Protein AF-0000000073390641 (afdb_homodimer)

Organism: Paracidovorax avenae (strain ATCC 19860 / DSM 7227 / CCUG 15838 / JCM 20985 / LMG 2117 / NCPPB 1011) (NCBI:txid643561)

Structure (mmCIF, N/CA/C/O backbone):
data_AF-0000000073390641-model_v1
#
loop_
_entity.id
_entity.type
_entity.pdbx_description
1 polymer 'Putative fimbriae-assembly chaperone'
#
loop_
_atom_site.group_PDB
_atom_site.id
_atom_site.type_symbol
_atom_site.label_atom_id
_atom_site.label_alt_id
_atom_site.label_comp_id
_atom_site.label_asym_id
_atom_site.label_entity_id
_atom_site.label_seq_id
_atom_site.pdbx_PDB_ins_code
_atom_site.Cartn_x
_atom_site.Cartn_y
_atom_site.Cartn_z
_atom_site.occupancy
_atom_site.B_iso_or_equiv
_atom_site.auth_seq_id
_atom_site.auth_comp_id
_atom_site.auth_asym_id
_atom_site.auth_atom_id
_atom_site.pdbx_PDB_model_num
ATOM 1 N N . MET A 1 1 ? -3.85 -24.797 124.5 1 20.47 1 MET A N 1
ATOM 2 C CA . MET A 1 1 ? -2.93 -25.922 124.375 1 20.47 1 MET A CA 1
ATOM 3 C C . MET A 1 1 ? -2.799 -26.344 122.938 1 20.47 1 MET A C 1
ATOM 5 O O . MET A 1 1 ? -3.109 -25.578 122 1 20.47 1 MET A O 1
ATOM 9 N N . VAL A 1 2 ? -3.395 -27.547 122.75 1 19.48 2 VAL A N 1
ATOM 10 C CA . VAL A 1 2 ? -2.68 -28.625 122.062 1 19.48 2 VAL A CA 1
ATOM 11 C C . VAL A 1 2 ? -2.82 -28.453 120.562 1 19.48 2 VAL A C 1
ATOM 13 O O . VAL A 1 2 ? -1.821 -28.359 119.812 1 19.48 2 VAL A O 1
ATOM 16 N N . GLY A 1 3 ? -3.725 -29.297 119.938 1 18.52 3 GLY A N 1
ATOM 17 C CA . GLY A 1 3 ? -3.156 -30.453 119.25 1 18.52 3 GLY A CA 1
ATOM 18 C C . GLY A 1 3 ? -2.912 -30.188 117.75 1 18.52 3 GLY A C 1
ATOM 19 O O . GLY A 1 3 ? -3.299 -29.141 117.25 1 18.52 3 GLY A O 1
ATOM 20 N N . SER A 1 4 ? -3.559 -31.047 117 1 20.81 4 SER A N 1
ATOM 21 C CA . SER A 1 4 ? -3.025 -32.094 116.125 1 20.81 4 SER A CA 1
ATOM 22 C C . SER A 1 4 ? -2.945 -31.625 114.688 1 20.81 4 SER A C 1
ATOM 24 O O . SER A 1 4 ? -1.889 -31.719 114.062 1 20.81 4 SER A O 1
ATOM 26 N N . GLY A 1 5 ? -3.854 -32.156 113.75 1 22.12 5 GLY A N 1
ATOM 27 C CA . GLY A 1 5 ? -3.383 -33.188 112.875 1 22.12 5 GLY A CA 1
ATOM 28 C C . GLY A 1 5 ? -2.881 -32.656 111.562 1 22.12 5 GLY A C 1
ATOM 29 O O . GLY A 1 5 ? -3.07 -31.469 111.25 1 22.12 5 GLY A O 1
ATOM 30 N N . PRO A 1 6 ? -3.051 -33.531 110.438 1 26.39 6 PRO A N 1
ATOM 31 C CA . PRO A 1 6 ? -2.072 -34.031 109.5 1 26.39 6 PRO A CA 1
ATOM 32 C C . PRO A 1 6 ? -1.977 -33.188 108.188 1 26.39 6 PRO A C 1
ATOM 34 O O . PRO A 1 6 ? -2.82 -32.312 108 1 26.39 6 PRO A O 1
ATOM 37 N N . PRO A 1 7 ? -1.504 -33.875 107.062 1 25.03 7 PRO A N 1
ATOM 38 C CA . PRO A 1 7 ? -0.448 -33.688 106.062 1 25.03 7 PRO A CA 1
ATOM 39 C C . PRO A 1 7 ? -0.98 -33.156 104.75 1 25.03 7 PRO A C 1
ATOM 41 O O . PRO A 1 7 ? -0.328 -32.312 104.125 1 25.03 7 PRO A O 1
ATOM 44 N N . SER A 1 8 ? -2.264 -33.562 104.125 1 21.91 8 SER A N 1
ATOM 45 C CA . SER A 1 8 ? -2.086 -34.438 102.938 1 21.91 8 SER A CA 1
ATOM 46 C C . SER A 1 8 ? -1.81 -33.625 101.688 1 21.91 8 SER A C 1
ATOM 48 O O . SER A 1 8 ? -2.104 -32.406 101.625 1 21.91 8 SER A O 1
ATOM 50 N N . PRO A 1 9 ? -2.152 -34.281 100.375 1 24.3 9 PRO A N 1
ATOM 51 C CA . PRO A 1 9 ? -1.427 -34.656 99.188 1 24.3 9 PRO A CA 1
ATOM 52 C C . PRO A 1 9 ? -1.525 -33.625 98.062 1 24.3 9 PRO A C 1
ATOM 54 O O . PRO A 1 9 ? -2.354 -32.719 98.125 1 24.3 9 PRO A O 1
ATOM 57 N N . LEU A 1 10 ? -1.106 -34.094 96.812 1 26.17 10 LEU A N 1
ATOM 58 C CA . LEU A 1 10 ? -0.321 -33.938 95.625 1 26.17 10 LEU A CA 1
ATOM 59 C C . LEU A 1 10 ? -1.196 -33.438 94.5 1 26.17 10 LEU A C 1
ATOM 61 O O . LEU A 1 10 ? -2.119 -34.156 94.062 1 26.17 10 LEU A O 1
ATOM 65 N N . ARG A 1 11 ? -1.735 -32.25 94.5 1 23.33 11 ARG A N 1
ATOM 66 C CA . ARG A 1 11 ? -2.695 -31.875 93.438 1 23.33 11 ARG A CA 1
ATOM 67 C C . ARG A 1 11 ? -2.09 -32.031 92.062 1 23.33 11 ARG A C 1
ATOM 69 O O . ARG A 1 11 ? -1.114 -31.344 91.75 1 23.33 11 ARG A O 1
ATOM 76 N N . SER A 1 12 ? -2.404 -33.156 91.312 1 21.28 12 SER A N 1
ATOM 77 C CA . SER A 1 12 ? -1.821 -33.688 90.062 1 21.28 12 SER A CA 1
ATOM 78 C C . SER A 1 12 ? -2.082 -32.781 88.875 1 21.28 12 SER A C 1
ATOM 80 O O . SER A 1 12 ? -1.213 -32.594 88 1 21.28 12 SER A O 1
ATOM 82 N N . PRO A 1 13 ? -3.328 -32.156 88.5 1 24.39 13 PRO A N 1
ATOM 83 C CA . PRO A 1 13 ? -3.721 -32.656 87.125 1 24.39 13 PRO A CA 1
ATOM 84 C C . PRO A 1 13 ? -2.838 -32.094 86.062 1 24.39 13 PRO A C 1
ATOM 86 O O . PRO A 1 13 ? -2.154 -31.078 86.25 1 24.39 13 PRO A O 1
ATOM 89 N N . ASP A 1 14 ? -3.055 -32.594 84.625 1 20.98 14 ASP A N 1
ATOM 90 C CA . ASP A 1 14 ? -2.518 -33.094 83.375 1 20.98 14 ASP A CA 1
ATOM 91 C C . ASP A 1 14 ? -2.289 -31.984 82.375 1 20.98 14 ASP A C 1
ATOM 93 O O . ASP A 1 14 ? -1.184 -31.828 81.875 1 20.98 14 ASP A O 1
ATOM 97 N N . ARG A 1 15 ? -3.211 -31.859 81.25 1 19.98 15 ARG A N 1
ATOM 98 C CA . ARG A 1 15 ? -2.945 -32.25 79.875 1 19.98 15 ARG A CA 1
ATOM 99 C C . ARG A 1 15 ? -2.416 -31.078 79.062 1 19.98 15 ARG A C 1
ATOM 101 O O . ARG A 1 15 ? -1.378 -31.188 78.438 1 19.98 15 ARG A O 1
ATOM 108 N N . ARG A 1 16 ? -3.354 -30.344 78.062 1 22.86 16 ARG A N 1
ATOM 109 C CA . ARG A 1 16 ? -3.404 -30.359 76.625 1 22.86 16 ARG A CA 1
ATOM 110 C C . ARG A 1 16 ? -2.723 -29.125 76.062 1 22.86 16 ARG A C 1
ATOM 112 O O . ARG A 1 16 ? -3.264 -28.031 76.125 1 22.86 16 ARG A O 1
ATOM 119 N N . ALA A 1 17 ? -1.532 -28.875 76.25 1 25.92 17 ALA A N 1
ATOM 120 C CA . ALA A 1 17 ? -0.786 -27.781 75.625 1 25.92 17 ALA A CA 1
ATOM 121 C C . ALA A 1 17 ? -0.79 -27.906 74.062 1 25.92 17 ALA A C 1
ATOM 123 O O . ALA A 1 17 ? 0.023 -28.625 73.5 1 25.92 17 ALA A O 1
ATOM 124 N N . CYS A 1 18 ? -1.965 -28.25 73.375 1 27.42 18 CYS A N 1
ATOM 125 C CA . CYS A 1 18 ? -1.772 -28.5 72 1 27.42 18 CYS A CA 1
ATOM 126 C C . CYS A 1 18 ? -1.069 -27.312 71.312 1 27.42 18 CYS A C 1
ATOM 128 O O . CYS A 1 18 ? -1.346 -26.156 71.625 1 27.42 18 CYS A O 1
ATOM 130 N N . LEU A 1 19 ? 0.099 -27.594 70.625 1 28.77 19 LEU A N 1
ATOM 131 C CA . LEU A 1 19 ? 1.111 -27.078 69.688 1 28.77 19 LEU A CA 1
ATOM 132 C C . LEU A 1 19 ? 0.463 -26.422 68.5 1 28.77 19 LEU A C 1
ATOM 134 O O . LEU A 1 19 ? -0.103 -27.109 67.625 1 28.77 19 LEU A O 1
ATOM 138 N N . ARG A 1 20 ? -0.392 -25.406 68.625 1 29.06 20 ARG A N 1
ATOM 139 C CA . ARG A 1 20 ? -0.889 -24.75 67.438 1 29.06 20 ARG A CA 1
ATOM 140 C C . ARG A 1 20 ? 0.261 -24.328 66.5 1 29.06 20 ARG A C 1
ATOM 142 O O . ARG A 1 20 ? 1.146 -23.578 66.938 1 29.06 20 ARG A O 1
ATOM 149 N N . LEU A 1 21 ? 0.713 -25.328 65.688 1 29.94 21 LEU A N 1
ATOM 150 C CA . LEU A 1 21 ? 1.59 -25.203 64.5 1 29.94 21 LEU A CA 1
ATOM 151 C C . LEU A 1 21 ? 1.134 -24.047 63.625 1 29.94 21 LEU A C 1
ATOM 153 O O . LEU A 1 21 ? 0.025 -24.078 63.062 1 29.94 21 LEU A O 1
ATOM 157 N N . THR A 1 22 ? 1.439 -22.828 63.969 1 34.19 22 THR A N 1
ATOM 158 C CA . THR A 1 22 ? 1.283 -21.672 63.094 1 34.19 22 THR A CA 1
ATOM 159 C C . THR A 1 22 ? 1.981 -21.891 61.781 1 34.19 22 THR A C 1
ATOM 161 O O . THR A 1 22 ? 3.207 -22.016 61.719 1 34.19 22 THR A O 1
ATOM 164 N N . ALA A 1 23 ? 1.401 -22.766 60.875 1 29.78 23 ALA A N 1
ATOM 165 C CA . ALA A 1 23 ? 1.846 -22.938 59.5 1 29.78 23 ALA A CA 1
ATOM 166 C C . ALA A 1 23 ? 1.977 -21.578 58.781 1 29.78 23 ALA A C 1
ATOM 168 O O . ALA A 1 23 ? 1.006 -20.828 58.688 1 29.78 23 ALA A O 1
ATOM 169 N N . SER A 1 24 ? 3.156 -20.969 58.906 1 36.06 24 SER A N 1
ATOM 170 C CA . SER A 1 24 ? 3.643 -19.875 58.094 1 36.06 24 SER A CA 1
ATOM 171 C C . SER A 1 24 ? 3.426 -20.141 56.594 1 36.06 24 SER A C 1
ATOM 173 O O . SER A 1 24 ? 4.02 -21.078 56.031 1 36.06 24 SER A O 1
ATOM 175 N N . ALA A 1 25 ? 2.193 -20.078 56.125 1 33.09 25 ALA A N 1
ATOM 176 C CA . ALA A 1 25 ? 1.879 -20.125 54.688 1 33.09 25 ALA A CA 1
ATOM 177 C C . ALA A 1 25 ? 2.742 -19.141 53.906 1 33.09 25 ALA A C 1
ATOM 179 O O . ALA A 1 25 ? 2.627 -17.922 54.094 1 33.09 25 ALA A O 1
ATOM 180 N N . LEU A 1 26 ? 4.004 -19.516 53.656 1 36.09 26 LEU A N 1
ATOM 181 C CA . LEU A 1 26 ? 4.832 -18.875 52.625 1 36.09 26 LEU A CA 1
ATOM 182 C C . LEU A 1 26 ? 4.051 -18.688 51.344 1 36.09 26 LEU A C 1
ATOM 184 O O . LEU A 1 26 ? 3.707 -19.656 50.656 1 36.09 26 LEU A O 1
ATOM 188 N N . ALA A 1 27 ? 3.096 -17.781 51.344 1 36.28 27 ALA A N 1
ATOM 189 C CA . ALA A 1 27 ? 2.48 -17.359 50.062 1 36.28 27 ALA A CA 1
ATOM 190 C C . ALA A 1 27 ? 3.541 -17 49.031 1 36.28 27 ALA A C 1
ATOM 192 O O . ALA A 1 27 ? 4.281 -16.031 49.219 1 36.28 27 ALA A O 1
ATOM 193 N N . CYS A 1 28 ? 4.207 -18 48.406 1 36.59 28 CYS A N 1
ATOM 194 C CA . CYS A 1 28 ? 4.992 -17.812 47.188 1 36.59 28 CYS A CA 1
ATOM 195 C C . CYS A 1 28 ? 4.281 -16.875 46.219 1 36.59 28 CYS A C 1
ATOM 197 O O . CYS A 1 28 ? 3.199 -17.203 45.719 1 36.59 28 CYS A O 1
ATOM 199 N N . ALA A 1 29 ? 4.375 -15.578 46.375 1 38.66 29 ALA A N 1
ATOM 200 C CA . ALA A 1 29 ? 4.043 -14.586 45.375 1 38.66 29 ALA A CA 1
ATOM 201 C C . ALA A 1 29 ? 4.594 -14.984 44 1 38.66 29 ALA A C 1
ATOM 203 O O . ALA A 1 29 ? 5.809 -14.953 43.781 1 38.66 29 ALA A O 1
ATOM 204 N N . LEU A 1 30 ? 4.012 -16 43.375 1 42.47 30 LEU A N 1
ATOM 205 C CA . LEU A 1 30 ? 4.316 -16.219 41.969 1 42.47 30 LEU A CA 1
ATOM 206 C C . LEU A 1 30 ? 4.25 -14.922 41.188 1 42.47 30 LEU A C 1
ATOM 208 O O . LEU A 1 30 ? 3.236 -14.219 41.219 1 42.47 30 LEU A O 1
ATOM 212 N N . PRO A 1 31 ? 5.371 -14.305 40.812 1 43.84 31 PRO A N 1
ATOM 213 C CA . PRO A 1 31 ? 5.277 -13.18 39.875 1 43.84 31 PRO A CA 1
ATOM 214 C C . PRO A 1 31 ? 4.383 -13.492 38.656 1 43.84 31 PRO A C 1
ATOM 216 O O . PRO A 1 31 ? 4.461 -14.578 38.094 1 43.84 31 PRO A O 1
ATOM 219 N N . ALA A 1 32 ? 3.17 -12.969 38.594 1 41.47 32 ALA A N 1
ATOM 220 C CA . ALA A 1 32 ? 2.299 -12.891 37.438 1 41.47 32 ALA A CA 1
ATOM 221 C C . ALA A 1 32 ? 3.096 -12.539 36.188 1 41.47 32 ALA A C 1
ATOM 223 O O . ALA A 1 32 ? 3.654 -11.445 36.094 1 41.47 32 ALA A O 1
ATOM 224 N N . ALA A 1 33 ? 3.705 -13.484 35.469 1 40.34 33 ALA A N 1
ATOM 225 C CA . ALA A 1 33 ? 4.113 -13.219 34.094 1 40.34 33 ALA A CA 1
ATOM 226 C C . ALA A 1 33 ? 3.023 -12.469 33.344 1 40.34 33 ALA A C 1
ATOM 228 O O . ALA A 1 33 ? 1.933 -13 33.125 1 40.34 33 ALA A O 1
ATOM 229 N N . LEU A 1 34 ? 2.992 -11.188 33.25 1 41.56 34 LEU A N 1
ATOM 230 C CA . LEU A 1 34 ? 2.184 -10.344 32.375 1 41.56 34 LEU A CA 1
ATOM 231 C C . LEU A 1 34 ? 2.273 -10.82 30.938 1 41.56 34 LEU A C 1
ATOM 233 O O . LEU A 1 34 ? 3.371 -11.031 30.422 1 41.56 34 LEU A O 1
ATOM 237 N N . PRO A 1 35 ? 1.273 -11.445 30.406 1 41.75 35 PRO A N 1
ATOM 238 C CA . PRO A 1 35 ? 1.292 -11.664 28.953 1 41.75 35 PRO A CA 1
ATOM 239 C C . PRO A 1 35 ? 1.69 -10.414 28.172 1 41.75 35 PRO A C 1
ATOM 241 O O . PRO A 1 35 ? 1.204 -9.32 28.469 1 41.75 35 PRO A O 1
ATOM 244 N N . GLY A 1 36 ? 2.869 -10.359 27.578 1 38.34 36 GLY A N 1
ATOM 245 C CA . GLY A 1 36 ? 3.191 -9.336 26.609 1 38.34 36 GLY A CA 1
ATOM 246 C C . GLY A 1 36 ? 2.119 -9.156 25.547 1 38.34 36 GLY A C 1
ATOM 247 O O . GLY A 1 36 ? 1.67 -10.141 24.938 1 38.34 36 GLY A O 1
ATOM 248 N N . THR A 1 37 ? 1.305 -8.18 25.609 1 38.53 37 THR A N 1
ATOM 249 C CA . THR A 1 37 ? 0.379 -7.719 24.578 1 38.53 37 THR A CA 1
ATOM 250 C C . THR A 1 37 ? 1.035 -7.762 23.203 1 38.53 37 THR A C 1
ATOM 252 O O . THR A 1 37 ? 2.064 -7.117 22.969 1 38.53 37 THR A O 1
ATOM 255 N N . ALA A 1 38 ? 0.866 -8.852 22.516 1 36.84 38 ALA A N 1
ATOM 256 C CA . ALA A 1 38 ? 1.204 -8.867 21.094 1 36.84 38 ALA A CA 1
ATOM 257 C C . ALA A 1 38 ? 0.565 -7.691 20.359 1 36.84 38 ALA A C 1
ATOM 259 O O . ALA A 1 38 ? -0.647 -7.676 20.141 1 36.84 38 ALA A O 1
ATOM 260 N N . HIS A 1 39 ? 0.991 -6.488 20.594 1 39.72 39 HIS A N 1
ATOM 261 C CA . HIS A 1 39 ? 0.529 -5.359 19.781 1 39.72 39 HIS A CA 1
ATOM 262 C C . HIS A 1 39 ? 0.78 -5.602 18.297 1 39.72 39 HIS A C 1
ATOM 264 O O . HIS A 1 39 ? 1.914 -5.859 17.891 1 39.72 39 HIS A O 1
ATOM 270 N N . ALA A 1 40 ? -0.134 -6.023 17.641 1 41.81 40 ALA A N 1
ATOM 271 C CA . ALA A 1 40 ? -0.094 -6.07 16.172 1 41.81 40 ALA A CA 1
ATOM 272 C C . ALA A 1 40 ? 0.321 -4.723 15.594 1 41.81 40 ALA A C 1
ATOM 274 O O . ALA A 1 40 ? -0.529 -3.889 15.273 1 41.81 40 ALA A O 1
ATOM 275 N N . ALA A 1 41 ? 1.008 -3.812 16.297 1 45.72 41 ALA A N 1
ATOM 276 C CA . ALA A 1 41 ? 1.435 -2.516 15.789 1 45.72 41 ALA A CA 1
ATOM 277 C C . ALA A 1 41 ? 2.291 -2.678 14.531 1 45.72 41 ALA A C 1
ATOM 279 O O . ALA A 1 41 ? 2.979 -3.688 14.375 1 45.72 41 ALA A O 1
ATOM 280 N N . ALA A 1 42 ? 1.801 -1.979 13.469 1 56.06 42 ALA A N 1
ATOM 281 C CA . ALA A 1 42 ? 2.834 -1.866 12.438 1 56.06 42 ALA A CA 1
ATOM 282 C C . ALA A 1 42 ? 4.219 -1.726 13.07 1 56.06 42 ALA A C 1
ATOM 284 O O . ALA A 1 42 ? 4.418 -0.899 13.961 1 56.06 42 ALA A O 1
ATOM 285 N N . PRO A 1 43 ? 5.098 -2.646 12.664 1 65.31 43 PRO A N 1
ATOM 286 C CA . PRO A 1 43 ? 6.375 -2.775 13.375 1 65.31 43 PRO A CA 1
ATOM 287 C C . PRO A 1 43 ? 7.219 -1.503 13.305 1 65.31 43 PRO A C 1
ATOM 289 O O . PRO A 1 43 ? 8.164 -1.345 14.078 1 65.31 43 PRO A O 1
ATOM 292 N N . LEU A 1 44 ? 6.598 -0.531 12.484 1 84.06 44 LEU A N 1
ATOM 293 C CA . LEU A 1 44 ? 7.484 0.623 12.375 1 84.06 44 LEU A CA 1
ATOM 294 C C . LEU A 1 44 ? 6.895 1.831 13.094 1 84.06 44 LEU A C 1
ATOM 296 O O . LEU A 1 44 ? 5.691 2.084 13.016 1 84.06 44 LEU A O 1
ATOM 300 N N . MET A 1 45 ? 7.707 2.561 13.891 1 87.31 45 MET A N 1
ATOM 301 C CA . MET A 1 45 ? 7.375 3.842 14.508 1 87.31 45 MET A CA 1
ATOM 302 C C . MET A 1 45 ? 8.109 4.988 13.812 1 87.31 45 MET A C 1
ATOM 304 O O . MET A 1 45 ? 9.312 4.902 13.578 1 87.31 45 MET A O 1
ATOM 308 N N . ILE A 1 46 ? 7.363 5.984 13.461 1 91.12 46 ILE A N 1
ATOM 309 C CA . ILE A 1 46 ? 7.918 7.102 12.703 1 91.12 46 ILE A CA 1
ATOM 310 C C . ILE A 1 46 ? 7.734 8.398 13.492 1 91.12 46 ILE A C 1
ATOM 312 O O . ILE A 1 46 ? 6.668 8.641 14.062 1 91.12 46 ILE A O 1
ATOM 316 N N . TRP A 1 47 ? 8.797 9.25 13.539 1 88.5 47 TRP A N 1
ATOM 317 C CA . TRP A 1 47 ? 8.711 10.578 14.148 1 88.5 47 TRP A CA 1
ATOM 318 C C . TRP A 1 47 ? 9.727 11.531 13.523 1 88.5 47 TRP A C 1
ATOM 320 O O . TRP A 1 47 ? 10.812 11.109 13.109 1 88.5 47 TRP A O 1
ATOM 330 N N . PRO A 1 48 ? 9.414 12.781 13.523 1 88.44 48 PRO A N 1
ATOM 331 C CA . PRO A 1 48 ? 8.094 13.344 13.812 1 88.44 48 PRO A CA 1
ATOM 332 C C . PRO A 1 48 ? 7.066 13.016 12.734 1 88.44 48 PRO A C 1
ATOM 334 O O . PRO A 1 48 ? 7.43 12.656 11.617 1 88.44 48 PRO A O 1
ATOM 337 N N . VAL A 1 49 ? 5.809 13.125 12.984 1 83.81 49 VAL A N 1
ATOM 338 C CA . VAL A 1 49 ? 4.746 12.758 12.055 1 83.81 49 VAL A CA 1
ATOM 339 C C . VAL A 1 49 ? 4.316 13.977 11.25 1 83.81 49 VAL A C 1
ATOM 341 O O . VAL A 1 49 ? 3.523 13.867 10.312 1 83.81 49 VAL A O 1
ATOM 344 N N . ASP A 1 50 ? 4.828 15.148 11.562 1 84.62 50 ASP A N 1
ATOM 345 C CA . ASP A 1 50 ? 4.523 16.375 10.836 1 84.62 50 ASP A CA 1
ATOM 346 C C . ASP A 1 50 ? 5.785 17.203 10.602 1 84.62 50 ASP A C 1
ATOM 348 O O . ASP A 1 50 ? 5.836 18.391 10.945 1 84.62 50 ASP A O 1
ATOM 352 N N . PRO A 1 51 ? 6.688 16.625 9.93 1 89.31 51 PRO A N 1
ATOM 353 C CA . PRO A 1 51 ? 7.949 17.344 9.719 1 89.31 51 PRO A CA 1
ATOM 354 C C . PRO A 1 51 ? 7.785 18.594 8.859 1 89.31 51 PRO A C 1
ATOM 356 O O . PRO A 1 51 ? 6.914 18.641 7.988 1 89.31 51 PRO A O 1
ATOM 359 N N . VAL A 1 52 ? 8.641 19.562 9.148 1 90.31 52 VAL A N 1
ATOM 360 C CA . VAL A 1 52 ? 8.727 20.797 8.359 1 90.31 52 VAL A CA 1
ATOM 361 C C . VAL A 1 52 ? 10.188 21.156 8.117 1 90.31 52 VAL A C 1
ATOM 363 O O . VAL A 1 52 ? 11.055 20.844 8.93 1 90.31 52 VAL A O 1
ATOM 366 N N . ILE A 1 53 ? 10.375 21.75 7.023 1 90 53 ILE A N 1
ATOM 367 C CA . ILE A 1 53 ? 11.656 22.375 6.742 1 90 53 ILE A CA 1
ATOM 368 C C . ILE A 1 53 ? 11.484 23.906 6.707 1 90 53 ILE A C 1
ATOM 370 O O . ILE A 1 53 ? 10.797 24.438 5.84 1 90 53 ILE A O 1
ATOM 374 N N . ALA A 1 54 ? 12.016 24.703 7.531 1 82.38 54 ALA A N 1
ATOM 375 C CA . ALA A 1 54 ? 11.82 26.156 7.602 1 82.38 54 ALA A CA 1
ATOM 376 C C . ALA A 1 54 ? 13.133 26.859 7.906 1 82.38 54 ALA A C 1
ATOM 378 O O . ALA A 1 54 ? 13.227 28.094 7.785 1 82.38 54 ALA A O 1
ATOM 379 N N . GLY A 1 55 ? 14.219 26.266 8.156 1 72 55 GLY A N 1
ATOM 380 C CA . GLY A 1 55 ? 15.43 26.938 8.625 1 72 55 GLY A CA 1
ATOM 381 C C . GLY A 1 55 ? 16.547 26.938 7.602 1 72 55 GLY A C 1
ATOM 382 O O . GLY A 1 55 ? 16.328 26.594 6.438 1 72 55 GLY A O 1
ATOM 383 N N . GLU A 1 56 ? 17.5 27.578 8.07 1 73.94 56 GLU A N 1
ATOM 384 C CA . GLU A 1 56 ? 18.703 27.719 7.254 1 73.94 56 GLU A CA 1
ATOM 385 C C . GLU A 1 56 ? 19.297 26.359 6.898 1 73.94 56 GLU A C 1
ATOM 387 O O . GLU A 1 56 ? 19.938 26.203 5.855 1 73.94 56 GLU A O 1
ATOM 392 N N . GLN A 1 57 ? 19.047 25.391 7.691 1 76.5 57 GLN A N 1
ATOM 393 C CA . GLN A 1 57 ? 19.641 24.078 7.461 1 76.5 57 GLN A CA 1
ATOM 394 C C . GLN A 1 57 ? 18.953 23.359 6.305 1 76.5 57 GLN A C 1
ATOM 396 O O . GLN A 1 57 ? 19.531 22.484 5.68 1 76.5 57 GLN A O 1
ATOM 401 N N . ARG A 1 58 ? 17.844 23.766 5.922 1 88.5 58 ARG A N 1
ATOM 402 C CA . ARG A 1 58 ? 17.031 23.25 4.816 1 88.5 58 ARG A CA 1
ATOM 403 C C . ARG A 1 58 ? 16.922 21.734 4.871 1 88.5 58 ARG A C 1
ATOM 405 O O . ARG A 1 58 ? 17.078 21.062 3.852 1 88.5 58 ARG A O 1
ATOM 412 N N . ALA A 1 59 ? 16.859 21.156 6.047 1 91.5 59 ALA A N 1
ATOM 413 C CA . ALA A 1 59 ? 16.703 19.719 6.219 1 91.5 59 ALA A CA 1
ATOM 414 C C . ALA A 1 59 ? 15.992 19.391 7.531 1 91.5 59 ALA A C 1
ATOM 416 O O . ALA A 1 59 ? 15.961 20.219 8.445 1 91.5 59 ALA A O 1
ATOM 417 N N . VAL A 1 60 ? 15.375 18.281 7.598 1 91.94 60 VAL A N 1
ATOM 418 C CA . VAL A 1 60 ? 14.773 17.766 8.82 1 91.94 60 VAL A CA 1
ATOM 419 C C . VAL A 1 60 ? 14.984 16.25 8.906 1 91.94 60 VAL A C 1
ATOM 421 O O . VAL A 1 60 ? 15.086 15.578 7.887 1 91.94 60 VAL A O 1
ATOM 424 N N . ALA A 1 61 ? 15.102 15.82 10.125 1 93.81 61 ALA A N 1
ATOM 425 C CA . ALA A 1 61 ? 15.312 14.391 10.344 1 93.81 61 ALA A CA 1
ATOM 426 C C . ALA A 1 61 ? 13.992 13.672 10.609 1 93.81 61 ALA A C 1
ATOM 428 O O . ALA A 1 61 ? 13.164 14.148 11.383 1 93.81 61 ALA A O 1
ATOM 429 N N . LEU A 1 62 ? 13.797 12.555 9.922 1 93.88 62 LEU A N 1
ATOM 430 C CA . LEU A 1 62 ? 12.734 11.586 10.188 1 93.88 62 LEU A CA 1
ATOM 431 C C . LEU A 1 62 ? 13.312 10.297 10.758 1 93.88 62 LEU A C 1
ATOM 433 O O . LEU A 1 62 ? 14.219 9.703 10.18 1 93.88 62 LEU A O 1
ATOM 437 N N . TRP A 1 63 ? 12.766 9.953 11.844 1 93.56 63 TRP A N 1
ATOM 438 C CA . TRP A 1 63 ? 13.227 8.734 12.492 1 93.56 63 TRP A CA 1
ATOM 439 C C . TRP A 1 63 ? 12.242 7.59 12.273 1 93.56 63 TRP A C 1
ATOM 441 O O . TRP A 1 63 ? 11.031 7.773 12.398 1 93.56 63 TRP A O 1
ATOM 451 N N . VAL A 1 64 ? 12.781 6.445 11.961 1 94.19 64 VAL A N 1
ATOM 452 C CA . VAL A 1 64 ? 12 5.223 11.789 1 94.19 64 VAL A CA 1
ATOM 453 C C . VAL A 1 64 ? 12.547 4.129 12.703 1 94.19 64 VAL A C 1
ATOM 455 O O . VAL A 1 64 ? 13.719 3.752 12.602 1 94.19 64 VAL A O 1
ATOM 458 N N . GLU A 1 65 ? 11.672 3.662 13.555 1 93.12 65 GLU A N 1
ATOM 459 C CA . GLU A 1 65 ? 12.07 2.594 14.469 1 93.12 65 GLU A CA 1
ATOM 460 C C . GLU A 1 65 ? 11.359 1.287 14.125 1 93.12 65 GLU A C 1
ATOM 462 O O . GLU A 1 65 ? 10.141 1.267 13.938 1 93.12 65 GLU A O 1
ATOM 467 N N . ASN A 1 66 ? 12.18 0.14 14.039 1 89.69 66 ASN A N 1
ATOM 468 C CA . ASN A 1 66 ? 11.617 -1.193 13.852 1 89.69 66 ASN A CA 1
ATOM 469 C C . ASN A 1 66 ? 11.336 -1.869 15.195 1 89.69 66 ASN A C 1
ATOM 471 O O . ASN A 1 66 ? 12.25 -2.389 15.836 1 89.69 66 ASN A O 1
ATOM 475 N N . ARG A 1 67 ? 10.125 -1.909 15.516 1 85.25 67 ARG A N 1
ATOM 476 C CA . ARG A 1 67 ? 9.75 -2.502 16.797 1 85.25 67 ARG A CA 1
ATOM 477 C C . ARG A 1 67 ? 9.336 -3.959 16.625 1 85.25 67 ARG A C 1
ATOM 479 O O . ARG A 1 67 ? 8.812 -4.578 17.547 1 85.25 67 ARG A O 1
ATOM 486 N N . GLY A 1 68 ? 9.531 -4.383 15.422 1 81.44 68 GLY A N 1
ATOM 487 C CA . GLY A 1 68 ? 9.234 -5.777 15.141 1 81.44 68 GLY A CA 1
ATOM 488 C C . GLY A 1 68 ? 10.383 -6.711 15.469 1 81.44 68 GLY A C 1
ATOM 489 O O . GLY A 1 68 ? 11.383 -6.293 16.062 1 81.44 68 GLY A O 1
ATOM 490 N N . THR A 1 69 ? 10.211 -8.023 15.055 1 78.12 69 THR A N 1
ATOM 491 C CA . THR A 1 69 ? 11.188 -9.055 15.375 1 78.12 69 THR A CA 1
ATOM 492 C C . THR A 1 69 ? 12.016 -9.422 14.141 1 78.12 69 THR A C 1
ATOM 494 O O . THR A 1 69 ? 12.961 -10.203 14.234 1 78.12 69 THR A O 1
ATOM 497 N N . GLU A 1 70 ? 11.664 -8.875 13 1 78.5 70 GLU A N 1
ATOM 498 C CA . GLU A 1 70 ? 12.383 -9.141 11.758 1 78.5 70 GLU A CA 1
ATOM 499 C C . GLU A 1 70 ? 12.93 -7.855 11.148 1 78.5 70 GLU A C 1
ATOM 501 O O . GLU A 1 70 ? 12.367 -6.777 11.352 1 78.5 70 GLU A O 1
ATOM 506 N N . PRO A 1 71 ? 14.008 -8.055 10.414 1 86.19 71 PRO A N 1
ATOM 507 C CA . PRO A 1 71 ? 14.508 -6.863 9.719 1 86.19 71 PRO A CA 1
ATOM 508 C C . PRO A 1 71 ? 13.523 -6.34 8.672 1 86.19 71 PRO A C 1
ATOM 510 O O . PRO A 1 71 ? 12.766 -7.117 8.086 1 86.19 71 PRO A O 1
ATOM 513 N N . VAL A 1 72 ? 13.547 -5.027 8.484 1 86.88 72 VAL A N 1
ATOM 514 C CA . VAL A 1 72 ? 12.664 -4.391 7.512 1 86.88 72 VAL A CA 1
ATOM 515 C C . VAL A 1 72 ? 13.484 -3.566 6.523 1 86.88 72 VAL A C 1
ATOM 517 O O . VAL A 1 72 ? 14.336 -2.771 6.926 1 86.88 72 VAL A O 1
ATOM 520 N N . ALA A 1 73 ? 13.289 -3.889 5.227 1 89.25 73 ALA A N 1
ATOM 521 C CA . ALA A 1 73 ? 13.82 -3.008 4.188 1 89.25 73 ALA A CA 1
ATOM 522 C C . ALA A 1 73 ? 12.836 -1.887 3.865 1 89.25 73 ALA A C 1
ATOM 524 O O . ALA A 1 73 ? 11.672 -2.145 3.543 1 89.25 73 ALA A O 1
ATOM 525 N N . MET A 1 74 ? 13.359 -0.646 3.973 1 93.38 74 MET A N 1
ATOM 526 C CA . MET A 1 74 ? 12.492 0.51 3.771 1 93.38 74 MET A CA 1
ATOM 527 C C . MET A 1 74 ? 13.016 1.392 2.641 1 93.38 74 MET A C 1
ATOM 529 O O . MET A 1 74 ? 14.219 1.618 2.529 1 93.38 74 MET A O 1
ATOM 533 N N . GLN A 1 75 ? 12.102 1.822 1.825 1 95.44 75 GLN A N 1
ATOM 534 C CA . GLN A 1 75 ? 12.414 2.793 0.781 1 95.44 75 GLN A CA 1
ATOM 535 C C . GLN A 1 75 ? 11.727 4.129 1.045 1 95.44 75 GLN A C 1
ATOM 537 O O . GLN A 1 75 ? 10.531 4.164 1.341 1 95.44 75 GLN A O 1
ATOM 542 N N . ALA A 1 76 ? 12.484 5.184 0.916 1 97.56 76 ALA A N 1
ATOM 543 C CA . ALA A 1 76 ? 11.953 6.535 1.077 1 97.56 76 ALA A CA 1
ATOM 544 C C . ALA A 1 76 ? 11.93 7.277 -0.257 1 97.56 76 ALA A C 1
ATOM 546 O O . ALA A 1 76 ? 12.93 7.32 -0.973 1 97.56 76 ALA A O 1
ATOM 547 N N . ARG A 1 77 ? 10.742 7.797 -0.554 1 97.81 77 ARG A N 1
ATOM 548 C CA . ARG A 1 77 ? 10.555 8.641 -1.732 1 97.81 77 ARG A CA 1
ATOM 549 C C . ARG A 1 77 ? 9.781 9.906 -1.387 1 97.81 77 ARG A C 1
ATOM 551 O O . ARG A 1 77 ? 8.961 9.906 -0.462 1 97.81 77 ARG A O 1
ATOM 558 N N . VAL A 1 78 ? 10.086 10.922 -2.133 1 98.19 78 VAL A N 1
ATOM 559 C CA . VAL A 1 78 ? 9.391 12.188 -1.898 1 98.19 78 VAL A CA 1
ATOM 560 C C . VAL A 1 78 ? 8.711 12.648 -3.184 1 98.19 78 VAL A C 1
ATOM 562 O O . VAL A 1 78 ? 9.32 12.648 -4.254 1 98.19 78 VAL A O 1
ATOM 565 N N . PHE A 1 79 ? 7.402 13.062 -3.035 1 98.19 79 PHE A N 1
ATOM 566 C CA . PHE A 1 79 ? 6.625 13.547 -4.168 1 98.19 79 PHE A CA 1
ATOM 567 C C . PHE A 1 79 ? 6.125 14.969 -3.912 1 98.19 79 PHE A C 1
ATOM 569 O O . PHE A 1 79 ? 5.844 15.336 -2.77 1 98.19 79 PHE A O 1
ATOM 576 N N . ALA A 1 80 ? 6.043 15.695 -5.027 1 98 80 ALA A N 1
ATOM 577 C CA . ALA A 1 80 ? 5.328 16.969 -4.926 1 98 80 ALA A CA 1
ATOM 578 C C . ALA A 1 80 ? 3.832 16.734 -4.738 1 98 80 ALA A C 1
ATOM 580 O O . ALA A 1 80 ? 3.242 15.867 -5.379 1 98 80 ALA A O 1
ATOM 581 N N . TRP A 1 81 ? 3.279 17.5 -3.877 1 97.75 81 TRP A N 1
ATOM 582 C CA . TRP A 1 81 ? 1.873 17.375 -3.506 1 97.75 81 TRP A CA 1
ATOM 583 C C . TRP A 1 81 ? 1.075 18.594 -3.955 1 97.75 81 TRP A C 1
ATOM 585 O O . TRP A 1 81 ? 1.357 19.719 -3.531 1 97.75 81 TRP A O 1
ATOM 595 N N . HIS A 1 82 ? 0.092 18.359 -4.809 1 97.19 82 HIS A N 1
ATOM 596 C CA . HIS A 1 82 ? -0.826 19.406 -5.242 1 97.19 82 HIS A CA 1
ATOM 597 C C . HIS A 1 82 ? -2.273 18.938 -5.191 1 97.19 82 HIS A C 1
ATOM 599 O O . HIS A 1 82 ? -2.529 17.734 -5.047 1 97.19 82 HIS A O 1
ATOM 605 N N . GLN A 1 83 ? -3.133 19.891 -5.113 1 97.44 83 GLN A N 1
ATOM 606 C CA . GLN A 1 83 ? -4.559 19.578 -5.094 1 97.44 83 GLN A CA 1
ATOM 607 C C . GLN A 1 83 ? -5.289 20.281 -6.23 1 97.44 83 GLN A C 1
ATOM 609 O O . GLN A 1 83 ? -5.184 21.5 -6.383 1 97.44 83 GLN A O 1
ATOM 614 N N . GLU A 1 84 ? -5.965 19.438 -7.043 1 94.62 84 GLU A N 1
ATOM 615 C CA . GLU A 1 84 ? -6.742 19.922 -8.18 1 94.62 84 GLU A CA 1
ATOM 616 C C . GLU A 1 84 ? -8.109 19.25 -8.242 1 94.62 84 GLU A C 1
ATOM 618 O O . GLU A 1 84 ? -8.227 18.031 -8.07 1 94.62 84 GLU A O 1
ATOM 623 N N . GLU A 1 85 ? -9.141 20.078 -8.422 1 91.81 85 GLU A N 1
ATOM 624 C CA . GLU A 1 85 ? -10.516 19.594 -8.555 1 91.81 85 GLU A CA 1
ATOM 625 C C . GLU A 1 85 ? -10.914 18.75 -7.352 1 91.81 85 GLU A C 1
ATOM 627 O O . GLU A 1 85 ? -11.594 17.719 -7.508 1 91.81 85 GLU A O 1
ATOM 632 N N . GLY A 1 86 ? -10.352 19.094 -6.281 1 93.06 86 GLY A N 1
ATOM 633 C CA . GLY A 1 86 ? -10.758 18.453 -5.039 1 93.06 86 GLY A CA 1
ATOM 634 C C . GLY A 1 86 ? -10 17.172 -4.742 1 93.06 86 GLY A C 1
ATOM 635 O O . GLY A 1 86 ? -10.297 16.484 -3.764 1 93.06 86 GLY A O 1
ATOM 636 N N . ASP A 1 87 ? -9.023 16.922 -5.574 1 94 87 ASP A N 1
ATOM 637 C CA . ASP A 1 87 ? -8.289 15.664 -5.398 1 94 87 ASP A CA 1
ATOM 638 C C . ASP A 1 87 ? -6.801 15.93 -5.18 1 94 87 ASP A C 1
ATOM 640 O O . ASP A 1 87 ? -6.258 16.906 -5.695 1 94 87 ASP A O 1
ATOM 644 N N . ASP A 1 88 ? -6.164 14.961 -4.402 1 95.88 88 ASP A N 1
ATOM 645 C CA . ASP A 1 88 ? -4.715 15.008 -4.227 1 95.88 88 ASP A CA 1
ATOM 646 C C . ASP A 1 88 ? -3.992 14.461 -5.457 1 95.88 88 ASP A C 1
ATOM 648 O O . ASP A 1 88 ? -4.422 13.461 -6.043 1 95.88 88 ASP A O 1
ATOM 652 N N . HIS A 1 89 ? -2.963 15.148 -5.863 1 96.19 89 HIS A N 1
ATOM 653 C CA . HIS A 1 89 ? -2.062 14.695 -6.918 1 96.19 89 HIS A CA 1
ATOM 654 C C . HIS A 1 89 ? -0.613 14.703 -6.441 1 96.19 89 HIS A C 1
ATOM 656 O O . HIS A 1 89 ? -0.185 15.625 -5.742 1 96.19 89 HIS A O 1
ATOM 662 N N . PHE A 1 90 ? 0.084 13.617 -6.797 1 97 90 PHE A N 1
ATOM 663 C CA . PHE A 1 90 ? 1.484 13.469 -6.422 1 97 90 PHE A CA 1
ATOM 664 C C . PHE A 1 90 ? 2.357 13.281 -7.656 1 97 90 PHE A C 1
ATOM 666 O O . PHE A 1 90 ? 2.121 12.367 -8.461 1 97 90 PHE A O 1
ATOM 673 N N . THR A 1 91 ? 3.4 14.148 -7.746 1 97.38 91 THR A N 1
ATOM 674 C CA . THR A 1 91 ? 4.254 14.102 -8.93 1 97.38 91 THR A CA 1
ATOM 675 C C . THR A 1 91 ? 5.723 13.984 -8.531 1 97.38 91 THR A C 1
ATOM 677 O O . THR A 1 91 ? 6.156 14.594 -7.551 1 97.38 91 THR A O 1
ATOM 680 N N . PRO A 1 92 ? 6.488 13.227 -9.391 1 96.25 92 PRO A N 1
ATOM 681 C CA . PRO A 1 92 ? 7.926 13.172 -9.109 1 96.25 92 PRO A CA 1
ATOM 682 C C . PRO A 1 92 ? 8.586 14.547 -9.141 1 96.25 92 PRO A C 1
ATOM 684 O O . PRO A 1 92 ? 8.188 15.406 -9.922 1 96.25 92 PRO A O 1
ATOM 687 N N . GLN A 1 93 ? 9.625 14.727 -8.266 1 97 93 GLN A N 1
ATOM 688 C CA . GLN A 1 93 ? 10.336 15.992 -8.148 1 97 93 GLN A CA 1
ATOM 689 C C . GLN A 1 93 ? 11.727 15.797 -7.562 1 97 93 GLN A C 1
ATOM 691 O O . GLN A 1 93 ? 12.078 14.695 -7.145 1 97 93 GLN A O 1
ATOM 696 N N . GLN A 1 94 ? 12.531 16.906 -7.625 1 95.31 94 GLN A N 1
ATOM 697 C CA . GLN A 1 94 ? 13.898 16.812 -7.105 1 95.31 94 GLN A CA 1
ATOM 698 C C . GLN A 1 94 ? 14.18 17.938 -6.105 1 95.31 94 GLN A C 1
ATOM 700 O O . GLN A 1 94 ? 15.297 18.031 -5.586 1 95.31 94 GLN A O 1
ATOM 705 N N . ALA A 1 95 ? 13.211 18.734 -5.789 1 95.75 95 ALA A N 1
ATOM 706 C CA . ALA A 1 95 ? 13.398 19.891 -4.906 1 95.75 95 ALA A CA 1
ATOM 707 C C . ALA A 1 95 ? 13.633 19.438 -3.467 1 95.75 95 ALA A C 1
ATOM 709 O O . ALA A 1 95 ? 14.227 20.172 -2.672 1 95.75 95 ALA A O 1
ATOM 710 N N . VAL A 1 96 ? 13.07 18.281 -3.105 1 97.06 96 VAL A N 1
ATOM 711 C CA . VAL A 1 96 ? 13.305 17.656 -1.804 1 97.06 96 VAL A CA 1
ATOM 712 C C . VAL A 1 96 ? 13.711 16.203 -1.989 1 97.06 96 VAL A C 1
ATOM 714 O O . VAL A 1 96 ? 13.062 15.461 -2.732 1 97.06 96 VAL A O 1
ATOM 717 N N . VAL A 1 97 ? 14.766 15.859 -1.285 1 97.5 97 VAL A N 1
ATOM 718 C CA . VAL A 1 97 ? 15.25 14.484 -1.431 1 97.5 97 VAL A CA 1
ATOM 719 C C . VAL A 1 97 ? 15.344 13.82 -0.059 1 97.5 97 VAL A C 1
ATOM 721 O O . VAL A 1 97 ? 15.484 14.5 0.958 1 97.5 97 VAL A O 1
ATOM 724 N N . ALA A 1 98 ? 15.156 12.531 -0.047 1 97.94 98 ALA A N 1
ATOM 725 C CA . ALA A 1 98 ? 15.328 11.727 1.161 1 97.94 98 ALA A CA 1
ATOM 726 C C . ALA A 1 98 ? 16.656 10.961 1.124 1 97.94 98 ALA A C 1
ATOM 728 O O . ALA A 1 98 ? 17 10.375 0.098 1 97.94 98 ALA A O 1
ATOM 729 N N . SER A 1 99 ? 17.344 11 2.26 1 96.19 99 SER A N 1
ATOM 730 C CA . SER A 1 99 ? 18.609 10.281 2.371 1 96.19 99 SER A CA 1
ATOM 731 C C . SER A 1 99 ? 18.688 9.523 3.691 1 96.19 99 SER A C 1
ATOM 733 O O . SER A 1 99 ? 18.547 10.109 4.762 1 96.19 99 SER A O 1
ATOM 735 N N . PRO A 1 100 ? 19.062 8.234 3.607 1 96.94 100 PRO A N 1
ATOM 736 C CA . PRO A 1 100 ? 19.234 7.391 2.422 1 96.94 100 PRO A CA 1
ATOM 737 C C . PRO A 1 100 ? 17.906 6.961 1.799 1 96.94 100 PRO A C 1
ATOM 739 O O . PRO A 1 100 ? 16.891 6.891 2.494 1 96.94 100 PRO A O 1
ATOM 742 N N . PRO A 1 101 ? 17.922 6.66 0.513 1 95.94 101 PRO A N 1
ATOM 743 C CA . PRO A 1 101 ? 16.688 6.238 -0.155 1 95.94 101 PRO A CA 1
ATOM 744 C C . PRO A 1 101 ? 16.25 4.836 0.252 1 95.94 101 PRO A C 1
ATOM 746 O O . PRO A 1 101 ? 15.047 4.566 0.348 1 95.94 101 PRO A O 1
ATOM 749 N N . ILE A 1 102 ? 17.172 3.928 0.432 1 92.69 102 ILE A N 1
ATOM 750 C CA . ILE A 1 102 ? 16.875 2.57 0.882 1 92.69 102 ILE A CA 1
ATOM 751 C C . ILE A 1 102 ? 17.688 2.26 2.141 1 92.69 102 ILE A C 1
ATOM 753 O O . ILE A 1 102 ? 18.859 2.598 2.227 1 92.69 102 ILE A O 1
ATOM 757 N N . SER A 1 103 ? 17.016 1.694 3.133 1 94.5 103 SER A N 1
ATOM 758 C CA . SER A 1 103 ? 17.672 1.329 4.383 1 94.5 103 SER A CA 1
ATOM 759 C C . SER A 1 103 ? 17.203 -0.036 4.875 1 94.5 103 SER A C 1
ATOM 761 O O . SER A 1 103 ? 16.047 -0.41 4.676 1 94.5 103 SER A O 1
ATOM 763 N N . GLN A 1 104 ? 18.125 -0.716 5.449 1 91.88 104 GLN A N 1
ATOM 764 C CA . GLN A 1 104 ? 17.797 -1.919 6.207 1 91.88 104 GLN A CA 1
ATOM 765 C C . GLN A 1 104 ? 17.781 -1.636 7.707 1 91.88 104 GLN A C 1
ATOM 767 O O . GLN A 1 104 ? 18.766 -1.161 8.266 1 91.88 104 GLN A O 1
ATOM 772 N N . ILE A 1 105 ? 16.625 -1.932 8.273 1 94.12 105 ILE A N 1
ATOM 773 C CA . ILE A 1 105 ? 16.453 -1.593 9.68 1 94.12 105 ILE A CA 1
ATOM 774 C C . ILE A 1 105 ? 16.328 -2.869 10.508 1 94.12 105 ILE A C 1
ATOM 776 O O . ILE A 1 105 ? 15.273 -3.504 10.523 1 94.12 105 ILE A O 1
ATOM 780 N N . PRO A 1 106 ? 17.375 -3.24 11.305 1 92.62 106 PRO A N 1
ATOM 781 C CA . PRO A 1 106 ? 17.281 -4.422 12.164 1 92.62 106 PRO A CA 1
ATOM 782 C C . PRO A 1 106 ? 16.203 -4.281 13.242 1 92.62 106 PRO A C 1
ATOM 784 O O . PRO A 1 106 ? 15.758 -3.172 13.539 1 92.62 106 PRO A O 1
ATOM 787 N N . PRO A 1 107 ? 15.812 -5.441 13.797 1 87.94 107 PRO A N 1
ATOM 788 C CA . PRO A 1 107 ? 14.867 -5.398 14.906 1 87.94 107 PRO A CA 1
ATOM 789 C C . PRO A 1 107 ? 15.344 -4.527 16.062 1 87.94 107 PRO A C 1
ATOM 791 O O . PRO A 1 107 ? 16.516 -4.617 16.469 1 87.94 107 PRO A O 1
ATOM 794 N N . GLY A 1 108 ? 14.492 -3.6 16.469 1 91.5 108 GLY A N 1
ATOM 795 C CA . GLY A 1 108 ? 14.789 -2.77 17.625 1 91.5 108 GLY A CA 1
ATOM 796 C C . GLY A 1 108 ? 15.633 -1.553 17.281 1 91.5 108 GLY A C 1
ATOM 797 O O . GLY A 1 108 ? 15.828 -0.673 18.125 1 91.5 108 GLY A O 1
ATOM 798 N N . ALA A 1 109 ? 16.031 -1.481 16.094 1 96.19 109 ALA A N 1
ATOM 799 C CA . ALA A 1 109 ? 16.938 -0.398 15.703 1 96.19 109 ALA A CA 1
ATOM 800 C C . ALA A 1 109 ? 16.156 0.793 15.148 1 96.19 109 ALA A C 1
ATOM 802 O O . ALA A 1 109 ? 14.969 0.674 14.836 1 96.19 109 ALA A O 1
ATOM 803 N N . ARG A 1 110 ? 16.891 1.87 15.109 1 96.19 110 ARG A N 1
ATOM 804 C CA . ARG A 1 110 ? 16.359 3.104 14.555 1 96.19 110 ARG A CA 1
ATOM 805 C C . ARG A 1 110 ? 17.156 3.551 13.336 1 96.19 110 ARG A C 1
ATOM 807 O O . ARG A 1 110 ? 18.375 3.395 13.289 1 96.19 110 ARG A O 1
ATOM 814 N N . GLN A 1 111 ? 16.438 4.035 12.414 1 96.5 111 GLN A N 1
ATOM 815 C CA . GLN A 1 111 ? 17.016 4.578 11.188 1 96.5 111 GLN A CA 1
ATOM 816 C C . GLN A 1 111 ? 16.625 6.039 11 1 96.5 111 GLN A C 1
ATOM 818 O O . GLN A 1 111 ? 15.445 6.387 11.031 1 96.5 111 GLN A O 1
ATOM 823 N N . MET A 1 112 ? 17.609 6.836 10.867 1 97.25 112 MET A N 1
ATOM 824 C CA . MET A 1 112 ? 17.359 8.234 10.523 1 97.25 112 MET A CA 1
ATOM 825 C C . MET A 1 112 ? 17.281 8.422 9.016 1 97.25 112 MET A C 1
ATOM 827 O O . MET A 1 112 ? 18.141 7.953 8.281 1 97.25 112 MET A O 1
ATOM 831 N N . VAL A 1 113 ? 16.234 9.07 8.586 1 97.19 113 VAL A N 1
ATOM 832 C CA . VAL A 1 113 ? 16.094 9.5 7.199 1 97.19 113 VAL A CA 1
ATOM 833 C C . VAL A 1 113 ? 16.094 11.031 7.129 1 97.19 113 VAL A C 1
ATOM 835 O O . VAL A 1 113 ? 15.227 11.695 7.688 1 97.19 113 VAL A O 1
ATOM 838 N N . ARG A 1 114 ? 17.047 11.531 6.477 1 96.69 114 ARG A N 1
ATOM 839 C CA . ARG A 1 114 ? 17.125 12.984 6.348 1 96.69 114 ARG A CA 1
ATOM 840 C C . ARG A 1 114 ? 16.344 13.469 5.129 1 96.69 114 ARG A C 1
ATOM 842 O O . ARG A 1 114 ? 16.5 12.93 4.027 1 96.69 114 ARG A O 1
ATOM 849 N N . LEU A 1 115 ? 15.508 14.43 5.324 1 96.5 115 LEU A N 1
ATOM 850 C CA . LEU A 1 115 ? 14.828 15.133 4.238 1 96.5 115 LEU A CA 1
ATOM 851 C C . LEU A 1 115 ? 15.5 16.469 3.953 1 96.5 115 LEU A C 1
ATOM 853 O O . LEU A 1 115 ? 15.562 17.344 4.828 1 96.5 115 LEU A O 1
ATOM 857 N N . ILE A 1 116 ? 15.938 16.594 2.74 1 95.5 116 ILE A N 1
ATOM 858 C CA . ILE A 1 116 ? 16.766 17.734 2.406 1 95.5 116 ILE A CA 1
ATOM 859 C C . ILE A 1 116 ? 16.109 18.531 1.281 1 95.5 116 ILE A C 1
ATOM 861 O O . ILE A 1 116 ? 15.812 17.984 0.216 1 95.5 116 ILE A O 1
ATOM 865 N N . ALA A 1 117 ? 15.875 19.797 1.557 1 94.81 117 ALA A N 1
ATOM 866 C CA . ALA A 1 117 ? 15.445 20.703 0.494 1 94.81 117 ALA A CA 1
ATOM 867 C C . ALA A 1 117 ? 16.625 21.172 -0.342 1 94.81 117 ALA A C 1
ATOM 869 O O . ALA A 1 117 ? 17.469 21.938 0.141 1 94.81 117 ALA A O 1
ATOM 870 N N . THR A 1 118 ? 16.625 20.781 -1.603 1 93.62 118 THR A N 1
ATOM 871 C CA . THR A 1 118 ? 17.75 21.109 -2.467 1 93.62 118 THR A CA 1
ATOM 872 C C . THR A 1 118 ? 17.531 22.438 -3.174 1 93.62 118 THR A C 1
ATOM 874 O O . THR A 1 118 ? 18.484 23.016 -3.73 1 93.62 118 THR A O 1
ATOM 877 N N . GLN A 1 119 ? 16.328 22.891 -3.189 1 89.25 119 GLN A N 1
ATOM 878 C CA . GLN A 1 119 ? 15.984 24.172 -3.781 1 89.25 119 GLN A CA 1
ATOM 879 C C . GLN A 1 119 ? 15.258 25.062 -2.775 1 89.25 119 GLN A C 1
ATOM 881 O O . GLN A 1 119 ? 14.453 24.578 -1.981 1 89.25 119 GLN A O 1
ATOM 886 N N . PRO A 1 120 ? 15.609 26.312 -2.9 1 83.75 120 PRO A N 1
ATOM 887 C CA . PRO A 1 120 ? 14.938 27.219 -1.969 1 83.75 120 PRO A CA 1
ATOM 888 C C . PRO A 1 120 ? 13.461 27.422 -2.312 1 83.75 120 PRO A C 1
ATOM 890 O O . PRO A 1 120 ? 13.07 27.312 -3.479 1 83.75 120 PRO A O 1
ATOM 893 N N . VAL A 1 121 ? 12.727 27.656 -1.264 1 86.31 121 VAL A N 1
ATOM 894 C CA . VAL A 1 121 ? 11.336 28.062 -1.42 1 86.31 121 VAL A CA 1
ATOM 895 C C . VAL A 1 121 ? 11.227 29.594 -1.393 1 86.31 121 VAL A C 1
ATOM 897 O O . VAL A 1 121 ? 11.867 30.25 -0.569 1 86.31 121 VAL A O 1
ATOM 900 N N . PRO A 1 122 ? 10.461 30.094 -2.42 1 84.69 122 PRO A N 1
ATOM 901 C CA . PRO A 1 122 ? 10.289 31.562 -2.391 1 84.69 122 PRO A CA 1
ATOM 902 C C . PRO A 1 122 ? 9.695 32.062 -1.073 1 84.69 122 PRO A C 1
ATOM 904 O O . PRO A 1 122 ? 8.914 31.344 -0.438 1 84.69 122 PRO A O 1
ATOM 907 N N . PRO A 1 123 ? 10.07 33.312 -0.726 1 81.75 123 PRO A N 1
ATOM 908 C CA . PRO A 1 123 ? 9.547 33.875 0.522 1 81.75 123 PRO A CA 1
ATOM 909 C C . PRO A 1 123 ? 8.023 33.938 0.55 1 81.75 123 PRO A C 1
ATOM 911 O O . PRO A 1 123 ? 7.395 34.219 -0.473 1 81.75 123 PRO A O 1
ATOM 914 N N . GLY A 1 124 ? 7.48 33.625 1.684 1 79.44 124 GLY A N 1
ATOM 915 C CA . GLY A 1 124 ? 6.043 33.75 1.887 1 79.44 124 GLY A CA 1
ATOM 916 C C . GLY A 1 124 ? 5.262 32.562 1.315 1 79.44 124 GLY A C 1
ATOM 917 O O . GLY A 1 124 ? 4.035 32.625 1.221 1 79.44 124 GLY A O 1
ATOM 918 N N . GLN A 1 125 ? 5.988 31.609 0.893 1 85.94 125 GLN A N 1
ATOM 919 C CA . GLN A 1 125 ? 5.301 30.469 0.285 1 85.94 125 GLN A CA 1
ATOM 920 C C . GLN A 1 125 ? 5.578 29.188 1.057 1 85.94 125 GLN A C 1
ATOM 922 O O . GLN A 1 125 ? 6.605 29.062 1.732 1 85.94 125 GLN A O 1
ATOM 927 N N . GLU A 1 126 ? 4.59 28.391 1.023 1 91.06 126 GLU A N 1
ATOM 928 C CA . GLU A 1 126 ? 4.691 27.031 1.529 1 91.06 126 GLU A CA 1
ATOM 929 C C . GLU A 1 126 ? 4.605 26.016 0.394 1 91.06 126 GLU A C 1
ATOM 931 O O . GLU A 1 126 ? 3.729 26.109 -0.468 1 91.06 126 GLU A O 1
ATOM 936 N N . GLN A 1 127 ? 5.566 25.141 0.38 1 93.62 127 GLN A N 1
ATOM 937 C CA . GLN A 1 127 ? 5.508 24.047 -0.579 1 93.62 127 GLN A CA 1
ATOM 938 C C . GLN A 1 127 ? 5.207 22.719 0.12 1 93.62 127 GLN A C 1
ATOM 940 O O . GLN A 1 127 ? 5.75 22.453 1.191 1 93.62 127 GLN A O 1
ATOM 945 N N . ALA A 1 128 ? 4.297 22.016 -0.526 1 96.31 128 ALA A N 1
ATOM 946 C CA . ALA A 1 128 ? 3.826 20.781 0.087 1 96.31 128 ALA A CA 1
ATOM 947 C C . ALA A 1 128 ? 4.391 19.562 -0.638 1 96.31 128 ALA A C 1
ATOM 949 O O . ALA A 1 128 ? 4.43 19.531 -1.87 1 96.31 128 ALA A O 1
ATOM 950 N N . PHE A 1 129 ? 4.812 18.578 0.156 1 97 129 PHE A N 1
ATOM 951 C CA . PHE A 1 129 ? 5.316 17.297 -0.342 1 97 129 PHE A CA 1
ATOM 952 C C . PHE A 1 129 ? 4.711 16.141 0.433 1 97 129 PHE A C 1
ATOM 954 O O . PHE A 1 129 ? 4.152 16.328 1.516 1 97 129 PHE A O 1
ATOM 961 N N . ARG A 1 130 ? 4.727 15.016 -0.214 1 97 130 ARG A N 1
ATOM 962 C CA . ARG A 1 130 ? 4.398 13.766 0.466 1 97 130 ARG A CA 1
ATOM 963 C C . ARG A 1 130 ? 5.594 12.812 0.476 1 97 130 ARG A C 1
ATOM 965 O O . ARG A 1 130 ? 6.184 12.547 -0.571 1 97 130 ARG A O 1
ATOM 972 N N . VAL A 1 131 ? 5.973 12.445 1.699 1 97.38 131 VAL A N 1
ATOM 973 C CA . VAL A 1 131 ? 7.023 11.445 1.863 1 97.38 131 VAL A CA 1
ATOM 974 C C . VAL A 1 131 ? 6.402 10.055 1.954 1 97.38 131 VAL A C 1
ATOM 976 O O . VAL A 1 131 ? 5.559 9.797 2.816 1 97.38 131 VAL A O 1
ATOM 979 N N . LEU A 1 132 ? 6.809 9.242 1.075 1 96.62 132 LEU A N 1
ATOM 980 C CA . LEU A 1 132 ? 6.352 7.855 1.102 1 96.62 132 LEU A CA 1
ATOM 981 C C . LEU A 1 132 ? 7.445 6.938 1.638 1 96.62 132 LEU A C 1
ATOM 983 O O . LEU A 1 132 ? 8.562 6.93 1.121 1 96.62 132 LEU A O 1
ATOM 987 N N . LEU A 1 133 ? 7.133 6.246 2.715 1 95.75 133 LEU A N 1
ATOM 988 C CA . LEU A 1 133 ? 7.969 5.172 3.234 1 95.75 133 LEU A CA 1
ATOM 989 C C . LEU A 1 133 ? 7.352 3.809 2.943 1 95.75 133 LEU A C 1
ATOM 991 O O . LEU A 1 133 ? 6.336 3.445 3.539 1 95.75 133 LEU A O 1
ATOM 995 N N . ASP A 1 134 ? 8.008 3.098 2.08 1 93.94 134 ASP A N 1
ATOM 996 C CA . ASP A 1 134 ? 7.516 1.781 1.688 1 93.94 134 ASP A CA 1
ATOM 997 C C . ASP A 1 134 ? 8.359 0.67 2.311 1 93.94 134 ASP A C 1
ATOM 999 O O . ASP A 1 134 ? 9.586 0.694 2.229 1 93.94 134 ASP A O 1
ATOM 1003 N N . GLU A 1 135 ? 7.645 -0.255 2.885 1 89.25 135 GLU A N 1
ATOM 1004 C CA . GLU A 1 135 ? 8.344 -1.476 3.277 1 89.25 135 GLU A CA 1
ATOM 1005 C C . GLU A 1 135 ? 8.531 -2.41 2.086 1 89.25 135 GLU A C 1
ATOM 1007 O O . GLU A 1 135 ? 7.559 -2.811 1.443 1 89.25 135 GLU A O 1
ATOM 1012 N N . LEU A 1 136 ? 9.812 -2.695 1.848 1 83.06 136 LEU A N 1
ATOM 1013 C CA . LEU A 1 136 ? 10.117 -3.568 0.721 1 83.06 136 LEU A CA 1
ATOM 1014 C C . LEU A 1 136 ? 10.039 -5.035 1.133 1 83.06 136 LEU A C 1
ATOM 1016 O O . LEU A 1 136 ? 10.328 -5.379 2.281 1 83.06 136 LEU A O 1
ATOM 1020 N N . PRO A 1 137 ? 9.539 -5.812 0.271 1 68.31 137 PRO A N 1
ATOM 1021 C CA . PRO A 1 137 ? 9.508 -7.238 0.599 1 68.31 137 PRO A CA 1
ATOM 1022 C C . PRO A 1 137 ? 10.891 -7.789 0.96 1 68.31 137 PRO A C 1
ATOM 1024 O O . PRO A 1 137 ? 11.906 -7.305 0.45 1 68.31 137 PRO A O 1
ATOM 1027 N N . ALA A 1 138 ? 11.031 -8.453 2.205 1 57.19 138 ALA A N 1
ATOM 1028 C CA . ALA A 1 138 ? 12.289 -9.008 2.693 1 57.19 138 ALA A CA 1
ATOM 1029 C C . ALA A 1 138 ? 12.969 -9.859 1.625 1 57.19 138 ALA A C 1
ATOM 1031 O O . ALA A 1 138 ? 12.312 -10.656 0.95 1 57.19 138 ALA A O 1
ATOM 1032 N N . PRO A 1 139 ? 14.242 -9.312 1.313 1 47.03 139 PRO A N 1
ATOM 1033 C CA . PRO A 1 139 ? 14.969 -10.312 0.528 1 47.03 139 PRO A CA 1
ATOM 1034 C C . PRO A 1 139 ? 15.094 -11.656 1.249 1 47.03 139 PRO A C 1
ATOM 1036 O O . PRO A 1 139 ? 15.039 -11.703 2.48 1 47.03 139 PRO A O 1
ATOM 1039 N N . PRO A 1 140 ? 14.773 -12.742 0.631 1 39.97 140 PRO A N 1
ATOM 1040 C CA . PRO A 1 140 ? 15 -14.016 1.316 1 39.97 140 PRO A CA 1
ATOM 1041 C C . PRO A 1 140 ? 16.281 -14.016 2.143 1 39.97 140 PRO A C 1
ATOM 1043 O O . PRO A 1 140 ? 17.281 -13.391 1.752 1 39.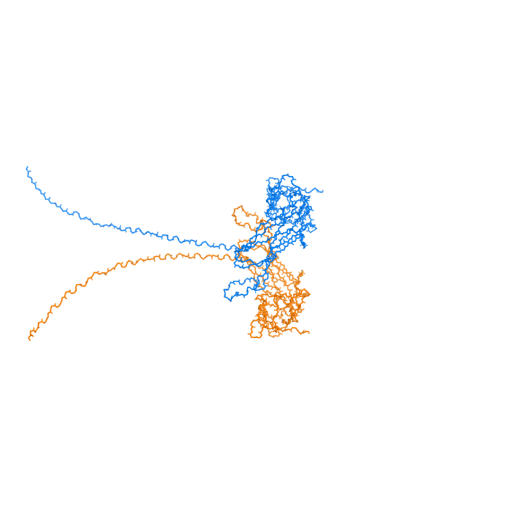97 140 PRO A O 1
ATOM 1046 N N . ALA A 1 141 ? 16.109 -13.727 3.461 1 40.06 141 ALA A N 1
ATOM 1047 C CA . ALA A 1 141 ? 17.344 -13.805 4.234 1 40.06 141 ALA A CA 1
ATOM 1048 C C . ALA A 1 141 ? 18.219 -14.969 3.752 1 40.06 141 ALA A C 1
ATOM 1050 O O . ALA A 1 141 ? 17.719 -16.062 3.521 1 40.06 141 ALA A O 1
ATOM 1051 N N . PRO A 1 142 ? 19.406 -14.633 3.182 1 36.09 142 PRO A N 1
ATOM 1052 C CA . PRO A 1 142 ? 20.266 -15.758 2.816 1 36.09 142 PRO A CA 1
ATOM 1053 C C . PRO A 1 142 ? 20.125 -16.953 3.752 1 36.09 142 PRO A C 1
ATOM 1055 O O . PRO A 1 142 ? 20.031 -18.094 3.291 1 36.09 142 PRO A O 1
ATOM 1058 N N . GLY A 1 143 ? 20.719 -16.891 4.969 1 33.69 143 GLY A N 1
ATOM 1059 C CA . GLY A 1 143 ? 21.078 -17.922 5.918 1 33.69 143 GLY A CA 1
ATOM 1060 C C . GLY A 1 143 ? 19.891 -18.469 6.691 1 33.69 143 GLY A C 1
ATOM 1061 O O . GLY A 1 143 ? 20.062 -19.109 7.734 1 33.69 143 GLY A O 1
ATOM 1062 N N . ALA A 1 144 ? 18.812 -17.844 6.703 1 33.69 144 ALA A N 1
ATOM 1063 C CA . ALA A 1 144 ? 17.922 -18.469 7.676 1 33.69 144 ALA A CA 1
ATOM 1064 C C . ALA A 1 144 ? 17.719 -19.953 7.352 1 33.69 144 ALA A C 1
ATOM 1066 O O . ALA A 1 144 ? 17.297 -20.297 6.25 1 33.69 144 ALA A O 1
ATOM 1067 N N . MET A 1 145 ? 18.531 -20.891 7.938 1 29.55 145 MET A N 1
ATOM 1068 C CA . MET A 1 145 ? 18.328 -22.312 8.148 1 29.55 145 MET A CA 1
ATOM 1069 C C . MET A 1 145 ? 16.844 -22.641 8.312 1 29.55 145 MET A C 1
ATOM 1071 O O . MET A 1 145 ? 16.062 -21.781 8.719 1 29.55 145 MET A O 1
ATOM 1075 N N . GLN A 1 146 ? 16.375 -24.031 7.891 1 30.52 146 GLN A N 1
ATOM 1076 C CA . GLN A 1 146 ? 15.219 -24.922 7.887 1 30.52 146 GLN A CA 1
ATOM 1077 C C . GLN A 1 146 ? 14.391 -24.75 9.156 1 30.52 146 GLN A C 1
ATOM 1079 O O . GLN A 1 146 ? 13.383 -25.438 9.344 1 30.52 146 GLN A O 1
ATOM 1084 N N . GLY A 1 147 ? 14.969 -24.422 10.32 1 27.06 147 GLY A N 1
ATOM 1085 C CA . GLY A 1 147 ? 14.281 -24.891 11.516 1 27.06 147 GLY A CA 1
ATOM 1086 C C . GLY A 1 147 ? 12.898 -24.281 11.672 1 27.06 147 GLY A C 1
ATOM 1087 O O . GLY A 1 147 ? 11.93 -25 11.953 1 27.06 147 GLY A O 1
ATOM 1088 N N . ALA A 1 148 ? 12.883 -23.188 12.578 1 30.16 148 ALA A N 1
ATOM 1089 C CA . ALA A 1 148 ? 11.648 -22.969 13.328 1 30.16 148 ALA A CA 1
ATOM 1090 C C . ALA A 1 148 ? 10.477 -22.688 12.391 1 30.16 148 ALA A C 1
ATOM 1092 O O . ALA A 1 148 ? 10.625 -21.969 11.398 1 30.16 148 ALA A O 1
ATOM 1093 N N . SER A 1 149 ? 9.32 -23.453 12.25 1 27.78 149 SER A N 1
ATOM 1094 C CA . SER A 1 149 ? 7.926 -23.516 11.812 1 27.78 149 SER A CA 1
ATOM 1095 C C . SER A 1 149 ? 7.273 -22.141 11.859 1 27.78 149 SER A C 1
ATOM 1097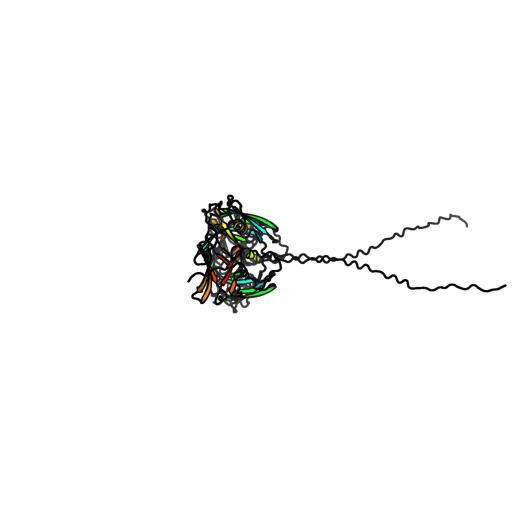 O O . SER A 1 149 ? 6.238 -21.953 12.508 1 27.78 149 SER A O 1
ATOM 1099 N N . ARG A 1 150 ? 7.895 -21.141 12.266 1 32.91 150 ARG A N 1
ATOM 1100 C CA . ARG A 1 150 ? 7 -20 12.43 1 32.91 150 ARG A CA 1
ATOM 1101 C C . ARG A 1 150 ? 6.164 -19.766 11.172 1 32.91 150 ARG A C 1
ATOM 1103 O O . ARG A 1 150 ? 6.645 -19.969 10.055 1 32.91 150 ARG A O 1
ATOM 1110 N N . ALA A 1 151 ? 4.836 -19.594 11.422 1 33.38 151 ALA A N 1
ATOM 1111 C CA . ALA A 1 151 ? 3.826 -19.297 10.406 1 33.38 151 ALA A CA 1
ATOM 1112 C C . ALA A 1 151 ? 4.418 -18.5 9.25 1 33.38 151 ALA A C 1
ATOM 1114 O O . ALA A 1 151 ? 5.008 -17.438 9.469 1 33.38 151 ALA A O 1
ATOM 1115 N N . ALA A 1 152 ? 4.949 -19.141 8.336 1 36.66 152 ALA A N 1
ATOM 1116 C CA . ALA A 1 152 ? 5.57 -18.562 7.152 1 36.66 152 ALA A CA 1
ATOM 1117 C C . ALA A 1 152 ? 4.906 -17.234 6.773 1 36.66 152 ALA A C 1
ATOM 1119 O O . ALA A 1 152 ? 3.678 -17.156 6.699 1 36.66 152 ALA A O 1
ATOM 1120 N N . PRO A 1 153 ? 5.551 -16.094 7.043 1 41.75 153 PRO A N 1
ATOM 1121 C CA . PRO A 1 153 ? 4.902 -14.867 6.586 1 41.75 153 PRO A CA 1
ATOM 1122 C C . PRO A 1 153 ? 4.164 -15.047 5.258 1 41.75 153 PRO A C 1
ATOM 1124 O O . PRO A 1 153 ? 4.496 -15.945 4.48 1 41.75 153 PRO A O 1
ATOM 1127 N N . PRO A 1 154 ? 2.889 -14.461 5.125 1 41.75 154 PRO A N 1
ATOM 1128 C CA . PRO A 1 154 ? 2.127 -14.578 3.879 1 41.75 154 PRO A CA 1
ATOM 1129 C C . PRO A 1 154 ? 3.02 -14.562 2.639 1 41.75 154 PRO A C 1
ATOM 1131 O O . PRO A 1 154 ? 2.66 -15.141 1.61 1 41.75 154 PRO A O 1
ATOM 1134 N N . ALA A 1 155 ? 4.277 -14.008 2.752 1 46.28 155 ALA A N 1
ATOM 1135 C CA . ALA A 1 155 ? 5.09 -13.875 1.547 1 46.28 155 ALA A CA 1
ATOM 1136 C C . ALA A 1 155 ? 5.516 -15.242 1.02 1 46.28 155 ALA A C 1
ATOM 1138 O O . ALA A 1 155 ? 5.707 -15.414 -0.187 1 46.28 155 ALA A O 1
ATOM 1139 N N . GLN A 1 156 ? 5.613 -16.172 1.97 1 48.59 156 GLN A N 1
ATOM 1140 C CA . GLN A 1 156 ? 6.105 -17.469 1.486 1 48.59 156 GLN A CA 1
ATOM 1141 C C . GLN A 1 156 ? 5.102 -18.125 0.545 1 48.59 156 GLN A C 1
ATOM 1143 O O . GLN A 1 156 ? 5.477 -18.906 -0.323 1 48.59 156 GLN A O 1
ATOM 1148 N N . PHE A 1 157 ? 3.812 -17.75 0.78 1 52.22 157 PHE A N 1
ATOM 1149 C CA . PHE A 1 157 ? 2.873 -18.578 0.035 1 52.22 157 PHE A CA 1
ATOM 1150 C C . PHE A 1 157 ? 2.242 -17.797 -1.106 1 52.22 157 PHE A C 1
ATOM 1152 O O . PHE A 1 157 ? 1.111 -18.078 -1.509 1 52.22 157 PHE A O 1
ATOM 1159 N N . GLY A 1 158 ? 2.969 -16.781 -1.59 1 63.5 158 GLY A N 1
ATOM 1160 C CA . GLY A 1 158 ? 2.516 -16.156 -2.826 1 63.5 158 GLY A CA 1
ATOM 1161 C C . GLY A 1 158 ? 1.744 -14.875 -2.602 1 63.5 158 GLY A C 1
ATOM 1162 O O . GLY A 1 158 ? 1.407 -14.172 -3.559 1 63.5 158 GLY A O 1
ATOM 1163 N N . VAL A 1 159 ? 1.46 -14.609 -1.326 1 77.88 159 VAL A N 1
ATOM 1164 C CA . VAL A 1 159 ? 0.776 -13.352 -1.056 1 77.88 159 VAL A CA 1
ATOM 1165 C C . VAL A 1 159 ? 1.799 -12.227 -0.938 1 77.88 159 VAL A C 1
ATOM 1167 O O . VAL A 1 159 ? 2.76 -12.328 -0.172 1 77.88 159 VAL A O 1
ATOM 1170 N N . ARG A 1 160 ? 1.624 -11.273 -1.763 1 84 160 ARG A N 1
ATOM 1171 C CA . ARG A 1 160 ? 2.486 -10.102 -1.665 1 84 160 ARG A CA 1
ATOM 1172 C C . ARG A 1 160 ? 1.88 -9.055 -0.74 1 84 160 ARG A C 1
ATOM 1174 O O . ARG A 1 160 ? 0.748 -8.609 -0.951 1 84 160 ARG A O 1
ATOM 1181 N N . LEU A 1 161 ? 2.67 -8.703 0.309 1 85.69 161 LEU A N 1
ATOM 1182 C CA . LEU A 1 161 ? 2.254 -7.676 1.256 1 85.69 161 LEU A CA 1
ATOM 1183 C C . LEU A 1 161 ? 2.943 -6.348 0.953 1 85.69 161 LEU A C 1
ATOM 1185 O O . LEU A 1 161 ? 4.145 -6.316 0.681 1 85.69 161 LEU A O 1
ATOM 1189 N N . GLN A 1 162 ? 2.15 -5.355 0.946 1 88.06 162 GLN A N 1
ATOM 1190 C CA . GLN A 1 162 ? 2.688 -4.008 0.768 1 88.06 162 GLN A CA 1
ATOM 1191 C C . GLN A 1 162 ? 2.262 -3.092 1.91 1 88.06 162 GLN A C 1
ATOM 1193 O O . GLN A 1 162 ? 1.072 -2.99 2.221 1 88.06 162 GLN A O 1
ATOM 1198 N N . ILE A 1 163 ? 3.275 -2.48 2.537 1 88.31 163 ILE A N 1
ATOM 1199 C CA . ILE A 1 163 ? 3.033 -1.509 3.598 1 88.31 163 ILE A CA 1
ATOM 1200 C C . ILE A 1 163 ? 3.621 -0.156 3.203 1 88.31 163 ILE A C 1
ATOM 1202 O O . ILE A 1 163 ? 4.773 -0.075 2.773 1 88.31 163 ILE A O 1
ATOM 1206 N N . ARG A 1 164 ? 2.801 0.827 3.324 1 91.44 164 ARG A N 1
ATOM 1207 C CA . ARG A 1 164 ? 3.24 2.176 2.98 1 91.44 164 ARG A CA 1
ATOM 1208 C C . ARG A 1 164 ? 2.82 3.178 4.055 1 91.44 164 ARG A C 1
ATOM 1210 O O . ARG A 1 164 ? 1.681 3.154 4.52 1 91.44 164 ARG A O 1
ATOM 1217 N N . TYR A 1 165 ? 3.814 4.012 4.438 1 91.62 165 TYR A N 1
ATOM 1218 C CA . TYR A 1 165 ? 3.553 5.164 5.293 1 91.62 165 TYR A CA 1
ATOM 1219 C C . TYR A 1 165 ? 3.652 6.465 4.504 1 91.62 165 TYR A C 1
ATOM 1221 O O . TYR A 1 165 ? 4.668 6.727 3.857 1 91.62 165 TYR A O 1
ATOM 1229 N N . ALA A 1 166 ? 2.602 7.234 4.543 1 93.25 166 ALA A N 1
ATOM 1230 C CA . ALA A 1 166 ? 2.59 8.523 3.857 1 93.25 166 ALA A CA 1
ATOM 1231 C C . ALA A 1 166 ? 2.621 9.672 4.859 1 93.25 166 ALA A C 1
ATOM 1233 O O . ALA A 1 166 ? 1.737 9.789 5.711 1 93.25 166 ALA A O 1
ATOM 1234 N N . ILE A 1 167 ? 3.617 10.492 4.73 1 94 167 ILE A N 1
ATOM 1235 C CA . ILE A 1 167 ? 3.867 11.555 5.695 1 94 167 ILE A CA 1
ATOM 1236 C C . ILE A 1 167 ? 3.863 12.906 4.984 1 94 167 ILE A C 1
ATOM 1238 O O . ILE A 1 167 ? 4.551 13.094 3.977 1 94 167 ILE A O 1
ATOM 1242 N N . PRO A 1 168 ? 3.104 13.875 5.484 1 94.69 168 PRO A N 1
ATOM 1243 C CA . PRO A 1 168 ? 3.199 15.211 4.898 1 94.69 168 PRO A CA 1
ATOM 1244 C C . PRO A 1 168 ? 4.523 15.906 5.215 1 94.69 168 PRO A C 1
ATOM 1246 O O . PRO A 1 168 ? 5.109 15.664 6.277 1 94.69 168 PRO A O 1
ATOM 1249 N N . LEU A 1 169 ? 4.969 16.672 4.309 1 94.94 169 LEU A N 1
ATOM 1250 C CA . LEU A 1 169 ? 6.133 17.531 4.488 1 94.94 169 LEU A CA 1
ATOM 1251 C C . LEU A 1 169 ? 5.879 18.922 3.91 1 94.94 169 LEU A C 1
ATOM 1253 O O . LEU A 1 169 ? 5.508 19.047 2.74 1 94.94 169 LEU A O 1
ATOM 1257 N N . PHE A 1 170 ? 6.062 19.891 4.777 1 93.06 170 PHE A N 1
ATOM 1258 C CA . PHE A 1 170 ? 5.918 21.266 4.332 1 93.06 170 PHE A CA 1
ATOM 1259 C C . PHE A 1 170 ? 7.246 22.016 4.434 1 93.06 170 PHE A C 1
ATOM 1261 O O . PHE A 1 170 ? 7.941 21.922 5.449 1 93.06 170 PHE A O 1
ATOM 1268 N N . VAL A 1 171 ? 7.547 22.703 3.377 1 92.62 171 VAL A N 1
ATOM 1269 C CA . VAL A 1 171 ? 8.812 23.422 3.281 1 92.62 171 VAL A CA 1
ATOM 1270 C C . VAL A 1 171 ? 8.547 24.922 3.17 1 92.62 171 VAL A C 1
ATOM 1272 O O . VAL A 1 171 ? 7.676 25.359 2.408 1 92.62 171 VAL A O 1
ATOM 1275 N N . TYR A 1 172 ? 9.367 25.656 3.9 1 88.69 172 TYR A N 1
ATOM 1276 C CA . TYR A 1 172 ? 9.242 27.109 3.951 1 88.69 172 TYR A CA 1
ATOM 1277 C C . TYR A 1 172 ? 10.562 27.781 3.602 1 88.69 172 TYR A C 1
ATOM 1279 O O . TYR A 1 172 ? 11.625 27.156 3.68 1 88.69 172 TYR A O 1
ATOM 1287 N N . ALA A 1 173 ? 10.414 29.047 3.131 1 83.25 173 ALA A N 1
ATOM 1288 C CA . ALA A 1 173 ? 11.633 29.828 2.932 1 83.25 173 ALA A CA 1
ATOM 1289 C C . ALA A 1 173 ? 12.352 30.062 4.254 1 83.25 173 ALA A C 1
ATOM 1291 O O . ALA A 1 173 ? 11.719 30.172 5.305 1 83.25 173 ALA A O 1
ATOM 1292 N N . PRO A 1 174 ? 13.711 30.141 4.027 1 72.88 174 PRO A N 1
ATOM 1293 C CA . PRO A 1 174 ? 14.43 30.484 5.254 1 72.88 174 PRO A CA 1
ATOM 1294 C C . PRO A 1 174 ? 13.938 31.797 5.875 1 72.88 174 PRO A C 1
ATOM 1296 O O . PRO A 1 174 ? 13.609 32.75 5.156 1 72.88 174 PRO A O 1
ATOM 1299 N N . GLY A 1 175 ? 13.805 31.859 7.141 1 67.75 175 GLY A N 1
ATOM 1300 C CA . GLY A 1 175 ? 13.43 33.094 7.828 1 67.75 175 GLY A CA 1
ATOM 1301 C C . GLY A 1 175 ? 11.922 33.25 7.953 1 67.75 175 GLY A C 1
ATOM 1302 O O . GLY A 1 175 ? 11.461 34.188 8.602 1 67.75 175 GLY A O 1
ATOM 1303 N N . THR A 1 176 ? 11.203 32.438 7.152 1 63.88 176 THR A N 1
ATOM 1304 C CA . THR A 1 176 ? 9.75 32.594 7.184 1 63.88 176 THR A CA 1
ATOM 1305 C C . THR A 1 176 ? 9.219 32.406 8.602 1 63.88 176 THR A C 1
ATOM 1307 O O . THR A 1 176 ? 8.305 33.125 9.023 1 63.88 176 THR A O 1
ATOM 1310 N N . LEU A 1 177 ? 9.875 31.422 9.273 1 60.5 177 LEU A N 1
ATOM 1311 C CA . LEU A 1 177 ? 9.258 31.078 10.555 1 60.5 177 LEU A CA 1
ATOM 1312 C C . LEU A 1 177 ? 10.133 31.531 11.719 1 60.5 177 LEU A C 1
ATOM 1314 O O . LEU A 1 177 ? 9.953 31.062 12.844 1 60.5 177 LEU A O 1
ATOM 1318 N N . GLY A 1 178 ? 10.734 32.562 11.602 1 57.59 178 GLY A N 1
ATOM 1319 C CA . GLY A 1 178 ? 11.57 33.094 12.664 1 57.59 178 GLY A CA 1
ATOM 1320 C C . GLY A 1 178 ? 12.828 32.281 12.898 1 57.59 178 GLY A C 1
ATOM 1321 O O . GLY A 1 178 ? 13.141 31.375 12.133 1 57.59 178 GLY A O 1
ATOM 1322 N N . PRO A 1 179 ? 13.594 32.719 13.969 1 54.81 179 PRO A N 1
ATOM 1323 C CA . PRO A 1 179 ? 14.93 32.156 14.211 1 54.81 179 PRO A CA 1
ATOM 1324 C C . PRO A 1 179 ? 14.891 30.703 14.672 1 54.81 179 PRO A C 1
ATOM 1326 O O . PRO A 1 179 ? 15.906 30 14.609 1 54.81 179 PRO A O 1
ATOM 1329 N N . ARG A 1 180 ? 13.727 30.281 15.258 1 55.56 180 ARG A N 1
ATOM 1330 C CA . ARG A 1 180 ? 13.703 28.922 15.773 1 55.56 180 ARG A CA 1
ATOM 1331 C C . ARG A 1 180 ? 13.43 27.906 14.664 1 55.56 180 ARG A C 1
ATOM 1333 O O . ARG A 1 180 ? 12.672 28.203 13.734 1 55.56 180 ARG A O 1
ATOM 1340 N N . MET A 1 181 ? 14.258 26.844 14.625 1 61.84 181 MET A N 1
ATOM 1341 C CA . MET A 1 181 ? 14.18 25.781 13.633 1 61.84 181 MET A CA 1
ATOM 1342 C C . MET A 1 181 ? 13.148 24.734 14.047 1 61.84 181 MET A C 1
ATOM 1344 O O . MET A 1 181 ? 13.5 23.719 14.664 1 61.84 181 MET A O 1
ATOM 1348 N N . PRO A 1 182 ? 11.883 24.984 13.742 1 66.06 182 PRO A N 1
ATOM 1349 C CA . PRO A 1 182 ? 10.93 23.969 14.156 1 66.06 182 PRO A CA 1
ATOM 1350 C C . PRO A 1 182 ? 11.055 22.672 13.352 1 66.06 182 PRO A C 1
ATOM 1352 O O . PRO A 1 182 ? 11.352 22.719 12.156 1 66.06 182 PRO 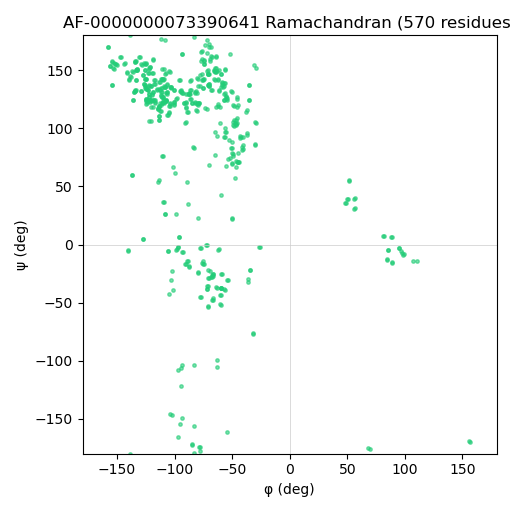A O 1
ATOM 1355 N N . ALA A 1 183 ? 10.992 21.5 14.102 1 67.38 183 ALA A N 1
ATOM 1356 C CA . ALA A 1 183 ? 11.023 20.203 13.422 1 67.38 183 ALA A CA 1
ATOM 1357 C C . ALA A 1 183 ? 9.625 19.766 13.031 1 67.38 183 ALA A C 1
ATOM 1359 O O . ALA A 1 183 ? 9.461 18.906 12.156 1 67.38 183 ALA A O 1
ATOM 1360 N N . THR A 1 184 ? 8.617 20.375 13.68 1 74.81 184 THR A N 1
ATOM 1361 C CA . THR A 1 184 ? 7.227 19.984 13.445 1 74.81 184 THR A CA 1
ATOM 1362 C C . THR A 1 184 ? 6.371 21.203 13.133 1 74.81 184 THR A C 1
ATOM 1364 O O . THR A 1 184 ? 6.754 22.344 13.461 1 74.81 184 THR A O 1
ATOM 1367 N N . HIS A 1 185 ? 5.332 20.922 12.445 1 74.12 185 HIS A N 1
ATOM 1368 C CA . HIS A 1 185 ? 4.395 22 12.164 1 74.12 185 HIS A CA 1
ATOM 1369 C C . HIS A 1 185 ? 3.846 22.609 13.453 1 74.12 185 HIS A C 1
ATOM 1371 O O . HIS A 1 185 ? 3.691 23.828 13.562 1 74.12 185 HIS A O 1
ATOM 1377 N N . ALA A 1 186 ? 3.641 21.781 14.383 1 70.25 186 ALA A N 1
ATOM 1378 C CA . ALA A 1 186 ? 3.15 22.266 15.672 1 70.25 186 ALA A CA 1
ATOM 1379 C C . ALA A 1 186 ? 4.129 23.25 16.297 1 70.25 186 ALA A C 1
ATOM 1381 O O . ALA A 1 186 ? 3.719 24.297 16.812 1 70.25 186 ALA A O 1
ATOM 1382 N N . ASP A 1 187 ? 5.367 22.906 16.219 1 70.81 187 ASP A N 1
ATOM 1383 C CA . ASP A 1 187 ? 6.398 23.797 16.734 1 70.81 187 ASP A CA 1
ATOM 1384 C C . ASP A 1 187 ? 6.43 25.109 15.961 1 70.81 187 ASP A C 1
ATOM 1386 O O . ASP A 1 187 ? 6.617 26.172 16.531 1 70.81 187 ASP A O 1
ATOM 1390 N N . LEU A 1 188 ? 6.195 24.938 14.742 1 68.44 188 LEU A N 1
ATOM 1391 C CA . LEU A 1 188 ? 6.215 26.094 13.859 1 68.44 188 LEU A CA 1
ATOM 1392 C C . LEU A 1 188 ? 5.055 27.031 14.18 1 68.44 188 LEU A C 1
ATOM 1394 O O . LEU A 1 188 ? 5.258 28.234 14.344 1 68.44 188 LEU A O 1
ATOM 1398 N N . LEU A 1 189 ? 3.898 26.516 14.305 1 69.38 189 LEU A N 1
ATOM 1399 C CA . LEU A 1 189 ? 2.717 27.328 14.57 1 69.38 189 LEU A CA 1
ATOM 1400 C C . LEU A 1 189 ? 2.863 28.094 15.883 1 69.38 189 LEU A C 1
ATOM 1402 O O . LEU A 1 189 ? 2.443 29.25 15.984 1 69.38 189 LEU A O 1
ATOM 1406 N N . SER A 1 190 ? 3.467 27.438 16.859 1 67.62 190 SER A N 1
ATOM 1407 C CA . SER A 1 190 ? 3.66 28.078 18.156 1 67.62 190 SER A CA 1
ATOM 1408 C C . SER A 1 190 ? 4.629 29.25 18.078 1 67.62 190 SER A C 1
ATOM 1410 O O . SER A 1 190 ? 4.609 30.141 18.906 1 67.62 190 SER A O 1
ATOM 1412 N N . SER A 1 191 ? 5.461 29.156 17.109 1 66 191 SER A N 1
ATOM 1413 C CA . SER A 1 191 ? 6.48 30.188 16.953 1 66 191 SER A CA 1
ATOM 1414 C C . SER A 1 191 ? 5.977 31.344 16.094 1 66 191 SER A C 1
ATOM 1416 O O . SER A 1 191 ? 6.59 32.406 16.062 1 66 191 SER A O 1
ATOM 1418 N N . LEU A 1 192 ? 4.891 31.031 15.461 1 62.56 192 LEU A N 1
ATOM 1419 C CA . LEU A 1 192 ? 4.371 32.062 14.562 1 62.56 192 LEU A CA 1
ATOM 1420 C C . LEU A 1 192 ? 3.564 33.094 15.32 1 62.56 192 LEU A C 1
ATOM 1422 O O . LEU A 1 192 ? 2.857 32.75 16.281 1 62.56 192 LEU A O 1
ATOM 1426 N N . ALA A 1 193 ? 4.047 34.469 15.18 1 56.16 193 ALA A N 1
ATOM 1427 C CA . ALA A 1 193 ? 3.295 35.562 15.75 1 56.16 193 ALA A CA 1
ATOM 1428 C C . ALA A 1 193 ? 1.91 35.688 15.117 1 56.16 193 ALA A C 1
ATOM 1430 O O . ALA A 1 193 ? 1.705 35.25 13.977 1 56.16 193 ALA A O 1
ATOM 1431 N N . PRO A 1 194 ? 0.933 36.031 16.016 1 52.03 194 PRO A N 1
ATOM 1432 C CA . PRO A 1 194 ? -0.339 36.375 15.383 1 52.03 194 PRO A CA 1
ATOM 1433 C C . PRO A 1 194 ? -0.161 37.312 14.188 1 52.03 194 PRO A C 1
ATOM 1435 O O . PRO A 1 194 ? 0.653 38.25 14.242 1 52.03 194 PRO A O 1
ATOM 1438 N N . GLY A 1 195 ? -0.689 37 13.016 1 52.81 195 GLY A N 1
ATOM 1439 C CA . GLY A 1 195 ? -0.545 37.781 11.812 1 52.81 195 GLY A CA 1
ATOM 1440 C C . GLY A 1 195 ? 0.377 37.156 10.781 1 52.81 195 GLY A C 1
ATOM 1441 O O . GLY A 1 195 ? 0.575 37.719 9.695 1 52.81 195 GLY A O 1
ATOM 1442 N N . ASP A 1 196 ? 1.046 36.219 11.305 1 58.62 196 ASP A N 1
ATOM 1443 C CA . ASP A 1 196 ? 1.965 35.625 10.344 1 58.62 196 ASP A CA 1
ATOM 1444 C C . ASP A 1 196 ? 1.21 35.062 9.141 1 58.62 196 ASP A C 1
ATOM 1446 O O . ASP A 1 196 ? 0.066 34.625 9.273 1 58.62 196 ASP A O 1
ATOM 1450 N N . THR A 1 197 ? 1.763 35.344 7.938 1 62.47 197 THR A N 1
ATOM 1451 C CA . THR A 1 197 ? 1.154 35.344 6.613 1 62.47 197 THR A CA 1
ATOM 1452 C C . THR A 1 197 ? 0.896 33.938 6.137 1 62.47 197 THR A C 1
ATOM 1454 O O . THR A 1 197 ? 0.242 33.719 5.113 1 62.47 197 THR A O 1
ATOM 1457 N N . LEU A 1 198 ? 1.217 32.875 6.875 1 80.19 198 LEU A N 1
ATOM 1458 C CA . LEU A 1 198 ? 0.993 31.562 6.27 1 80.19 198 LEU A CA 1
ATOM 1459 C C . LEU A 1 198 ? -0.096 30.797 7.016 1 80.19 198 LEU A C 1
ATOM 1461 O O . LEU A 1 198 ? 0.151 29.703 7.535 1 80.19 198 LEU A O 1
ATOM 1465 N N . GLU A 1 199 ? -1.234 31.484 7.086 1 84.62 199 GLU A N 1
ATOM 1466 C CA . GLU A 1 199 ? -2.4 30.891 7.723 1 84.62 199 GLU A CA 1
ATOM 1467 C C . GLU A 1 199 ? -3.424 30.438 6.688 1 84.62 199 GLU A C 1
ATOM 1469 O O . GLU A 1 199 ? -3.557 31.047 5.625 1 84.62 199 GLU A O 1
ATOM 1474 N N . PRO A 1 200 ? -4.145 29.375 7.055 1 92.44 200 PRO A N 1
ATOM 1475 C CA . PRO A 1 200 ? -5.246 29 6.168 1 92.44 200 PRO A CA 1
ATOM 1476 C C . PRO A 1 200 ? -6.469 29.891 6.328 1 92.44 200 PRO A C 1
ATOM 1478 O O . PRO A 1 200 ? -6.664 30.5 7.395 1 92.44 200 PRO A O 1
ATOM 1481 N N . GLU A 1 201 ? -7.164 30.125 5.27 1 93.88 201 GLU A N 1
ATOM 1482 C CA . GLU A 1 201 ? -8.484 30.75 5.227 1 93.88 201 GLU A CA 1
ATOM 1483 C C . GLU A 1 201 ? -9.508 29.812 4.578 1 93.88 201 GLU A C 1
ATOM 1485 O O . GLU A 1 201 ? -9.531 29.672 3.354 1 93.88 201 GLU A O 1
ATOM 1490 N N . LEU A 1 202 ? -10.391 29.25 5.465 1 97.12 202 LEU A N 1
ATOM 1491 C CA . LEU A 1 202 ? -11.203 28.125 4.996 1 97.12 202 LEU A CA 1
ATOM 1492 C C . LEU A 1 202 ? -12.672 28.531 4.898 1 97.12 202 LEU A C 1
ATOM 1494 O O . LEU A 1 202 ? -13.172 29.281 5.742 1 97.12 202 LEU A O 1
ATOM 1498 N N . ARG A 1 203 ? -13.289 28.031 3.889 1 97.56 203 ARG A N 1
ATOM 1499 C CA . ARG A 1 203 ? -14.742 28.031 3.738 1 97.56 203 ARG A CA 1
ATOM 1500 C C . ARG A 1 203 ? -15.25 26.656 3.297 1 97.56 203 ARG A C 1
ATOM 1502 O O . ARG A 1 203 ? -14.547 25.922 2.6 1 97.56 203 ARG A O 1
ATOM 1509 N N . TRP A 1 204 ? -16.453 26.328 3.684 1 97.12 204 TRP A N 1
ATOM 1510 C CA . TRP A 1 204 ? -16.969 25.016 3.318 1 97.12 204 TRP A CA 1
ATOM 1511 C C . TRP A 1 204 ? -18.297 25.125 2.586 1 97.12 204 TRP A C 1
ATOM 1513 O O . TRP A 1 204 ? -18.984 26.156 2.684 1 97.12 204 TRP A O 1
ATOM 1523 N N . SER A 1 205 ? -18.609 24.172 1.813 1 95.44 205 SER A N 1
ATOM 1524 C CA . SER A 1 205 ? -19.906 23.984 1.171 1 95.44 205 SER A CA 1
ATOM 1525 C C . SER A 1 205 ? -20.234 22.5 1.023 1 95.44 205 SER A C 1
ATOM 1527 O O . SER A 1 205 ? -19.391 21.641 1.269 1 95.44 205 SER A O 1
ATOM 1529 N N . VAL A 1 206 ? -21.453 22.203 0.828 1 93.56 206 VAL A N 1
ATOM 1530 C CA . VAL A 1 206 ? -21.891 20.859 0.504 1 93.56 206 VAL A CA 1
ATOM 1531 C C . VAL A 1 206 ? -22.406 20.812 -0.928 1 93.56 206 VAL A C 1
ATOM 1533 O O . VAL A 1 206 ? -23.297 21.594 -1.3 1 93.56 206 VAL A O 1
ATOM 1536 N N . ASP A 1 207 ? -21.719 19.953 -1.674 1 91.12 207 ASP A N 1
ATOM 1537 C CA . ASP A 1 207 ? -22.125 19.781 -3.066 1 91.12 207 ASP A CA 1
ATOM 1538 C C . ASP A 1 207 ? -22.766 18.406 -3.291 1 91.12 207 ASP A C 1
ATOM 1540 O O . ASP A 1 207 ? -22.484 17.469 -2.549 1 91.12 207 ASP A O 1
ATOM 1544 N N . ARG A 1 208 ? -23.656 18.359 -4.246 1 89.81 208 ARG A N 1
ATOM 1545 C CA . ARG A 1 208 ? -24.297 17.094 -4.625 1 89.81 208 ARG A CA 1
ATOM 1546 C C . ARG A 1 208 ? -23.844 16.656 -6.012 1 89.81 208 ARG A C 1
ATOM 1548 O O . ARG A 1 208 ? -23.906 17.422 -6.969 1 89.81 208 ARG A O 1
ATOM 1555 N N . SER A 1 209 ? -23.281 15.477 -6.055 1 87.88 209 SER A N 1
ATOM 1556 C CA . SER A 1 209 ? -22.906 14.906 -7.344 1 87.88 209 SER A CA 1
ATOM 1557 C C . SER A 1 209 ? -24.125 14.414 -8.109 1 87.88 209 SER A C 1
ATOM 1559 O O . SER A 1 209 ? -25.203 14.266 -7.535 1 87.88 209 SER A O 1
ATOM 1561 N N . PRO A 1 210 ? -23.969 14.273 -9.477 1 86.62 210 PRO A N 1
ATOM 1562 C CA . PRO A 1 210 ? -25.094 13.789 -10.281 1 86.62 210 PRO A CA 1
ATOM 1563 C C . PRO A 1 210 ? -25.641 12.461 -9.781 1 86.62 210 PRO A C 1
ATOM 1565 O O . PRO A 1 210 ? -26.844 12.188 -9.93 1 86.62 210 PRO A O 1
ATOM 1568 N N . ASP A 1 211 ? -24.844 11.695 -9.234 1 85.25 211 ASP A N 1
ATOM 1569 C CA . ASP A 1 211 ? -25.266 10.391 -8.734 1 85.25 211 ASP A CA 1
ATOM 1570 C C . ASP A 1 211 ? -26.016 10.531 -7.41 1 85.25 211 ASP A C 1
ATOM 1572 O O . ASP A 1 211 ? -26.438 9.531 -6.828 1 85.25 211 ASP A O 1
ATOM 1576 N N . GLY A 1 212 ? -26.125 11.688 -6.887 1 85.38 212 GLY A N 1
ATOM 1577 C CA . GLY A 1 212 ? -26.906 11.945 -5.684 1 85.38 212 GLY A CA 1
ATOM 1578 C C . GLY A 1 212 ? -26.062 11.977 -4.426 1 85.38 212 GLY A C 1
ATOM 1579 O O . GLY A 1 212 ? -26.547 12.336 -3.354 1 85.38 212 GLY A O 1
ATOM 1580 N N . ARG A 1 213 ? -24.828 11.656 -4.473 1 88.38 213 ARG A N 1
ATOM 1581 C CA . ARG A 1 213 ? -23.969 11.664 -3.293 1 88.38 213 ARG A CA 1
ATOM 1582 C C . ARG A 1 213 ? -23.594 13.086 -2.895 1 88.38 213 ARG A C 1
ATOM 1584 O O . ARG A 1 213 ? -23.375 13.938 -3.758 1 88.38 213 ARG A O 1
ATOM 1591 N N . GLN A 1 214 ? -23.562 13.258 -1.551 1 93.19 214 GLN A N 1
ATOM 1592 C CA . GLN A 1 214 ? -23.172 14.57 -1.032 1 93.19 214 GLN A CA 1
ATOM 1593 C C . GLN A 1 214 ? -21.688 14.594 -0.669 1 93.19 214 GLN A C 1
ATOM 1595 O O . GLN A 1 214 ? -21.156 13.609 -0.155 1 93.19 214 GLN A O 1
ATOM 1600 N N . HIS A 1 215 ? -21.172 15.781 -0.999 1 94.62 215 HIS A N 1
ATOM 1601 C CA . HIS A 1 215 ? -19.75 15.977 -0.709 1 94.62 215 HIS A CA 1
ATOM 1602 C C . HIS A 1 215 ? -19.531 17.219 0.14 1 94.62 215 HIS A C 1
ATOM 1604 O O . HIS A 1 215 ? -20.156 18.266 -0.094 1 94.62 215 HIS A O 1
ATOM 1610 N N . LEU A 1 216 ? -18.719 17.078 1.129 1 95.44 216 LEU A N 1
ATOM 1611 C CA . LEU A 1 216 ? -18.172 18.25 1.816 1 95.44 216 LEU A CA 1
ATOM 1612 C C . LEU A 1 216 ? -17.016 18.844 1.037 1 95.44 216 LEU A C 1
ATOM 1614 O O . LEU A 1 216 ? -16.047 18.141 0.711 1 95.44 216 LEU A O 1
ATOM 1618 N N . VAL A 1 217 ? -17.172 20.062 0.668 1 96.62 217 VAL A N 1
ATOM 1619 C CA . VAL A 1 217 ? -16.109 20.766 -0.032 1 96.62 217 VAL A CA 1
ATOM 1620 C C . VAL A 1 217 ? -15.516 21.828 0.882 1 96.62 217 VAL A C 1
ATOM 1622 O O . VAL A 1 217 ? -16.25 22.641 1.462 1 96.62 217 VAL A O 1
ATOM 1625 N N . VAL A 1 218 ? -14.234 21.781 1.083 1 97.56 218 VAL A N 1
ATOM 1626 C CA . VAL A 1 218 ? -13.531 22.797 1.847 1 97.56 218 VAL A CA 1
ATOM 1627 C C . VAL A 1 218 ? -12.516 23.5 0.952 1 97.56 218 VAL A C 1
ATOM 1629 O O . VAL A 1 218 ? -11.664 22.859 0.335 1 97.56 218 VAL A O 1
ATOM 1632 N N . ARG A 1 219 ? -12.648 24.797 0.905 1 97.62 219 ARG A N 1
ATOM 1633 C CA . ARG A 1 219 ? -11.742 25.625 0.12 1 97.62 219 ARG A CA 1
ATOM 1634 C C . ARG A 1 219 ? -10.82 26.438 1.024 1 97.62 219 ARG A C 1
ATOM 1636 O O . ARG A 1 219 ? -11.258 26.984 2.037 1 97.62 219 ARG A O 1
ATOM 1643 N N . ASN A 1 220 ? -9.555 26.484 0.676 1 97.25 220 ASN A N 1
ATOM 1644 C CA . ASN A 1 220 ? -8.539 27.281 1.367 1 97.25 220 ASN A CA 1
ATOM 1645 C C . ASN A 1 220 ? -8.016 28.406 0.488 1 97.25 220 ASN A C 1
ATOM 1647 O O . ASN A 1 220 ? -7.301 28.172 -0.485 1 97.25 220 ASN A O 1
ATOM 1651 N N . THR A 1 221 ? -8.336 29.641 0.824 1 95.62 221 THR A N 1
ATOM 1652 C CA . THR A 1 221 ? -7.848 30.781 0.072 1 95.62 221 THR A CA 1
ATOM 1653 C C . THR A 1 221 ? -6.609 31.375 0.738 1 95.62 221 THR A C 1
ATOM 1655 O O . THR A 1 221 ? -6.043 32.344 0.246 1 95.62 221 THR A O 1
ATOM 1658 N N . GLY A 1 222 ? -6.211 30.812 1.879 1 92.94 222 GLY A N 1
ATOM 1659 C CA . GLY A 1 222 ? -5.07 31.312 2.623 1 92.94 222 GLY A CA 1
ATOM 1660 C C . GLY A 1 222 ? -3.742 30.797 2.102 1 92.94 222 GLY A C 1
ATOM 1661 O O . GLY A 1 222 ? -3.705 30.016 1.152 1 92.94 222 GLY A O 1
ATOM 1662 N N . ALA A 1 223 ? -2.66 31.219 2.75 1 90 223 ALA A N 1
ATOM 1663 C CA . ALA A 1 223 ? -1.305 30.969 2.271 1 90 223 ALA A CA 1
ATOM 1664 C C . ALA A 1 223 ? -0.688 29.766 2.994 1 90 223 ALA A C 1
ATOM 1666 O O . ALA A 1 223 ? 0.394 29.297 2.627 1 90 223 ALA A O 1
ATOM 1667 N N . GLY A 1 224 ? -1.374 29.219 3.943 1 90 224 GLY A N 1
ATOM 1668 C CA . GLY A 1 224 ? -0.921 28.047 4.668 1 90 224 GLY A CA 1
ATOM 1669 C C . GLY A 1 224 ? -1.854 26.859 4.516 1 90 224 GLY A C 1
ATOM 1670 O O . GLY A 1 224 ? -3.033 27.031 4.195 1 90 224 GLY A O 1
ATOM 1671 N N . HIS A 1 225 ? -1.328 25.672 4.773 1 93.5 225 HIS A N 1
ATOM 1672 C CA . HIS A 1 225 ? -2.168 24.484 4.691 1 93.5 225 HIS A CA 1
ATOM 1673 C C . HIS A 1 225 ? -3.068 24.359 5.914 1 93.5 225 HIS A C 1
ATOM 1675 O O . HIS A 1 225 ? -2.801 24.969 6.953 1 93.5 225 HIS A O 1
ATOM 1681 N N . ALA A 1 226 ? -4.105 23.625 5.715 1 93.06 226 ALA A N 1
ATOM 1682 C CA . ALA A 1 226 ? -5 23.266 6.812 1 93.06 226 ALA A CA 1
ATOM 1683 C C . ALA A 1 226 ? -5.047 21.75 7.02 1 93.06 226 ALA A C 1
ATOM 1685 O O . ALA A 1 226 ? -5.352 21 6.09 1 93.06 226 ALA A O 1
ATOM 1686 N N . ARG A 1 227 ? -4.648 21.406 8.156 1 91.75 227 ARG A N 1
ATOM 1687 C CA . ARG A 1 227 ? -4.895 20.047 8.609 1 91.75 227 ARG A CA 1
ATOM 1688 C C . ARG A 1 227 ? -6.227 19.938 9.352 1 91.75 227 ARG A C 1
ATOM 1690 O O . ARG A 1 227 ? -6.402 20.562 10.406 1 91.75 227 ARG A O 1
ATOM 1697 N N . LEU A 1 228 ? -7.129 19.156 8.805 1 92.25 228 LEU A N 1
ATOM 1698 C CA . LEU A 1 228 ? -8.469 19.062 9.383 1 92.25 228 LEU A CA 1
ATOM 1699 C C . LEU A 1 228 ? -8.641 17.766 10.156 1 92.25 228 LEU A C 1
ATOM 1701 O O . LEU A 1 228 ? -8.531 16.672 9.586 1 92.25 228 LEU A O 1
ATOM 1705 N N . THR A 1 229 ? -8.906 17.922 11.414 1 89 229 THR A N 1
ATOM 1706 C CA . THR A 1 229 ? -9.211 16.766 12.25 1 89 229 THR A CA 1
ATOM 1707 C C . THR A 1 229 ? -10.484 17 13.055 1 89 229 THR A C 1
ATOM 1709 O O . THR A 1 229 ? -10.945 18.125 13.18 1 89 229 THR A O 1
ATOM 1712 N N . ALA A 1 230 ? -11.102 15.93 13.562 1 87.94 230 ALA A N 1
ATOM 1713 C CA . ALA A 1 230 ? -12.258 15.984 14.461 1 87.94 230 ALA A CA 1
ATOM 1714 C C . ALA A 1 230 ? -13.352 16.875 13.883 1 87.94 230 ALA A C 1
ATOM 1716 O O . ALA A 1 230 ? -13.836 17.781 14.562 1 87.94 230 ALA A O 1
ATOM 1717 N N . VAL A 1 231 ? -13.758 16.578 12.703 1 91.88 231 VAL A N 1
ATOM 1718 C CA . VAL A 1 231 ? -14.734 17.406 11.984 1 91.88 231 VAL A CA 1
ATOM 1719 C C . VAL A 1 231 ? -16.141 16.953 12.359 1 91.88 231 VAL A C 1
ATOM 1721 O O . VAL A 1 231 ? -16.453 15.766 12.336 1 91.88 231 VAL A O 1
ATOM 1724 N N . ARG A 1 232 ? -16.938 17.922 12.719 1 92.44 232 ARG A N 1
ATOM 1725 C CA . ARG A 1 232 ? -18.312 17.594 13.094 1 92.44 232 ARG A CA 1
ATOM 1726 C C . ARG A 1 232 ? -19.25 18.75 12.773 1 92.44 232 ARG A C 1
ATOM 1728 O O . ARG A 1 232 ? -18.828 19.906 12.719 1 92.44 232 ARG A O 1
ATOM 1735 N N . TRP A 1 233 ? -20.469 18.328 12.586 1 92.69 233 TRP A N 1
ATOM 1736 C CA . TRP A 1 233 ? -21.531 19.328 12.445 1 92.69 233 TRP A CA 1
ATOM 1737 C C . TRP A 1 233 ? -21.969 19.859 13.805 1 92.69 233 TRP A C 1
ATOM 1739 O O . TRP A 1 233 ? -21.891 19.141 14.812 1 92.69 233 TRP A O 1
ATOM 1749 N N . GLN A 1 234 ? -22.219 21.031 13.766 1 86.38 234 GLN A N 1
ATOM 1750 C CA . GLN A 1 234 ? -22.797 21.625 14.984 1 86.38 234 GLN A CA 1
ATOM 1751 C C . GLN A 1 234 ? -24.172 22.203 14.719 1 86.38 234 GLN A C 1
ATOM 1753 O O . GLN A 1 234 ? -24.422 22.797 13.672 1 86.38 234 GLN A O 1
ATOM 1758 N N . ALA A 1 235 ? -25.109 21.719 15.516 1 74.25 235 ALA A N 1
ATOM 1759 C CA . ALA A 1 235 ? -26.422 22.328 15.531 1 74.25 235 ALA A CA 1
ATOM 1760 C C . ALA A 1 235 ? -26.656 23.125 16.812 1 74.25 235 ALA A C 1
ATOM 1762 O O . ALA A 1 235 ? -25.984 22.906 17.812 1 74.25 235 ALA A O 1
ATOM 1763 N N . PRO A 1 236 ? -27.469 24.25 16.672 1 68.94 236 PRO A N 1
ATOM 1764 C CA . PRO A 1 236 ? -27.766 25 17.891 1 68.94 236 PRO A CA 1
ATOM 1765 C C . PRO A 1 236 ? -28.156 24.094 19.062 1 68.94 236 PRO A C 1
ATOM 1767 O O . PRO A 1 236 ? -29.141 23.344 18.969 1 68.94 236 PRO A O 1
ATOM 1770 N N . GLY A 1 237 ? -27.344 24.141 20.156 1 63.47 237 GLY A N 1
ATOM 1771 C CA . GLY A 1 237 ? -27.641 23.5 21.422 1 63.47 237 GLY A CA 1
ATOM 1772 C C . GLY A 1 237 ? -27.234 22.047 21.453 1 63.47 237 GLY A C 1
ATOM 1773 O O . GLY A 1 237 ? -27.438 21.359 22.453 1 63.47 237 GLY A O 1
ATOM 1774 N N . ARG A 1 238 ? -26.891 21.422 20.234 1 67.44 238 ARG A N 1
ATOM 1775 C CA . ARG A 1 238 ? -26.547 20 20.312 1 67.44 238 ARG A CA 1
ATOM 1776 C C . ARG A 1 238 ? -25.359 19.672 19.406 1 67.44 238 ARG A C 1
ATOM 1778 O O . ARG A 1 238 ? -25.141 20.344 18.391 1 67.44 238 ARG A O 1
ATOM 1785 N N . ASP A 1 239 ? -24.578 18.812 19.953 1 73.38 239 ASP A N 1
ATOM 1786 C CA . ASP A 1 239 ? -23.531 18.25 19.109 1 73.38 239 ASP A CA 1
ATOM 1787 C C . ASP A 1 239 ? -24.141 17.469 17.938 1 73.38 239 ASP A C 1
ATOM 1789 O O . ASP A 1 239 ? -25.094 16.703 18.109 1 73.38 239 ASP A O 1
ATOM 1793 N N . GLY A 1 240 ? -23.812 17.953 16.75 1 74.81 240 GLY A N 1
ATOM 1794 C CA . GLY A 1 240 ? -24.297 17.25 15.57 1 74.81 240 GLY A CA 1
ATOM 1795 C C . GLY A 1 240 ? -23.484 16.016 15.25 1 74.81 240 GLY A C 1
ATOM 1796 O O . GLY A 1 240 ? -22.656 15.578 16.047 1 74.81 240 GLY A O 1
ATOM 1797 N N . PRO A 1 241 ? -23.875 15.469 14.102 1 83.31 241 PRO A N 1
ATOM 1798 C CA . PRO A 1 241 ? -23.188 14.242 13.672 1 83.31 241 PRO A CA 1
ATOM 1799 C C . PRO A 1 241 ? -21.703 14.461 13.367 1 83.31 241 PRO A C 1
ATOM 1801 O O . PRO A 1 241 ? -21.328 15.531 12.867 1 83.31 241 PRO A O 1
ATOM 1804 N N . VAL A 1 242 ? -20.953 13.5 13.734 1 85.06 242 VAL A N 1
ATOM 1805 C CA . VAL A 1 242 ? -19.516 13.531 13.492 1 85.06 242 VAL A CA 1
ATOM 1806 C C . VAL A 1 242 ? -19.219 13.156 12.039 1 85.06 242 VAL A C 1
ATOM 1808 O O . VAL A 1 242 ? -19.766 12.172 11.531 1 85.06 242 VAL A O 1
ATOM 1811 N N . VAL A 1 243 ? -18.578 14.039 11.359 1 87.12 243 VAL A N 1
ATOM 1812 C CA . VAL A 1 243 ? -18.094 13.703 10.023 1 87.12 243 VAL A CA 1
ATOM 1813 C C . VAL A 1 243 ? -16.938 12.711 10.133 1 87.12 243 VAL A C 1
ATOM 1815 O O . VAL A 1 243 ? -16.953 11.656 9.484 1 87.12 243 VAL A O 1
ATOM 1818 N N . THR A 1 244 ? -15.898 13.031 10.922 1 84.94 244 THR A N 1
ATOM 1819 C CA . THR A 1 244 ? -14.812 12.117 11.266 1 84.94 244 THR A CA 1
ATOM 1820 C C . THR A 1 244 ? -14.18 12.508 12.594 1 84.94 244 THR A C 1
ATOM 1822 O O . THR A 1 244 ? -13.906 13.68 12.844 1 84.94 244 THR A O 1
ATOM 1825 N N . PRO A 1 245 ? -13.891 11.547 13.438 1 79.94 245 PRO A N 1
ATOM 1826 C CA . PRO A 1 245 ? -13.211 11.844 14.695 1 79.94 245 PRO A CA 1
ATOM 1827 C C . PRO A 1 245 ? -11.703 12.039 14.523 1 79.94 245 PRO A C 1
ATOM 1829 O O . PRO A 1 245 ? -11.055 12.648 15.375 1 79.94 245 PRO A O 1
ATOM 1832 N N . GLY A 1 246 ? -11.172 11.477 13.469 1 82.56 246 GLY A N 1
ATOM 1833 C CA . GLY A 1 246 ? -9.742 11.555 13.203 1 82.56 246 GLY A CA 1
ATOM 1834 C C . GLY A 1 246 ? -9.398 12.547 12.109 1 82.56 246 GLY A C 1
ATOM 1835 O O . GLY A 1 246 ? -9.969 13.641 12.047 1 82.56 246 GLY A O 1
ATOM 1836 N N . LEU A 1 247 ? -8.391 12.227 11.367 1 85.56 247 LEU A N 1
ATOM 1837 C CA . LEU A 1 247 ? -7.926 13.062 10.266 1 85.56 247 LEU A CA 1
ATOM 1838 C C . LEU A 1 247 ? -8.883 12.992 9.078 1 85.56 247 LEU A C 1
ATOM 1840 O O . LEU A 1 247 ? -9.148 11.906 8.555 1 85.56 247 LEU A O 1
ATOM 1844 N N . LEU A 1 248 ? -9.484 14.156 8.742 1 89.25 248 LEU A N 1
ATOM 1845 C CA . LEU A 1 248 ? -10.227 14.227 7.488 1 89.25 248 LEU A CA 1
ATOM 1846 C C . LEU A 1 248 ? -9.281 14.352 6.301 1 89.25 248 LEU A C 1
ATOM 1848 O O . LEU A 1 248 ? -9.461 13.68 5.285 1 89.25 248 LEU A O 1
ATOM 1852 N N . GLY A 1 249 ? -8.32 15.227 6.484 1 92 249 GLY A N 1
ATOM 1853 C CA . GLY A 1 249 ? -7.34 15.469 5.438 1 92 249 GLY A CA 1
ATOM 1854 C C . GLY A 1 249 ? -6.691 16.828 5.535 1 92 249 GLY A C 1
ATOM 1855 O O . GLY A 1 249 ? -6.758 17.484 6.578 1 92 249 GLY A O 1
ATOM 1856 N N . TYR A 1 250 ? -5.953 17.156 4.449 1 94.69 250 TYR A N 1
ATOM 1857 C CA . TYR A 1 250 ? -5.281 18.438 4.316 1 94.69 250 TYR A CA 1
ATOM 1858 C C . TYR A 1 250 ? -5.887 19.25 3.18 1 94.69 250 TYR A C 1
ATOM 1860 O O . TYR A 1 250 ? -6.254 18.703 2.139 1 94.69 250 TYR A O 1
ATOM 1868 N N . VAL A 1 251 ? -6.016 20.5 3.436 1 97.38 251 VAL A N 1
ATOM 1869 C CA . VAL A 1 251 ? -6.312 21.422 2.344 1 97.38 251 VAL A CA 1
ATOM 1870 C C . VAL A 1 251 ? -5.137 22.375 2.137 1 97.38 251 VAL A C 1
ATOM 1872 O O . VAL A 1 251 ? -4.828 23.188 3.014 1 97.38 251 VAL A O 1
ATOM 1875 N N . LEU A 1 252 ? -4.562 22.266 0.978 1 97.38 252 LEU A N 1
ATOM 1876 C CA . LEU A 1 252 ? -3.363 23.047 0.687 1 97.38 252 LEU A CA 1
ATOM 1877 C C . LEU A 1 252 ? -3.719 24.5 0.379 1 97.38 252 LEU A C 1
ATOM 1879 O O . LEU A 1 252 ? -4.891 24.828 0.195 1 97.38 252 LEU A O 1
ATOM 1883 N N . PRO A 1 253 ? -2.654 25.375 0.407 1 95.44 253 PRO A N 1
ATOM 1884 C CA . PRO A 1 253 ? -2.908 26.781 0.078 1 95.44 253 PRO A CA 1
ATOM 1885 C C . PRO A 1 253 ? -3.525 26.953 -1.308 1 95.44 253 PRO A C 1
ATOM 1887 O O . PRO A 1 253 ? -3.125 26.281 -2.258 1 95.44 253 PRO A O 1
ATOM 1890 N N . HIS A 1 254 ? -4.527 27.812 -1.36 1 95.94 254 HIS A N 1
ATOM 1891 C CA . HIS A 1 254 ? -5.172 28.188 -2.615 1 95.94 254 HIS A CA 1
ATOM 1892 C C . HIS A 1 254 ? -5.691 26.969 -3.355 1 95.94 254 HIS A C 1
ATOM 1894 O O . HIS A 1 254 ? -5.555 26.875 -4.578 1 95.94 254 HIS A O 1
ATOM 1900 N N . SER A 1 255 ? -6.227 26.047 -2.58 1 97.69 255 SER A N 1
ATOM 1901 C CA . SER A 1 255 ? -6.742 24.797 -3.135 1 97.69 255 SER A CA 1
ATOM 1902 C C . SER A 1 255 ? -8.055 24.406 -2.475 1 97.69 255 SER A C 1
ATOM 1904 O O . SER A 1 255 ? -8.625 25.172 -1.7 1 97.69 255 SER A O 1
ATOM 1906 N N . GLN A 1 256 ? -8.594 23.266 -2.934 1 97.38 256 GLN A N 1
ATOM 1907 C CA . GLN A 1 256 ? -9.812 22.719 -2.342 1 97.38 256 GLN A CA 1
ATOM 1908 C C . GLN A 1 256 ? -9.766 21.203 -2.303 1 97.38 256 GLN A C 1
ATOM 1910 O O . GLN A 1 256 ? -9.039 20.578 -3.074 1 97.38 256 GLN A O 1
ATOM 1915 N N . ARG A 1 257 ? -10.531 20.688 -1.385 1 96.94 257 ARG A N 1
ATOM 1916 C CA . ARG A 1 257 ? -10.695 19.234 -1.272 1 96.94 257 ARG A CA 1
ATOM 1917 C C . ARG A 1 257 ? -12.172 18.859 -1.133 1 96.94 257 ARG A C 1
ATOM 1919 O O . ARG A 1 257 ? -12.977 19.672 -0.667 1 96.94 257 ARG A O 1
ATOM 1926 N N . ARG A 1 258 ? -12.43 17.688 -1.618 1 95.44 258 ARG A N 1
ATOM 1927 C CA . ARG A 1 258 ? -13.781 17.156 -1.55 1 95.44 258 ARG A CA 1
ATOM 1928 C C . ARG A 1 258 ? -13.797 15.781 -0.901 1 95.44 258 ARG A C 1
ATOM 1930 O O . ARG A 1 258 ? -12.922 14.961 -1.16 1 95.44 258 ARG A O 1
ATOM 1937 N N . TRP A 1 259 ? -14.82 15.555 -0.019 1 92.88 259 TRP A N 1
ATOM 1938 C CA . TRP A 1 259 ? -15 14.266 0.634 1 92.88 259 TRP A CA 1
ATOM 1939 C C . TRP A 1 259 ? -16.453 13.82 0.576 1 92.88 259 TRP A C 1
ATOM 1941 O O . TRP A 1 259 ? -17.375 14.641 0.724 1 92.88 259 TRP A O 1
ATOM 1951 N N . VAL A 1 260 ? -16.641 12.625 0.382 1 89.62 260 VAL A N 1
ATOM 1952 C CA . VAL A 1 260 ? -18 12.094 0.38 1 89.62 260 VAL A CA 1
ATOM 1953 C C . VAL A 1 260 ? -18.562 12.102 1.799 1 89.62 260 VAL A C 1
ATOM 1955 O O . VAL A 1 260 ? -17.875 11.758 2.754 1 89.62 260 VAL A O 1
ATOM 1958 N N . LEU A 1 261 ? -19.812 12.508 1.884 1 90.56 261 LEU A N 1
ATOM 1959 C CA . LEU A 1 261 ? -20.5 12.492 3.17 1 90.56 261 LEU A CA 1
ATOM 1960 C C . LEU A 1 261 ? -21.375 11.25 3.303 1 90.56 261 LEU A C 1
ATOM 1962 O O . LEU A 1 261 ? -22.234 10.992 2.455 1 90.56 261 LEU A O 1
ATOM 1966 N N . ASP A 1 262 ? -21.109 10.555 4.371 1 81.62 262 ASP A N 1
ATOM 1967 C CA . ASP A 1 262 ? -21.922 9.367 4.613 1 81.62 262 ASP A CA 1
ATOM 1968 C C . ASP A 1 262 ? -23.344 9.742 5.027 1 81.62 262 ASP A C 1
ATOM 1970 O O . ASP A 1 262 ? -24.297 9.023 4.73 1 81.62 262 ASP A O 1
ATOM 1974 N N . GLU A 1 263 ? -23.453 10.805 5.758 1 83.44 263 GLU A N 1
ATOM 1975 C CA . GLU A 1 263 ? -24.75 11.328 6.207 1 83.44 263 GLU A CA 1
ATOM 1976 C C . GLU A 1 263 ? -24.922 12.789 5.816 1 83.44 263 GLU A C 1
ATOM 1978 O O . GLU A 1 263 ? -23.953 13.57 5.875 1 83.44 263 GLU A O 1
ATOM 1983 N N . PRO A 1 264 ? -26.156 13.031 5.469 1 85.19 264 PRO A N 1
ATOM 1984 C CA . PRO A 1 264 ? -26.406 14.43 5.125 1 85.19 264 PRO A CA 1
ATOM 1985 C C . PRO A 1 264 ? -26.219 15.375 6.312 1 85.19 264 PRO A C 1
ATOM 1987 O O . PRO A 1 264 ? -26.438 14.977 7.461 1 85.19 264 PRO A O 1
ATOM 1990 N N . PRO A 1 265 ? -25.859 16.578 5.934 1 87.81 265 PRO A N 1
ATOM 1991 C CA . PRO A 1 265 ? -25.75 17.562 7.004 1 87.81 265 PRO A CA 1
ATOM 1992 C C . PRO A 1 265 ? -27.094 17.938 7.605 1 87.81 265 PRO A C 1
ATOM 1994 O O . PRO A 1 265 ? -28.141 17.75 6.973 1 87.81 265 PRO A O 1
ATOM 1997 N N . PRO A 1 266 ? -27 18.469 8.812 1 86 266 PRO A N 1
ATOM 1998 C CA . PRO A 1 266 ? -28.234 18.953 9.406 1 86 266 PRO A CA 1
ATOM 1999 C C . PRO A 1 266 ? -28.766 20.203 8.711 1 86 266 PRO A C 1
ATOM 2001 O O . PRO A 1 266 ? -28.109 20.75 7.828 1 86 266 PRO A O 1
ATOM 2004 N N . ALA A 1 267 ? -29.984 20.641 9.023 1 80.69 267 ALA A N 1
ATOM 2005 C CA . ALA A 1 267 ? -30.688 21.734 8.352 1 80.69 267 ALA A CA 1
ATOM 2006 C C . ALA A 1 267 ? -29.906 23.031 8.445 1 80.69 267 ALA A C 1
ATOM 2008 O O . ALA A 1 267 ? -29.781 23.766 7.461 1 80.69 267 ALA A O 1
ATOM 2009 N N . LYS A 1 268 ? -29.484 23.484 9.594 1 81.69 268 LYS A N 1
ATOM 2010 C CA . LYS A 1 268 ? -28.656 24.672 9.781 1 81.69 268 LYS A CA 1
ATOM 2011 C C . LYS A 1 268 ? -27.25 24.281 10.227 1 81.69 268 LYS A C 1
ATOM 2013 O O . LYS A 1 268 ? -26.844 24.562 11.359 1 81.69 268 LYS A O 1
ATOM 2018 N N . PRO A 1 269 ? -26.578 23.812 9.156 1 84.44 269 PRO A N 1
ATOM 2019 C CA . PRO A 1 269 ? -25.312 23.188 9.562 1 84.44 269 PRO A CA 1
ATOM 2020 C C . PRO A 1 269 ? -24.203 24.203 9.805 1 84.44 269 PRO A C 1
ATOM 2022 O O . PRO A 1 269 ? -24.062 25.156 9.047 1 84.44 269 PRO A O 1
ATOM 2025 N N . GLU A 1 270 ? -23.594 24.062 10.891 1 90.62 270 GLU A N 1
ATOM 2026 C CA . GLU A 1 270 ? -22.281 24.641 11.148 1 90.62 270 GLU A CA 1
ATOM 2027 C C . GLU A 1 270 ? -21.203 23.578 11.227 1 90.62 270 GLU A C 1
ATOM 2029 O O . GLU A 1 270 ? -21.453 22.453 11.688 1 90.62 270 GLU A O 1
ATOM 2034 N N . LEU A 1 271 ? -20.125 23.984 10.688 1 94.19 271 LEU A N 1
ATOM 2035 C CA . LEU A 1 271 ? -19.047 23 10.656 1 94.19 271 LEU A CA 1
ATOM 2036 C C . LEU A 1 271 ? -17.953 23.359 11.656 1 94.19 271 LEU A C 1
ATOM 2038 O O . LEU A 1 271 ? -17.422 24.484 11.633 1 94.19 271 LEU A O 1
ATOM 2042 N N . LEU A 1 272 ? -17.641 22.484 12.539 1 94.06 272 LEU A N 1
ATOM 2043 C CA . LEU A 1 272 ? -16.547 22.609 13.484 1 94.06 272 LEU A CA 1
ATOM 2044 C C . LEU A 1 272 ? -15.422 21.641 13.156 1 94.06 272 LEU A C 1
ATOM 2046 O O . LEU A 1 272 ? -15.688 20.5 12.734 1 94.06 272 LEU A O 1
ATOM 2050 N N . ALA A 1 273 ? -14.234 22.109 13.344 1 94.19 273 ALA A N 1
ATOM 2051 C CA . ALA A 1 273 ? -13.062 21.266 13.117 1 94.19 273 ALA A CA 1
ATOM 2052 C C . ALA A 1 273 ? -11.875 21.734 13.953 1 94.19 273 ALA A C 1
ATOM 2054 O O . ALA A 1 273 ? -11.875 22.844 14.469 1 94.19 273 ALA A O 1
ATOM 2055 N N . THR A 1 274 ? -10.938 20.828 14.203 1 89.69 274 THR A N 1
ATOM 2056 C CA . THR A 1 274 ? -9.617 21.234 14.672 1 89.69 274 THR A CA 1
ATOM 2057 C C . THR A 1 274 ? -8.688 21.5 13.492 1 89.69 274 THR A C 1
ATOM 2059 O O . THR A 1 274 ? -8.398 20.594 12.703 1 89.69 274 THR A O 1
ATOM 2062 N N . ILE A 1 275 ? -8.312 22.766 13.367 1 90.94 275 ILE A N 1
ATOM 2063 C CA . ILE A 1 275 ? -7.473 23.203 12.258 1 90.94 275 ILE A CA 1
ATOM 2064 C C . ILE A 1 275 ? -6.047 23.438 12.758 1 90.94 275 ILE A C 1
ATOM 2066 O O . ILE A 1 275 ? -5.797 24.359 13.531 1 90.94 275 ILE A O 1
ATOM 2070 N N . ASN A 1 276 ? -5.16 22.609 12.266 1 86.44 276 ASN A N 1
ATOM 2071 C CA . ASN A 1 276 ? -3.771 22.719 12.688 1 86.44 276 ASN A CA 1
ATOM 2072 C C . ASN A 1 276 ? -3.654 22.781 14.211 1 86.44 276 ASN A C 1
ATOM 2074 O O . ASN A 1 276 ? -2.932 23.609 14.75 1 86.44 276 ASN A O 1
ATOM 2078 N N . GLY A 1 277 ? -4.461 22 14.883 1 81.31 277 GLY A N 1
ATOM 2079 C CA . GLY A 1 277 ? -4.355 21.844 16.328 1 81.31 277 GLY A CA 1
ATOM 2080 C C . GLY A 1 277 ? -5.277 22.766 17.094 1 81.31 277 GLY A C 1
ATOM 2081 O O . GLY A 1 277 ? -5.387 22.672 18.312 1 81.31 277 GLY A O 1
ATOM 2082 N N . ARG A 1 278 ? -5.988 23.609 16.391 1 84.5 278 ARG A N 1
ATOM 2083 C CA . ARG A 1 278 ? -6.891 24.562 17.031 1 84.5 278 ARG A CA 1
ATOM 2084 C C . ARG A 1 278 ? -8.336 24.328 16.594 1 84.5 278 ARG A C 1
ATOM 2086 O O . ARG A 1 278 ? -8.625 24.312 15.398 1 84.5 278 ARG A O 1
ATOM 2093 N N . GLU A 1 279 ? -9.188 24.266 17.531 1 88.81 279 GLU A N 1
ATOM 2094 C CA . GLU A 1 279 ? -10.602 24.094 17.203 1 88.81 279 GLU A CA 1
ATOM 2095 C C . GLU A 1 279 ? -11.195 25.406 16.672 1 88.81 279 GLU A C 1
ATOM 2097 O O . GLU A 1 279 ? -10.906 26.484 17.188 1 88.81 279 GLU A O 1
ATOM 2102 N N . ALA A 1 280 ? -11.906 25.297 15.648 1 90.44 280 ALA A N 1
ATOM 2103 C CA . ALA A 1 280 ? -12.531 26.484 15.07 1 90.44 280 ALA A CA 1
ATOM 2104 C C . ALA A 1 280 ? -13.766 26.109 14.25 1 90.44 280 ALA A C 1
ATOM 2106 O O . ALA A 1 280 ? -13.875 24.984 13.766 1 90.44 280 ALA A O 1
ATOM 2107 N N . SER A 1 281 ? -14.633 27.031 14.172 1 92.31 281 SER A N 1
ATOM 2108 C CA . SER A 1 281 ? -15.758 26.906 13.25 1 92.31 281 SER A CA 1
ATOM 2109 C C . SER A 1 281 ? -15.383 27.406 11.859 1 92.31 281 SER A C 1
ATOM 2111 O O . SER A 1 281 ? -14.711 28.438 11.719 1 92.31 281 SER A O 1
ATOM 2113 N N . LEU A 1 282 ? -15.734 26.625 10.945 1 94.69 282 LEU A N 1
ATOM 2114 C CA . LEU A 1 282 ? -15.469 27.031 9.57 1 94.69 282 LEU A CA 1
ATOM 2115 C C . LEU A 1 282 ? -16.672 27.75 8.969 1 94.69 282 LEU A C 1
ATOM 2117 O O . LEU A 1 282 ? -17.797 27.25 9.047 1 94.69 282 LEU A O 1
ATOM 2121 N N . PRO A 1 283 ? -16.422 28.922 8.367 1 95 283 PRO A N 1
ATOM 2122 C CA . PRO A 1 283 ? -17.531 29.641 7.727 1 95 283 PRO A CA 1
ATOM 2123 C C . PRO A 1 283 ? -18.016 28.938 6.453 1 95 283 PRO A C 1
ATOM 2125 O O . PRO A 1 283 ? -17.234 28.312 5.746 1 95 283 PRO A O 1
ATOM 2128 N N . ARG A 1 284 ? -19.25 29.031 6.188 1 93.62 284 ARG A N 1
ATOM 2129 C CA . ARG A 1 284 ? -19.828 28.484 4.961 1 93.62 284 ARG A CA 1
ATOM 2130 C C . ARG A 1 284 ? -19.484 29.359 3.762 1 93.62 284 ARG A C 1
ATOM 2132 O O . ARG A 1 284 ? -19.422 30.594 3.877 1 93.62 284 ARG A O 1
ATOM 2139 N N . ALA A 1 285 ? -19.234 28.703 2.65 1 91.94 285 ALA A N 1
ATOM 2140 C CA . ALA A 1 285 ? -18.969 29.453 1.426 1 91.94 285 ALA A CA 1
ATOM 2141 C C . ALA A 1 285 ? -20.219 30.188 0.943 1 91.94 285 ALA A C 1
ATOM 2143 O O . ALA A 1 285 ? -21.328 29.688 1.082 1 91.94 285 ALA A O 1
ATOM 2144 N N . GLU A 1 286 ? -20.062 31.438 0.613 1 80.06 286 GLU A N 1
ATOM 2145 C CA . GLU A 1 286 ? -21.188 32.219 0.068 1 80.06 286 GLU A CA 1
ATOM 2146 C C . GLU A 1 286 ? -21.672 31.609 -1.241 1 80.06 286 GLU A C 1
ATOM 2148 O O . GLU A 1 286 ? -20.891 31.078 -2.027 1 80.06 286 GLU A O 1
ATOM 2153 N N . PRO A 1 287 ? -23.031 31.438 -1.368 1 67.31 287 PRO A N 1
ATOM 2154 C CA . PRO A 1 287 ? -23.578 30.922 -2.621 1 67.31 287 PRO A CA 1
ATOM 2155 C C . PRO A 1 287 ? -23.047 31.656 -3.85 1 67.31 287 PRO A C 1
ATOM 2157 O O . PRO A 1 287 ? -22.688 32.844 -3.76 1 67.31 287 PRO A O 1
ATOM 2160 N N . MET B 1 1 ? 45.25 -79.188 78.875 1 22.17 1 MET B N 1
ATOM 2161 C CA . MET B 1 1 ? 45.156 -78.25 80.062 1 22.17 1 MET B CA 1
ATOM 2162 C C . MET B 1 1 ? 45.031 -76.812 79.625 1 22.17 1 MET B C 1
ATOM 2164 O O . MET B 1 1 ? 45.094 -76.562 78.375 1 22.17 1 MET B O 1
ATOM 2168 N N . VAL B 1 2 ? 46 -75.938 79.812 1 22.08 2 VAL B N 1
ATOM 2169 C CA . VAL B 1 2 ? 45.906 -74.688 80.5 1 22.08 2 VAL B CA 1
ATOM 2170 C C . VAL B 1 2 ? 45.844 -73.5 79.5 1 22.08 2 VAL B C 1
ATOM 2172 O O . VAL B 1 2 ? 45.312 -72.438 79.875 1 22.08 2 VAL B O 1
ATOM 2175 N N . GLY B 1 3 ? 46.469 -73.562 78.25 1 23.45 3 GLY B N 1
ATOM 2176 C CA . GLY B 1 3 ? 47.188 -72.312 78.25 1 23.45 3 GLY B CA 1
ATOM 2177 C C . GLY B 1 3 ? 46.281 -71.062 78.125 1 23.45 3 GLY B C 1
ATOM 2178 O O . GLY B 1 3 ? 45.094 -71.188 77.812 1 23.45 3 GLY B O 1
ATOM 2179 N N . SER B 1 4 ? 46.719 -69.812 78.25 1 24.55 4 SER B N 1
ATOM 2180 C CA . SER B 1 4 ? 46.625 -68.5 78.875 1 24.55 4 SER B CA 1
ATOM 2181 C C . SER B 1 4 ? 45.938 -67.5 77.938 1 24.55 4 SER B C 1
ATOM 2183 O O . SER B 1 4 ? 45.469 -66.438 78.375 1 24.55 4 SER B O 1
ATOM 2185 N N . GLY B 1 5 ? 45.844 -67.562 76.625 1 29.91 5 GLY B N 1
ATOM 2186 C CA . GLY B 1 5 ? 46.281 -66.25 76.188 1 29.91 5 GLY B CA 1
ATOM 2187 C C . GLY B 1 5 ? 45.25 -65.188 76.5 1 29.91 5 GLY B C 1
ATOM 2188 O O . GLY B 1 5 ? 44.062 -65.438 76.688 1 29.91 5 GLY B O 1
ATOM 2189 N N . PRO B 1 6 ? 45.656 -63.844 76.438 1 33 6 PRO B N 1
ATOM 2190 C CA . PRO B 1 6 ? 45.25 -62.625 77.188 1 33 6 PRO B CA 1
ATOM 2191 C C . PRO B 1 6 ? 43.906 -62.062 76.688 1 33 6 PRO B C 1
ATOM 2193 O O . PRO B 1 6 ? 43.438 -62.438 75.625 1 33 6 PRO B O 1
ATOM 2196 N N . PRO B 1 7 ? 43.406 -60.906 77.25 1 31.8 7 PRO B N 1
ATOM 2197 C CA . PRO B 1 7 ? 42.156 -60.25 77.688 1 31.8 7 PRO B CA 1
ATOM 2198 C C . PRO B 1 7 ? 41.656 -59.281 76.625 1 31.8 7 PRO B C 1
ATOM 2200 O O . PRO B 1 7 ? 40.594 -58.656 76.812 1 31.8 7 PRO B O 1
ATOM 2203 N N . SER B 1 8 ? 41.906 -59.344 75.25 1 27.58 8 SER B N 1
ATOM 2204 C CA . SER B 1 8 ? 42.062 -58.031 74.625 1 27.58 8 SER B CA 1
ATOM 2205 C C . SER B 1 8 ? 40.812 -57.188 74.75 1 27.58 8 SER B C 1
ATOM 2207 O O . SER B 1 8 ? 39.719 -57.719 74.812 1 27.58 8 SER B O 1
ATOM 2209 N N . PRO B 1 9 ? 40.969 -55.812 74.812 1 28.34 9 PRO B N 1
ATOM 2210 C CA . PRO B 1 9 ? 40.281 -54.656 75.375 1 28.34 9 PRO B CA 1
ATOM 2211 C C . PRO B 1 9 ? 39 -54.281 74.625 1 28.34 9 PRO B C 1
ATOM 2213 O O . PRO B 1 9 ? 38.781 -54.75 73.5 1 28.34 9 PRO B O 1
ATOM 2216 N N . LEU B 1 10 ? 38.219 -53.375 75.125 1 28.36 10 LEU B N 1
ATOM 2217 C CA . LEU B 1 10 ? 36.906 -52.781 75.375 1 28.36 10 LEU B CA 1
ATOM 2218 C C . LEU B 1 10 ? 36.531 -51.812 74.25 1 28.36 10 LEU B C 1
ATOM 2220 O O . LEU B 1 10 ? 37.125 -50.719 74.125 1 28.36 10 LEU B O 1
ATOM 2224 N N . ARG B 1 11 ? 36.531 -52.156 72.875 1 24.97 11 ARG B N 1
ATOM 2225 C CA . ARG B 1 11 ? 36.531 -51.094 71.875 1 24.97 11 ARG B CA 1
ATOM 2226 C C . ARG B 1 11 ? 35.219 -50.281 71.938 1 24.97 11 ARG B C 1
ATOM 2228 O O . ARG B 1 11 ? 34.156 -50.844 71.75 1 24.97 11 ARG B O 1
ATOM 2235 N N . SER B 1 12 ? 35.094 -49.094 72.625 1 26.59 12 SER B N 1
ATOM 2236 C CA . SER B 1 12 ? 33.969 -48.219 72.938 1 26.59 12 SER B CA 1
ATOM 2237 C C . SER B 1 12 ? 33.438 -47.5 71.688 1 26.59 12 SER B C 1
ATOM 2239 O O . SER B 1 12 ? 34.156 -46.719 71.062 1 26.59 12 SER B O 1
ATOM 2241 N N . PRO B 1 13 ? 32.781 -48.094 70.625 1 28.97 13 PRO B N 1
ATOM 2242 C CA . PRO B 1 13 ? 32.531 -47.344 69.438 1 28.97 13 PRO B CA 1
ATOM 2243 C C . PRO B 1 13 ? 31.656 -46.094 69.625 1 28.97 13 PRO B C 1
ATOM 2245 O O . PRO B 1 13 ? 30.625 -46.188 70.312 1 28.97 13 PRO B O 1
ATOM 2248 N N . ASP B 1 14 ? 32.219 -44.844 69.625 1 23.67 14 ASP B N 1
ATOM 2249 C CA . ASP B 1 14 ? 31.734 -43.5 69.875 1 23.67 14 ASP B CA 1
ATOM 2250 C C . ASP B 1 14 ? 30.531 -43.156 69 1 23.67 14 ASP B C 1
ATOM 2252 O O . ASP B 1 14 ? 30.234 -43.875 68.062 1 23.67 14 ASP B O 1
ATOM 2256 N N . ARG B 1 15 ? 30.188 -41.781 68.812 1 22.12 15 ARG B N 1
ATOM 2257 C CA . ARG B 1 15 ? 29.219 -40.688 69 1 22.12 15 ARG B CA 1
ATOM 2258 C C . ARG B 1 15 ? 28.5 -40.344 67.75 1 22.12 15 ARG B C 1
ATOM 2260 O O . ARG B 1 15 ? 27.344 -39.906 67.75 1 22.12 15 ARG B O 1
ATOM 2267 N N . ARG B 1 16 ? 29.078 -40.219 66.438 1 24.17 16 ARG B N 1
ATOM 2268 C CA . ARG B 1 16 ? 28.859 -38.969 65.75 1 24.17 16 ARG B CA 1
ATOM 2269 C C . ARG B 1 16 ? 27.562 -39 64.938 1 24.17 16 ARG B C 1
ATOM 2271 O O . ARG B 1 16 ? 27.547 -39.469 63.781 1 24.17 16 ARG B O 1
ATOM 2278 N N . ALA B 1 17 ? 26.484 -39.594 65.25 1 27.58 17 ALA B N 1
ATOM 2279 C CA . ALA B 1 17 ? 25.391 -39.656 64.25 1 27.58 17 ALA B CA 1
ATOM 2280 C C . ALA B 1 17 ? 24.859 -38.25 63.969 1 27.58 17 ALA B C 1
ATOM 2282 O O . ALA B 1 17 ? 24.25 -37.625 64.875 1 27.58 17 ALA B O 1
ATOM 2283 N N . CYS B 1 18 ? 25.594 -37.406 63.156 1 27.72 18 CYS B N 1
ATOM 2284 C CA . CYS B 1 18 ? 25.25 -36.031 62.781 1 27.72 18 CYS B CA 1
ATOM 2285 C C . CYS B 1 18 ? 23.844 -35.969 62.219 1 27.72 18 CYS B C 1
ATOM 2287 O O . CYS B 1 18 ? 23.297 -36.969 61.75 1 27.72 18 CYS B O 1
ATOM 2289 N N . LEU B 1 19 ? 23.172 -34.625 62.125 1 28.47 19 LEU B N 1
ATOM 2290 C CA . LEU B 1 19 ? 22.078 -33.656 62.031 1 28.47 19 LEU B CA 1
ATOM 2291 C C . LEU B 1 19 ? 21.578 -33.562 60.594 1 28.47 19 LEU B C 1
ATOM 2293 O O . LEU B 1 19 ? 20.859 -32.625 60.25 1 28.47 19 LEU B O 1
ATOM 2297 N N . ARG B 1 20 ? 21.734 -34.531 59.688 1 29.09 20 ARG B N 1
ATOM 2298 C CA . ARG B 1 20 ? 21.453 -33.969 58.375 1 29.09 20 ARG B CA 1
ATOM 2299 C C . ARG B 1 20 ? 20 -33.5 58.281 1 29.09 20 ARG B C 1
ATOM 2301 O O . ARG B 1 20 ? 19.078 -34.312 58.5 1 29.09 20 ARG B O 1
ATOM 2308 N N . LEU B 1 21 ? 19.766 -32.156 58.594 1 30.52 21 LEU B N 1
ATOM 2309 C CA . LEU B 1 21 ? 18.609 -31.281 58.375 1 30.52 21 LEU B CA 1
ATOM 2310 C C . LEU B 1 21 ? 18.141 -31.344 56.938 1 30.52 21 LEU B C 1
ATOM 2312 O O . LEU B 1 21 ? 18.891 -30.984 56 1 30.52 21 LEU B O 1
ATOM 2316 N N . THR B 1 22 ? 17.406 -32.375 56.562 1 35.06 22 THR B N 1
ATOM 2317 C CA . THR B 1 22 ? 16.734 -32.5 55.25 1 35.06 22 THR B CA 1
ATOM 2318 C C . THR B 1 22 ? 15.828 -31.297 55 1 35.06 22 THR B C 1
ATOM 2320 O O . THR B 1 22 ? 14.812 -31.141 55.688 1 35.06 22 THR B O 1
ATOM 2323 N N . ALA B 1 23 ? 16.391 -30.062 54.812 1 30.47 23 ALA B N 1
ATOM 2324 C CA . ALA B 1 23 ? 15.625 -28.891 54.375 1 30.47 23 ALA B CA 1
ATOM 2325 C C . ALA B 1 23 ? 14.82 -29.188 53.094 1 30.47 23 ALA B C 1
ATOM 2327 O O . ALA B 1 23 ? 15.383 -29.594 52.094 1 30.47 23 ALA B O 1
ATOM 2328 N N . SER B 1 24 ? 13.586 -29.656 53.312 1 37.19 24 SER B N 1
ATOM 2329 C CA . SER B 1 24 ? 12.523 -29.734 52.312 1 37.19 24 SER B CA 1
ATOM 2330 C C . SER B 1 24 ? 12.406 -28.438 51.531 1 37.19 24 SER B C 1
ATOM 2332 O O . SER B 1 24 ? 11.992 -27.406 52.062 1 37.19 24 SER B O 1
ATOM 2334 N N . ALA B 1 25 ? 13.383 -28.047 50.719 1 33.22 25 ALA B N 1
ATOM 2335 C CA . ALA B 1 25 ? 13.273 -26.922 49.781 1 33.22 25 ALA B CA 1
ATOM 2336 C C . ALA B 1 25 ? 12.008 -27.031 48.938 1 33.22 25 ALA B C 1
ATOM 2338 O O . ALA B 1 25 ? 11.859 -27.969 48.156 1 33.22 25 ALA B O 1
ATOM 2339 N N . LEU B 1 26 ? 10.859 -26.562 49.5 1 37.12 26 LEU B N 1
ATOM 2340 C CA . LEU B 1 26 ? 9.648 -26.234 48.75 1 37.12 26 LEU B CA 1
ATOM 2341 C C . LEU B 1 26 ? 9.977 -25.438 47.5 1 37.12 26 LEU B C 1
ATOM 2343 O O . LEU B 1 26 ? 10.414 -24.281 47.594 1 37.12 26 LEU B O 1
ATOM 2347 N N . ALA B 1 27 ? 10.586 -26.047 46.5 1 35.81 27 ALA B N 1
ATOM 2348 C CA . ALA B 1 27 ? 10.734 -25.422 45.188 1 35.81 27 ALA B CA 1
ATOM 2349 C C . ALA B 1 27 ? 9.391 -24.922 44.656 1 35.81 27 ALA B C 1
ATOM 2351 O O . ALA B 1 27 ? 8.492 -25.719 44.375 1 35.81 27 ALA B O 1
ATOM 2352 N N . CYS B 1 28 ? 8.852 -23.766 45.219 1 37.09 28 CYS B N 1
ATOM 2353 C CA . CYS B 1 28 ? 7.785 -23 44.594 1 37.09 28 CYS B CA 1
ATOM 2354 C C . CYS B 1 28 ? 8.016 -22.891 43.094 1 37.09 28 CYS B C 1
ATOM 2356 O O . CYS B 1 28 ? 8.977 -22.25 42.656 1 37.09 28 CYS B O 1
ATOM 2358 N N . ALA B 1 29 ? 7.668 -23.891 42.312 1 38.28 29 ALA B N 1
ATOM 2359 C CA . ALA B 1 29 ? 7.539 -23.797 40.844 1 38.28 29 ALA B CA 1
ATOM 2360 C C . ALA B 1 29 ? 6.777 -22.547 40.438 1 38.28 29 ALA B C 1
ATOM 2362 O O . ALA B 1 29 ? 5.566 -22.438 40.656 1 38.28 29 ALA B O 1
ATOM 2363 N N . LEU B 1 30 ? 7.371 -21.375 40.594 1 42.12 30 LEU B N 1
ATOM 2364 C CA . LEU B 1 30 ? 6.809 -20.203 39.938 1 42.12 30 LEU B CA 1
ATOM 2365 C C . LEU B 1 30 ? 6.453 -20.5 38.5 1 42.12 30 LEU B C 1
ATOM 2367 O O . LEU B 1 30 ? 7.297 -20.969 37.719 1 42.12 30 LEU B O 1
ATOM 2371 N N . PRO B 1 31 ? 5.168 -20.672 38.125 1 43.91 31 PRO B N 1
ATOM 2372 C CA . PRO B 1 31 ? 4.844 -20.734 36.719 1 43.91 31 PRO B CA 1
ATOM 2373 C C . PRO B 1 31 ? 5.5 -19.625 35.906 1 43.91 31 PRO B C 1
ATOM 2375 O O . PRO B 1 31 ? 5.465 -18.453 36.312 1 43.91 31 PRO B O 1
ATOM 2378 N N . ALA B 1 32 ? 6.57 -19.875 35.156 1 40.94 32 ALA B N 1
ATOM 2379 C CA . ALA B 1 32 ? 7.145 -19.047 34.125 1 40.94 32 ALA B CA 1
ATOM 2380 C C . ALA B 1 32 ? 6.055 -18.406 33.25 1 40.94 32 ALA B C 1
ATOM 2382 O O . ALA B 1 32 ? 5.324 -19.109 32.562 1 40.94 32 ALA B O 1
ATOM 2383 N N . ALA B 1 33 ? 5.445 -17.266 33.625 1 40.44 33 ALA B N 1
ATOM 2384 C CA . ALA B 1 33 ? 4.727 -16.469 32.656 1 40.44 33 ALA B CA 1
ATOM 2385 C C . ALA B 1 33 ? 5.512 -16.375 31.344 1 40.44 33 ALA B C 1
ATOM 2387 O O . ALA B 1 33 ? 6.605 -15.805 31.297 1 40.44 33 ALA B O 1
ATOM 2388 N N . LEU B 1 34 ? 5.32 -17.219 30.375 1 41.94 34 LEU B N 1
ATOM 2389 C CA . LEU B 1 34 ? 5.816 -17.109 29 1 41.94 34 LEU B CA 1
ATOM 2390 C C . LEU B 1 34 ? 5.523 -15.734 28.422 1 41.94 34 LEU B C 1
ATOM 2392 O O . LEU B 1 34 ? 4.395 -15.242 28.5 1 41.94 34 LEU B O 1
ATOM 2396 N N . PRO B 1 35 ? 6.473 -14.883 28.25 1 41.75 35 PRO B N 1
ATOM 2397 C CA . PRO B 1 35 ? 6.223 -13.672 27.469 1 41.75 35 PRO B CA 1
ATOM 2398 C C . PRO B 1 35 ? 5.488 -13.961 26.156 1 41.75 35 PRO B C 1
ATOM 2400 O O . PRO B 1 35 ? 5.855 -14.891 25.422 1 41.75 35 PRO B O 1
ATOM 2403 N N . GLY B 1 36 ? 4.203 -13.617 26.047 1 38.41 36 GLY B N 1
ATOM 2404 C CA . GLY B 1 36 ? 3.561 -13.602 24.734 1 38.41 36 GLY B CA 1
ATOM 2405 C C . GLY B 1 36 ? 4.359 -12.852 23.688 1 38.41 36 GLY B C 1
ATOM 2406 O O . GLY B 1 36 ? 4.773 -11.711 23.906 1 38.41 36 GLY B O 1
ATOM 2407 N N . THR B 1 37 ? 5.043 -13.5 22.812 1 38.88 37 THR B N 1
ATOM 2408 C CA . THR B 1 37 ? 5.688 -12.984 21.625 1 38.88 37 THR B CA 1
ATOM 2409 C C . THR B 1 37 ? 4.773 -11.992 20.891 1 38.88 37 THR B C 1
ATOM 2411 O O . THR B 1 37 ? 3.664 -12.352 20.5 1 38.88 37 THR B O 1
ATOM 2414 N N . ALA B 1 38 ? 4.906 -10.75 21.219 1 36.84 38 ALA B N 1
ATOM 2415 C CA . ALA B 1 38 ? 4.297 -9.719 20.391 1 36.84 38 ALA B CA 1
ATOM 2416 C C . ALA B 1 38 ? 4.66 -9.922 18.922 1 36.84 38 ALA B C 1
ATOM 2418 O O . ALA B 1 38 ? 5.793 -9.656 18.516 1 36.84 38 ALA B O 1
ATOM 2419 N N . HIS B 1 39 ? 4.176 -10.914 18.266 1 39.84 39 HIS B N 1
ATOM 2420 C CA . HIS B 1 39 ? 4.359 -11.055 16.828 1 39.84 39 HIS B CA 1
ATOM 2421 C C . HIS B 1 39 ? 3.836 -9.828 16.078 1 39.84 39 HIS B C 1
ATOM 2423 O O . HIS B 1 39 ? 2.674 -9.445 16.25 1 39.84 39 HIS B O 1
ATOM 2429 N N . ALA B 1 40 ? 4.617 -8.984 15.766 1 41.53 40 ALA B N 1
ATOM 2430 C CA . ALA B 1 40 ? 4.289 -7.887 14.859 1 41.53 40 ALA B CA 1
ATOM 2431 C C . ALA B 1 40 ? 3.637 -8.406 13.586 1 41.53 40 ALA B C 1
ATOM 2433 O O . ALA B 1 40 ? 4.32 -8.664 12.594 1 41.53 40 ALA B O 1
ATOM 2434 N N . ALA B 1 41 ? 3.018 -9.594 13.539 1 45.81 41 ALA B N 1
ATOM 2435 C CA . ALA B 1 41 ? 2.371 -10.133 12.344 1 45.81 41 ALA B CA 1
ATOM 2436 C C . ALA B 1 41 ? 1.299 -9.18 11.82 1 45.81 41 ALA B C 1
ATOM 2438 O O . ALA B 1 41 ? 0.696 -8.43 12.594 1 45.81 41 ALA B O 1
ATOM 2439 N N . ALA B 1 42 ? 1.489 -8.828 10.508 1 56.25 42 ALA B N 1
ATOM 2440 C CA . ALA B 1 42 ? 0.264 -8.25 9.961 1 56.25 42 ALA B CA 1
ATOM 2441 C C . ALA B 1 42 ? -0.971 -8.93 10.547 1 56.25 42 ALA B C 1
ATOM 2443 O O . ALA B 1 42 ? -1.06 -10.164 10.555 1 56.25 42 ALA B O 1
ATOM 2444 N N . PRO B 1 43 ? -1.842 -8.102 11.125 1 65.44 43 PRO B N 1
ATOM 2445 C CA . PRO B 1 43 ? -2.928 -8.648 11.938 1 65.44 43 PRO B CA 1
ATOM 2446 C C . PRO B 1 43 ? -3.877 -9.539 11.141 1 65.44 43 PRO B C 1
ATOM 2448 O O . PRO B 1 43 ? -4.664 -10.289 11.719 1 65.44 43 PRO B O 1
ATOM 2451 N N . LEU B 1 44 ? -3.527 -9.539 9.773 1 84.06 44 LEU B N 1
ATOM 2452 C CA . LEU B 1 44 ? -4.516 -10.32 9.031 1 84.06 44 LEU B CA 1
ATOM 2453 C C . LEU B 1 44 ? -3.902 -11.617 8.516 1 84.06 44 LEU B C 1
ATOM 2455 O O . LEU B 1 44 ? -2.768 -11.617 8.031 1 84.06 44 LEU B O 1
ATOM 2459 N N . MET B 1 45 ? -4.602 -12.766 8.664 1 87.38 45 MET B N 1
ATOM 2460 C CA . MET B 1 45 ? -4.266 -14.055 8.078 1 87.38 45 MET B CA 1
ATOM 2461 C C . MET B 1 45 ? -5.219 -14.398 6.941 1 87.38 45 MET B C 1
ATOM 2463 O O . MET B 1 45 ? -6.438 -14.273 7.086 1 87.38 45 MET B O 1
ATOM 2467 N N . ILE B 1 46 ? -4.648 -14.766 5.832 1 91.06 46 ILE B N 1
ATOM 2468 C CA . ILE B 1 46 ? -5.441 -15.023 4.633 1 91.06 46 ILE B CA 1
ATOM 2469 C C . ILE B 1 46 ? -5.219 -16.469 4.176 1 91.06 46 ILE B C 1
ATOM 2471 O O . ILE B 1 46 ? -4.086 -16.953 4.168 1 91.06 46 ILE B O 1
ATOM 2475 N N . TRP B 1 47 ? -6.332 -17.156 3.801 1 88.5 47 TRP B N 1
ATOM 2476 C CA . TRP B 1 47 ? -6.242 -18.5 3.225 1 88.5 47 TRP B CA 1
ATOM 2477 C C . TRP B 1 47 ? -7.434 -18.781 2.316 1 88.5 47 TRP B C 1
ATOM 2479 O O . TRP B 1 47 ? -8.539 -18.297 2.568 1 88.5 47 TRP B O 1
ATOM 2489 N N . PRO B 1 48 ? -7.234 -19.609 1.345 1 88.5 48 PRO B N 1
ATOM 2490 C CA . PRO B 1 48 ? -5.938 -20.078 0.861 1 88.5 48 PRO B CA 1
ATOM 2491 C C . PRO B 1 48 ? -5.117 -18.984 0.19 1 88.5 48 PRO B C 1
ATOM 2493 O O . PRO B 1 48 ? -5.668 -17.969 -0.221 1 88.5 48 PRO B O 1
ATOM 2496 N N . VAL B 1 49 ? -3.857 -19.125 0.029 1 83.62 49 VAL B N 1
ATOM 2497 C CA . VAL B 1 49 ? -2.973 -18.109 -0.526 1 83.62 49 VAL B CA 1
ATOM 2498 C C . VAL B 1 49 ? -2.82 -18.312 -2.031 1 83.62 49 VAL B C 1
ATOM 2500 O O . VAL B 1 49 ? -2.232 -17.484 -2.725 1 83.62 49 VAL B O 1
ATOM 2503 N N . ASP B 1 50 ? -3.363 -19.391 -2.574 1 84.44 50 ASP B N 1
ATOM 2504 C CA . ASP B 1 50 ? -3.316 -19.672 -4.004 1 84.44 50 ASP B CA 1
ATOM 2505 C C . ASP B 1 50 ? -4.668 -20.172 -4.512 1 84.44 50 ASP B C 1
ATOM 2507 O O . ASP B 1 50 ? -4.75 -21.234 -5.125 1 84.44 50 ASP B O 1
ATOM 2511 N N . PRO B 1 51 ? -5.617 -19.375 -4.359 1 89.12 51 PRO B N 1
ATOM 2512 C CA . PRO B 1 51 ? -6.953 -19.828 -4.762 1 89.12 51 PRO B CA 1
ATOM 2513 C C . PRO B 1 51 ? -7.074 -20.047 -6.27 1 89.12 51 PRO B C 1
ATOM 2515 O O . PRO B 1 51 ? -6.402 -19.359 -7.051 1 89.12 51 PRO B O 1
ATOM 2518 N N . VAL B 1 52 ? -7.949 -20.984 -6.609 1 90.38 52 VAL B N 1
ATOM 2519 C CA . VAL B 1 52 ? -8.289 -21.266 -8 1 90.38 52 VAL B CA 1
ATOM 2520 C C . VAL B 1 52 ? -9.805 -21.453 -8.133 1 90.38 52 VAL B C 1
ATOM 2522 O O . VAL B 1 52 ? -10.461 -21.906 -7.191 1 90.38 52 VAL B O 1
ATOM 2525 N N . ILE B 1 53 ? -10.258 -21.094 -9.25 1 89.94 53 ILE B N 1
ATOM 2526 C CA . ILE B 1 53 ? -11.617 -21.422 -9.633 1 89.94 53 ILE B CA 1
ATOM 2527 C C . ILE B 1 53 ? -11.594 -22.422 -10.797 1 89.94 53 ILE B C 1
ATOM 2529 O O . ILE B 1 53 ? -11.148 -22.094 -11.891 1 89.94 53 ILE B O 1
ATOM 2533 N N . ALA B 1 54 ? -12.023 -23.609 -10.727 1 82.44 54 ALA B N 1
ATOM 2534 C CA . ALA B 1 54 ? -11.953 -24.625 -11.773 1 82.44 54 ALA B CA 1
ATOM 2535 C C . ALA B 1 54 ? -13.242 -25.453 -11.82 1 82.44 54 ALA B C 1
ATOM 2537 O O . ALA B 1 54 ? -13.469 -26.188 -12.781 1 82.44 54 ALA B O 1
ATOM 2538 N N . GLY B 1 55 ? -14.172 -25.344 -10.992 1 72.06 55 GLY B N 1
ATOM 2539 C CA . GLY B 1 55 ? -15.32 -26.234 -10.914 1 72.06 55 GLY B CA 1
ATOM 2540 C C . GLY B 1 55 ? -16.609 -25.594 -11.383 1 72.06 55 GLY B C 1
ATOM 2541 O O . GLY B 1 55 ? -16.594 -24.484 -11.938 1 72.06 55 GLY B O 1
ATOM 2542 N N . GLU B 1 56 ? -17.5 -26.438 -11.352 1 74.06 56 GLU B N 1
ATOM 2543 C CA . GLU B 1 56 ? -18.844 -26.047 -11.758 1 74.06 56 GLU B CA 1
ATOM 2544 C C . GLU B 1 56 ? -19.391 -24.906 -10.891 1 74.06 56 GLU B C 1
ATOM 2546 O O . GLU B 1 56 ? -20.203 -24.109 -11.344 1 74.06 56 GLU B O 1
ATOM 2551 N N . GLN B 1 57 ? -18.906 -24.812 -9.727 1 76.5 57 GLN B N 1
ATOM 2552 C CA . GLN B 1 57 ? -19.422 -23.797 -8.812 1 76.5 57 GLN B CA 1
ATOM 2553 C C . GLN B 1 57 ? -18.922 -22.406 -9.188 1 76.5 57 GLN B C 1
ATOM 2555 O O . GLN B 1 57 ? -19.531 -21.391 -8.836 1 76.5 57 GLN B O 1
ATOM 2560 N N . ARG B 1 58 ? -17.938 -22.312 -9.953 1 88.5 58 ARG B N 1
ATOM 2561 C CA . ARG B 1 58 ? -17.328 -21.094 -10.477 1 88.5 58 ARG B CA 1
ATOM 2562 C C . ARG B 1 58 ? -17.078 -20.094 -9.359 1 88.5 58 ARG B C 1
ATOM 2564 O O . ARG B 1 58 ? -17.375 -18.906 -9.508 1 88.5 58 ARG B O 1
ATOM 2571 N N . ALA B 1 59 ? -16.719 -20.547 -8.172 1 91.44 59 ALA B N 1
ATOM 2572 C CA . ALA B 1 59 ? -16.406 -19.672 -7.043 1 91.44 59 ALA B CA 1
ATOM 2573 C C . ALA B 1 59 ? -15.422 -20.344 -6.086 1 91.44 59 ALA B C 1
ATOM 2575 O O . ALA B 1 59 ? -15.281 -21.562 -6.09 1 91.44 59 ALA B O 1
ATOM 2576 N N . VAL B 1 60 ? -14.711 -19.578 -5.348 1 91.88 60 VAL B N 1
ATOM 2577 C CA . VAL B 1 60 ? -13.828 -20.062 -4.289 1 91.88 60 VAL B CA 1
ATOM 2578 C C . VAL B 1 60 ? -13.891 -19.109 -3.092 1 91.88 60 VAL B C 1
ATOM 2580 O O . VAL B 1 60 ? -14.133 -17.906 -3.252 1 91.88 60 VAL B O 1
ATOM 2583 N N . ALA B 1 61 ? -13.727 -19.703 -1.945 1 93.81 61 ALA B N 1
ATOM 2584 C CA . ALA B 1 61 ? -13.766 -18.922 -0.719 1 93.81 61 ALA B CA 1
ATOM 2585 C C . ALA B 1 61 ? -12.359 -18.5 -0.291 1 93.81 61 ALA B C 1
ATOM 2587 O O . ALA B 1 61 ? -11.438 -19.312 -0.283 1 93.81 61 ALA B O 1
ATOM 2588 N N . LEU B 1 62 ? -12.211 -17.234 0.017 1 93.81 62 LEU B N 1
ATOM 2589 C CA . LEU B 1 62 ? -11.039 -16.672 0.682 1 93.81 62 LEU B CA 1
ATOM 2590 C C . LEU B 1 62 ? -11.375 -16.25 2.111 1 93.81 62 LEU B C 1
ATOM 2592 O O . LEU B 1 62 ? -12.328 -15.508 2.342 1 93.81 62 LEU B O 1
ATOM 2596 N N . TRP B 1 63 ? -10.594 -16.75 2.967 1 93.5 63 TRP B N 1
ATOM 2597 C CA . TRP B 1 63 ? -10.812 -16.438 4.375 1 93.5 63 TRP B CA 1
ATOM 2598 C C . TRP B 1 63 ? -9.797 -15.414 4.867 1 93.5 63 TRP B C 1
ATOM 2600 O O . TRP B 1 63 ? -8.602 -15.523 4.574 1 93.5 63 TRP B O 1
ATOM 2610 N N . VAL B 1 64 ? -10.281 -14.453 5.594 1 94.19 64 VAL B N 1
ATOM 2611 C CA . VAL B 1 64 ? -9.445 -13.43 6.211 1 94.19 64 VAL B CA 1
ATOM 2612 C C . VAL B 1 64 ? -9.695 -13.398 7.715 1 94.19 64 VAL B C 1
ATOM 2614 O O . VAL B 1 64 ? -10.828 -13.172 8.164 1 94.19 64 VAL B O 1
ATOM 2617 N N . GLU B 1 65 ? -8.633 -13.609 8.445 1 93.06 65 GLU B N 1
ATOM 2618 C CA . GLU B 1 65 ? -8.742 -13.586 9.906 1 93.06 65 GLU B CA 1
ATOM 2619 C C . GLU B 1 65 ? -8.008 -12.383 10.492 1 93.06 65 GLU B C 1
ATOM 2621 O O . GLU B 1 65 ? -6.852 -12.125 10.133 1 93.06 65 GLU B O 1
ATOM 2626 N N . ASN B 1 66 ? -8.727 -11.617 11.422 1 89.62 66 ASN B N 1
ATOM 2627 C CA . ASN B 1 66 ? -8.094 -10.531 12.156 1 89.62 66 ASN B CA 1
ATOM 2628 C C . ASN B 1 66 ? -7.496 -11.016 13.477 1 89.62 66 ASN B C 1
ATOM 2630 O O . ASN B 1 66 ? -8.219 -11.203 14.461 1 89.62 66 ASN B O 1
ATOM 2634 N N . ARG B 1 67 ? -6.254 -11.109 13.477 1 85.44 67 ARG B N 1
ATOM 2635 C CA . ARG B 1 67 ? -5.582 -11.602 14.672 1 85.44 67 ARG B CA 1
ATOM 2636 C C . ARG B 1 67 ? -5.086 -10.445 15.539 1 85.44 67 ARG B C 1
ATOM 2638 O O . ARG B 1 67 ? -4.344 -10.656 16.5 1 85.44 67 ARG B O 1
ATOM 2645 N N . GLY B 1 68 ? -5.473 -9.312 15.102 1 81.5 68 GLY B N 1
ATOM 2646 C CA . GLY B 1 68 ? -5.125 -8.125 15.875 1 81.5 68 GLY B CA 1
ATOM 2647 C C . GLY B 1 68 ? -6.102 -7.832 17 1 81.5 68 GLY B C 1
ATOM 2648 O O . GLY B 1 68 ? -6.996 -8.633 17.266 1 81.5 68 GLY B O 1
ATOM 2649 N N . THR B 1 69 ? -5.902 -6.621 17.656 1 78.38 69 THR B N 1
ATOM 2650 C CA . THR B 1 69 ? -6.711 -6.234 18.797 1 78.38 69 THR B CA 1
ATOM 2651 C C . THR B 1 69 ? -7.723 -5.16 18.422 1 78.38 69 THR B C 1
ATOM 2653 O O . THR B 1 69 ? -8.57 -4.777 19.234 1 78.38 69 THR B O 1
ATOM 2656 N N . GLU B 1 70 ? -7.66 -4.672 17.203 1 78.5 70 GLU B N 1
ATOM 2657 C CA . GLU B 1 70 ? -8.578 -3.648 16.719 1 78.5 70 GLU B CA 1
ATOM 2658 C C . GLU B 1 70 ? -9.344 -4.133 15.484 1 78.5 70 GLU B C 1
ATOM 2660 O O . GLU B 1 70 ? -8.852 -4.969 14.727 1 78.5 70 GLU B O 1
ATOM 2665 N N . PRO B 1 71 ? -10.531 -3.553 15.359 1 86.38 71 PRO B N 1
ATOM 2666 C CA . PRO B 1 71 ? -11.25 -3.902 14.133 1 86.38 71 PRO B CA 1
ATOM 2667 C C . PRO B 1 71 ? -10.547 -3.416 12.875 1 86.38 71 PRO B C 1
ATOM 2669 O O . PRO B 1 71 ? -9.859 -2.393 12.898 1 86.38 71 PRO B O 1
ATOM 2672 N N . VAL B 1 72 ? -10.727 -4.18 11.805 1 87.06 72 VAL B N 1
ATOM 2673 C CA . VAL B 1 72 ? -10.109 -3.832 10.523 1 87.06 72 VAL B CA 1
ATOM 2674 C C . VAL B 1 72 ? -11.18 -3.748 9.438 1 87.06 72 VAL B C 1
ATOM 2676 O O . VAL B 1 72 ? -12 -4.66 9.297 1 87.06 72 VAL B O 1
ATOM 2679 N N . ALA B 1 73 ? -11.227 -2.57 8.781 1 89.44 73 ALA B N 1
ATOM 2680 C CA . ALA B 1 73 ? -12.031 -2.463 7.57 1 89.44 73 ALA B CA 1
ATOM 2681 C C . ALA B 1 73 ? -11.234 -2.904 6.344 1 89.44 73 ALA B C 1
ATOM 2683 O O . ALA B 1 73 ? -10.141 -2.391 6.09 1 89.44 73 ALA B O 1
ATOM 2684 N N . MET B 1 74 ? -11.828 -3.867 5.609 1 93.56 74 MET B N 1
ATOM 2685 C CA . MET B 1 74 ? -11.125 -4.43 4.461 1 93.56 74 MET B CA 1
ATOM 2686 C C . MET B 1 74 ? -11.93 -4.254 3.182 1 93.56 74 MET B C 1
ATOM 2688 O O . MET B 1 74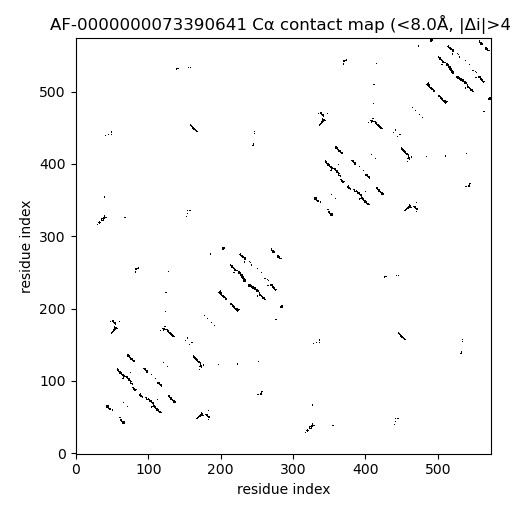 ? -13.148 -4.434 3.184 1 93.56 74 MET B O 1
ATOM 2692 N N . GLN B 1 75 ? -11.234 -3.883 2.15 1 95.62 75 GLN B N 1
ATOM 2693 C CA . GLN B 1 75 ? -11.836 -3.816 0.822 1 95.62 75 GLN B CA 1
ATOM 2694 C C . GLN B 1 75 ? -11.227 -4.855 -0.111 1 95.62 75 GLN B C 1
ATOM 2696 O O . GLN B 1 75 ? -10 -4.992 -0.186 1 95.62 75 GLN B O 1
ATOM 2701 N N . ALA B 1 76 ? -12.086 -5.551 -0.816 1 97.62 76 ALA B N 1
ATOM 2702 C CA . ALA B 1 76 ? -11.656 -6.547 -1.796 1 97.62 76 ALA B CA 1
ATOM 2703 C C . ALA B 1 76 ? -11.961 -6.086 -3.217 1 97.62 76 ALA B C 1
ATOM 2705 O O . ALA B 1 76 ? -13.094 -5.684 -3.518 1 97.62 76 ALA B O 1
ATOM 2706 N N . ARG B 1 77 ? -10.906 -6.109 -4.031 1 97.81 77 ARG B N 1
ATOM 2707 C CA . ARG B 1 77 ? -11.039 -5.812 -5.457 1 97.81 77 ARG B CA 1
ATOM 2708 C C . ARG B 1 77 ? -10.32 -6.855 -6.305 1 97.81 77 ARG B C 1
ATOM 2710 O O . ARG B 1 77 ? -9.336 -7.449 -5.859 1 97.81 77 ARG B O 1
ATOM 2717 N N . VAL B 1 78 ? -10.859 -7.035 -7.469 1 98.19 78 VAL B N 1
ATOM 2718 C CA . VAL B 1 78 ? -10.25 -8 -8.375 1 98.19 78 VAL B CA 1
ATOM 2719 C C . VAL B 1 78 ? -9.883 -7.32 -9.688 1 98.19 78 VAL B C 1
ATOM 2721 O O . VAL B 1 78 ? -10.688 -6.594 -10.266 1 98.19 78 VAL B O 1
ATOM 2724 N N . PHE B 1 79 ? -8.617 -7.598 -10.156 1 98.19 79 PHE B N 1
ATOM 2725 C CA . PHE B 1 79 ? -8.133 -7.039 -11.406 1 98.19 79 PHE B CA 1
ATOM 2726 C C . PHE B 1 79 ? -7.707 -8.148 -12.367 1 98.19 79 PHE B C 1
ATOM 2728 O O . PHE B 1 79 ? -7.23 -9.195 -11.938 1 98.19 79 PHE B O 1
ATOM 2735 N N . ALA B 1 80 ? -7.914 -7.832 -13.641 1 98 80 ALA B N 1
ATOM 2736 C CA . ALA B 1 80 ? -7.312 -8.711 -14.641 1 98 80 ALA B CA 1
ATOM 2737 C C . ALA B 1 80 ? -5.793 -8.562 -14.656 1 98 80 ALA B C 1
ATOM 2739 O O . ALA B 1 80 ? -5.27 -7.445 -14.562 1 98 80 ALA B O 1
ATOM 2740 N N . TRP B 1 81 ? -5.148 -9.648 -14.758 1 97.69 81 TRP B N 1
ATOM 2741 C CA . TRP B 1 81 ? -3.691 -9.711 -14.703 1 97.69 81 TRP B CA 1
ATOM 2742 C C . TRP B 1 81 ? -3.111 -10.148 -16.047 1 97.69 81 TRP B C 1
ATOM 2744 O O . TRP B 1 81 ? -3.404 -11.242 -16.531 1 97.69 81 TRP B O 1
ATOM 2754 N N . HIS B 1 82 ? -2.295 -9.289 -16.641 1 97.12 82 HIS B N 1
ATOM 2755 C CA . HIS B 1 82 ? -1.579 -9.609 -17.875 1 97.12 82 HIS B CA 1
ATOM 2756 C C . HIS B 1 82 ? -0.116 -9.188 -17.781 1 97.12 82 HIS B C 1
ATOM 2758 O O . HIS B 1 82 ? 0.268 -8.445 -16.875 1 97.12 82 HIS B O 1
ATOM 2764 N N . GLN B 1 83 ? 0.656 -9.82 -18.594 1 97.38 83 GLN B N 1
ATOM 2765 C CA . GLN B 1 83 ? 2.078 -9.492 -18.641 1 97.38 83 GLN B CA 1
ATOM 2766 C C . GLN B 1 83 ? 2.5 -9.086 -20.047 1 97.38 83 GLN B C 1
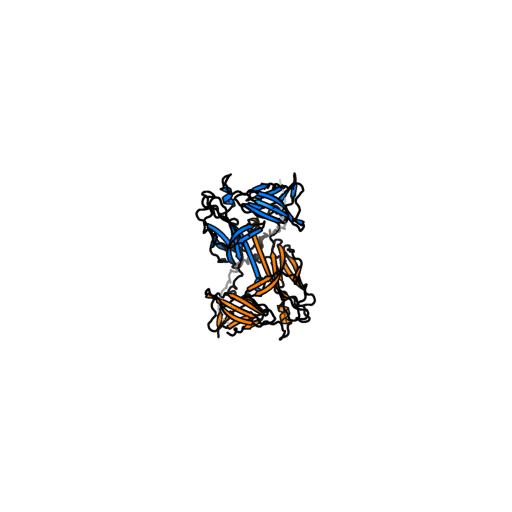ATOM 2768 O O . GLN B 1 83 ? 2.256 -9.82 -21.016 1 97.38 83 GLN B O 1
ATOM 2773 N N . GLU B 1 84 ? 3.068 -7.863 -20.094 1 94.56 84 GLU B N 1
ATOM 2774 C CA . GLU B 1 84 ? 3.557 -7.301 -21.359 1 94.56 84 GLU B CA 1
ATOM 2775 C C . GLU B 1 84 ? 4.938 -6.676 -21.188 1 94.56 84 GLU B C 1
ATOM 2777 O O . GLU B 1 84 ? 5.184 -5.957 -20.203 1 94.56 84 GLU B O 1
ATOM 2782 N N . GLU B 1 85 ? 5.84 -7.016 -22.109 1 91.75 85 GLU B N 1
ATOM 2783 C CA . GLU B 1 85 ? 7.195 -6.469 -22.109 1 91.75 85 GLU B CA 1
ATOM 2784 C C . GLU B 1 85 ? 7.902 -6.727 -20.781 1 91.75 85 GLU B C 1
ATOM 2786 O O . GLU B 1 85 ? 8.625 -5.859 -20.281 1 91.75 85 GLU B O 1
ATOM 2791 N N . GLY B 1 86 ? 7.535 -7.777 -20.203 1 93.06 86 GLY B N 1
ATOM 2792 C CA . GLY B 1 86 ? 8.242 -8.211 -19.016 1 93.06 86 GLY B CA 1
ATOM 2793 C C . GLY B 1 86 ? 7.672 -7.621 -17.734 1 93.06 86 GLY B C 1
ATOM 2794 O O . GLY B 1 86 ? 8.219 -7.832 -16.656 1 93.06 86 GLY B O 1
ATOM 2795 N N . ASP B 1 87 ? 6.562 -6.934 -17.906 1 93.94 87 ASP B N 1
ATOM 2796 C CA . ASP B 1 87 ? 5.992 -6.277 -16.734 1 93.94 87 ASP B CA 1
ATOM 2797 C C . ASP B 1 87 ? 4.562 -6.746 -16.484 1 93.94 87 ASP B C 1
ATOM 2799 O O . ASP B 1 87 ? 3.844 -7.098 -17.422 1 93.94 87 ASP B O 1
ATOM 2803 N N . ASP B 1 88 ? 4.18 -6.691 -15.141 1 95.88 88 ASP B N 1
ATOM 2804 C CA . ASP B 1 88 ? 2.799 -6.984 -14.773 1 95.88 88 ASP B CA 1
ATOM 2805 C C . ASP B 1 88 ? 1.895 -5.781 -15.039 1 95.88 88 ASP B C 1
ATOM 2807 O O . ASP B 1 88 ? 2.281 -4.641 -14.781 1 95.88 88 ASP B O 1
ATOM 2811 N N . HIS B 1 89 ? 0.744 -6.066 -15.602 1 96.19 89 HIS B N 1
ATOM 2812 C CA . HIS B 1 89 ? -0.307 -5.07 -15.781 1 96.19 89 HIS B CA 1
ATOM 2813 C C . HIS B 1 89 ? -1.625 -5.547 -15.18 1 96.19 89 HIS B C 1
ATOM 2815 O O . HIS B 1 89 ? -1.984 -6.719 -15.312 1 96.19 89 HIS B O 1
ATOM 2821 N N . PHE B 1 90 ? -2.283 -4.617 -14.492 1 96.88 90 PHE B N 1
ATOM 2822 C CA . PHE B 1 90 ? -3.561 -4.906 -13.859 1 96.88 90 PHE B CA 1
ATOM 2823 C C . PHE B 1 90 ? -4.645 -3.959 -14.359 1 96.88 90 PHE B C 1
ATOM 2825 O O . PHE B 1 90 ? -4.496 -2.738 -14.273 1 96.88 90 PHE B O 1
ATOM 2832 N N . THR B 1 91 ? -5.754 -4.559 -14.836 1 97.44 91 THR B N 1
ATOM 2833 C CA . THR B 1 91 ? -6.82 -3.744 -15.406 1 97.44 91 THR B CA 1
ATOM 2834 C C . THR B 1 91 ? -8.164 -4.082 -14.766 1 97.44 91 THR B C 1
ATOM 2836 O O . THR B 1 91 ? -8.438 -5.246 -14.477 1 97.44 91 THR B O 1
ATOM 2839 N N . PRO B 1 92 ? -9.016 -3.018 -14.625 1 96.25 92 PRO B N 1
ATOM 2840 C CA . PRO B 1 92 ? -10.352 -3.305 -14.109 1 96.25 92 PRO B CA 1
ATOM 2841 C C . PRO B 1 92 ? -11.125 -4.281 -15 1 96.25 92 PRO B C 1
ATOM 2843 O O . PRO B 1 92 ? -10.969 -4.266 -16.219 1 96.25 92 PRO B O 1
ATOM 2846 N N . GLN B 1 93 ? -11.977 -5.133 -14.336 1 97 93 GLN B N 1
ATOM 2847 C CA . GLN B 1 93 ? -12.766 -6.141 -15.047 1 97 93 GLN B CA 1
ATOM 2848 C C . GLN B 1 93 ? -13.984 -6.562 -14.227 1 97 93 GLN B C 1
ATOM 2850 O O . GLN B 1 93 ? -14.133 -6.152 -13.078 1 97 93 GLN B O 1
ATOM 2855 N N . GLN B 1 94 ? -14.891 -7.34 -14.914 1 95.38 94 GLN B N 1
ATOM 2856 C CA . GLN B 1 94 ? -16.094 -7.777 -14.227 1 95.38 94 GLN B CA 1
ATOM 2857 C C . GLN B 1 94 ? -16.281 -9.289 -14.328 1 95.38 94 GLN B C 1
ATOM 2859 O O . GLN B 1 94 ? -17.266 -9.844 -13.852 1 95.38 94 GLN B O 1
ATOM 2864 N N . ALA B 1 95 ? -15.336 -9.969 -14.906 1 95.75 95 ALA B N 1
ATOM 2865 C CA . ALA B 1 95 ? -15.438 -11.406 -15.125 1 95.75 95 ALA B CA 1
ATOM 2866 C C . ALA B 1 95 ? -15.336 -12.172 -13.812 1 95.75 95 ALA B C 1
ATOM 2868 O O . ALA B 1 95 ? -15.828 -13.305 -13.703 1 95.75 95 ALA B O 1
ATOM 2869 N N . VAL B 1 96 ? -14.609 -11.594 -12.844 1 97.06 96 VAL B N 1
ATOM 2870 C CA . VAL B 1 96 ? -14.523 -12.141 -11.492 1 97.06 96 VAL B CA 1
ATOM 2871 C C . VAL B 1 96 ? -14.828 -11.047 -10.469 1 97.06 96 VAL B C 1
ATOM 2873 O O . VAL B 1 96 ? -14.281 -9.945 -10.555 1 97.06 96 VAL B O 1
ATOM 2876 N N . VAL B 1 97 ? -15.688 -11.414 -9.547 1 97.5 97 VAL B N 1
ATOM 2877 C CA . VAL B 1 97 ? -16.062 -10.422 -8.555 1 97.5 97 VAL B CA 1
ATOM 2878 C C . VAL B 1 97 ? -15.828 -10.969 -7.148 1 97.5 97 VAL B C 1
ATOM 2880 O O . VAL B 1 97 ? -15.82 -12.188 -6.945 1 97.5 97 VAL B O 1
ATOM 2883 N N . ALA B 1 98 ? -15.531 -10.086 -6.238 1 97.94 98 ALA B N 1
ATOM 2884 C CA . ALA B 1 98 ? -15.391 -10.43 -4.828 1 97.94 98 ALA B CA 1
ATOM 2885 C C . ALA B 1 98 ? -16.609 -10 -4.031 1 97.94 98 ALA B C 1
ATOM 2887 O O . ALA B 1 98 ? -17.125 -8.891 -4.211 1 97.94 98 ALA B O 1
ATOM 2888 N N . SER B 1 99 ? -17.062 -10.914 -3.176 1 96.31 99 SER B N 1
ATOM 2889 C CA . SER B 1 99 ? -18.203 -10.617 -2.322 1 96.31 99 SER B CA 1
ATOM 2890 C C . SER B 1 99 ? -17.969 -11.062 -0.887 1 96.31 99 SER B C 1
ATOM 2892 O O . SER B 1 99 ? -17.641 -12.234 -0.64 1 96.31 99 SER B O 1
ATOM 2894 N N . PRO B 1 100 ? -18.234 -10.156 0.061 1 97 100 PRO B N 1
ATOM 2895 C CA . PRO B 1 100 ? -18.578 -8.734 -0.078 1 97 100 PRO B CA 1
ATOM 2896 C C . PRO B 1 100 ? -17.359 -7.871 -0.443 1 97 100 PRO B C 1
ATOM 2898 O O . PRO B 1 100 ? -16.219 -8.234 -0.14 1 97 100 PRO B O 1
ATOM 2901 N N . PRO B 1 101 ? -17.609 -6.742 -1.063 1 96.06 101 PRO B N 1
ATOM 2902 C CA . PRO B 1 101 ? -16.5 -5.863 -1.444 1 96.06 101 PRO B CA 1
ATOM 2903 C C . PRO B 1 101 ? -15.867 -5.16 -0.245 1 96.06 101 PRO B C 1
ATOM 2905 O O . PRO B 1 101 ? -14.648 -4.941 -0.226 1 96.06 101 PRO B O 1
ATOM 2908 N N . ILE B 1 102 ? -16.656 -4.754 0.713 1 92.94 102 ILE B N 1
ATOM 2909 C CA . ILE B 1 102 ? -16.172 -4.129 1.937 1 92.94 102 ILE B CA 1
ATOM 2910 C C . ILE B 1 102 ? -16.672 -4.902 3.15 1 92.94 102 ILE B C 1
ATOM 2912 O O . ILE B 1 102 ? -17.844 -5.305 3.197 1 92.94 102 ILE B O 1
ATOM 2916 N N . SER B 1 103 ? -15.766 -5.172 4.094 1 94.56 103 SER B N 1
ATOM 2917 C CA . SER B 1 103 ? -16.125 -5.887 5.312 1 94.56 103 SER B CA 1
ATOM 2918 C C . SER B 1 103 ? -15.445 -5.273 6.535 1 94.56 103 SER B C 1
ATOM 2920 O O . SER B 1 103 ? -14.328 -4.766 6.441 1 94.56 103 SER B O 1
ATOM 2922 N N . GLN B 1 104 ? -16.172 -5.312 7.582 1 92 104 GLN B N 1
ATOM 2923 C CA . GLN B 1 104 ? -15.602 -5.016 8.891 1 92 104 GLN B CA 1
ATOM 2924 C C . GLN B 1 104 ? -15.305 -6.297 9.664 1 92 104 GLN B C 1
ATOM 2926 O O . GLN B 1 104 ? -16.203 -7.113 9.891 1 92 104 GLN B O 1
ATOM 2931 N N . ILE B 1 105 ? -14.039 -6.398 10.023 1 94.25 105 ILE B N 1
ATOM 2932 C CA . ILE B 1 105 ? -13.617 -7.641 10.664 1 94.25 105 ILE B CA 1
ATOM 2933 C C . ILE B 1 105 ? -13.219 -7.363 12.117 1 94.25 105 ILE B C 1
ATOM 2935 O O . ILE B 1 105 ? -12.125 -6.848 12.375 1 94.25 105 ILE B O 1
ATOM 2939 N N . PRO B 1 106 ? -14.055 -7.781 13.117 1 92.75 106 PRO B N 1
ATOM 2940 C CA . PRO B 1 106 ? -13.688 -7.594 14.523 1 92.75 106 PRO B CA 1
ATOM 2941 C C . PRO B 1 106 ? -12.438 -8.375 14.922 1 92.75 106 PRO B C 1
ATOM 2943 O O . PRO B 1 106 ? -12.039 -9.305 14.211 1 92.75 106 PRO B O 1
ATOM 2946 N N . PRO B 1 107 ? -11.852 -7.945 16.047 1 88 107 PRO B N 1
ATOM 2947 C CA . PRO B 1 107 ? -10.703 -8.695 16.562 1 88 107 PRO B CA 1
ATOM 2948 C C . PRO B 1 107 ? -11.016 -10.172 16.781 1 88 107 PRO B C 1
ATOM 2950 O O . PRO B 1 107 ? -12.062 -10.508 17.344 1 88 107 PRO B O 1
ATOM 2953 N N . GLY B 1 108 ? -10.172 -11.031 16.203 1 91.5 108 GLY B N 1
ATOM 2954 C CA . GLY B 1 108 ? -10.305 -12.461 16.422 1 91.5 108 GLY B CA 1
ATOM 2955 C C . GLY B 1 108 ? -11.297 -13.125 15.484 1 91.5 108 GLY B C 1
ATOM 2956 O O . GLY B 1 108 ? -11.398 -14.352 15.445 1 91.5 108 GLY B O 1
ATOM 2957 N N . ALA B 1 109 ? -11.938 -12.328 14.719 1 96.19 109 ALA B N 1
ATOM 2958 C CA . ALA B 1 109 ? -12.992 -12.867 13.859 1 96.19 109 ALA B CA 1
ATOM 2959 C C . ALA B 1 109 ? -12.445 -13.211 12.477 1 96.19 109 ALA B C 1
ATOM 2961 O O . ALA B 1 109 ? -11.336 -12.797 12.117 1 96.19 109 ALA B O 1
ATOM 2962 N N . ARG B 1 110 ? -13.266 -14 11.82 1 96.25 110 ARG B N 1
ATOM 2963 C CA . ARG B 1 110 ? -12.961 -14.383 10.445 1 96.25 110 ARG B CA 1
ATOM 2964 C C . ARG B 1 110 ? -14.023 -13.867 9.477 1 96.25 110 ARG B C 1
ATOM 2966 O O . ARG B 1 110 ? -15.211 -13.836 9.812 1 96.25 110 ARG B O 1
ATOM 2973 N N . GLN B 1 111 ? -13.531 -13.461 8.375 1 96.56 111 GLN B N 1
ATOM 2974 C CA . GLN B 1 111 ? -14.398 -12.992 7.297 1 96.56 111 GLN B CA 1
ATOM 2975 C C . GLN B 1 111 ? -14.188 -13.812 6.027 1 96.56 111 GLN B C 1
ATOM 2977 O O . GLN B 1 111 ? -13.055 -13.961 5.559 1 96.56 111 GLN B O 1
ATOM 2982 N N . MET B 1 112 ? -15.242 -14.352 5.555 1 97.31 112 MET B N 1
ATOM 2983 C CA . MET B 1 112 ? -15.188 -15.031 4.262 1 97.31 112 MET B CA 1
ATOM 2984 C C . MET B 1 112 ? -15.43 -14.047 3.119 1 97.31 112 MET B C 1
ATOM 2986 O O . MET B 1 112 ? -16.375 -13.273 3.154 1 97.31 112 MET B O 1
ATOM 2990 N N . VAL B 1 113 ? -14.547 -14.086 2.164 1 97.19 113 VAL B N 1
ATOM 2991 C CA . VAL B 1 113 ? -14.727 -13.367 0.911 1 97.19 113 VAL B CA 1
ATOM 2992 C C . VAL B 1 113 ? -14.883 -14.352 -0.242 1 97.19 113 VAL B C 1
ATOM 2994 O O . VAL B 1 113 ? -13.977 -15.133 -0.527 1 97.19 113 VAL B O 1
ATOM 2997 N N . ARG B 1 114 ? -15.977 -14.305 -0.863 1 96.69 114 ARG B N 1
ATOM 2998 C CA . ARG B 1 114 ? -16.203 -15.211 -1.985 1 96.69 114 ARG B CA 1
ATOM 2999 C C . ARG B 1 114 ? -15.734 -14.586 -3.295 1 96.69 114 ARG B C 1
ATOM 3001 O O . ARG B 1 114 ? -16.062 -13.438 -3.596 1 96.69 114 ARG B O 1
ATOM 3008 N N . LEU B 1 115 ? -14.953 -15.312 -4.031 1 96.44 115 LEU B N 1
ATOM 3009 C CA . LEU B 1 115 ? -14.57 -14.945 -5.391 1 96.44 115 LEU B CA 1
ATOM 3010 C C . LEU B 1 115 ? -15.398 -15.711 -6.418 1 96.44 115 LEU B C 1
ATOM 3012 O O . LEU B 1 115 ? -15.359 -16.938 -6.461 1 96.44 115 LEU B O 1
ATOM 3016 N N . ILE B 1 116 ? -16.094 -14.945 -7.203 1 95.5 116 ILE B N 1
ATOM 3017 C CA . ILE B 1 116 ? -17.062 -15.562 -8.094 1 95.5 116 ILE B CA 1
ATOM 3018 C C . ILE B 1 116 ? -16.734 -15.234 -9.539 1 95.5 116 ILE B C 1
ATOM 3020 O O . ILE B 1 116 ? -16.609 -14.062 -9.906 1 95.5 116 ILE B O 1
ATOM 3024 N N . ALA B 1 117 ? -16.562 -16.281 -10.336 1 94.81 117 ALA B N 1
ATOM 3025 C CA . ALA B 1 117 ? -16.422 -16.078 -11.781 1 94.81 117 ALA B CA 1
ATOM 3026 C C . ALA B 1 117 ? -17.797 -15.906 -12.438 1 94.81 117 ALA B C 1
ATOM 3028 O O . ALA B 1 117 ? -18.578 -16.844 -12.5 1 94.81 117 ALA B O 1
ATOM 3029 N N . THR B 1 118 ? -18 -14.719 -12.977 1 93.69 118 THR B N 1
ATOM 3030 C CA . THR B 1 118 ? -19.312 -14.414 -13.547 1 93.69 118 THR B CA 1
ATOM 3031 C C . THR B 1 118 ? -19.359 -14.789 -15.031 1 93.69 118 THR B C 1
ATOM 3033 O O . THR B 1 118 ? -20.422 -14.852 -15.625 1 93.69 118 THR B O 1
ATOM 3036 N N . GLN B 1 119 ? -18.219 -14.977 -15.602 1 89.31 119 GLN B N 1
ATOM 3037 C CA . GLN B 1 119 ? -18.109 -15.391 -17 1 89.31 119 GLN B CA 1
ATOM 3038 C C . GLN B 1 119 ? -17.266 -16.656 -17.125 1 89.31 119 GLN B C 1
ATOM 3040 O O . GLN B 1 119 ? -16.281 -16.844 -16.422 1 89.31 119 GLN B O 1
ATOM 3045 N N . PRO B 1 120 ? -17.75 -17.453 -18.047 1 83.88 120 PRO B N 1
ATOM 3046 C CA . PRO B 1 120 ? -16.984 -18.688 -18.234 1 83.88 120 PRO B CA 1
ATOM 3047 C C . PRO B 1 120 ? -15.633 -18.453 -18.891 1 83.88 120 PRO B C 1
ATOM 3049 O O . PRO B 1 120 ? -15.469 -17.5 -19.656 1 83.88 120 PRO B O 1
ATOM 3052 N N . VAL B 1 121 ? -14.734 -19.312 -18.531 1 86.44 121 VAL B N 1
ATOM 3053 C CA . VAL B 1 121 ? -13.438 -19.344 -19.188 1 86.44 121 VAL B CA 1
ATOM 3054 C C . VAL B 1 121 ? -13.461 -20.406 -20.297 1 86.44 121 VAL B C 1
ATOM 3056 O O . VAL B 1 121 ? -13.969 -21.5 -20.109 1 86.44 121 VAL B O 1
ATOM 3059 N N . PRO B 1 122 ? -12.961 -19.953 -21.5 1 84.75 122 PRO B N 1
ATOM 3060 C CA . PRO B 1 122 ? -12.914 -20.953 -22.578 1 84.75 122 PRO B CA 1
ATOM 3061 C C . PRO B 1 122 ? -12.117 -22.188 -22.188 1 84.75 122 PRO B C 1
ATOM 3063 O O . PRO B 1 122 ? -11.164 -22.109 -21.406 1 84.75 122 PRO B O 1
ATOM 3066 N N . PRO B 1 123 ? -12.523 -23.359 -22.797 1 81.81 123 PRO B N 1
ATOM 3067 C CA . PRO B 1 123 ? -11.805 -24.594 -22.484 1 81.81 123 PRO B CA 1
ATOM 3068 C C . PRO B 1 123 ? -10.32 -24.516 -22.812 1 81.81 123 PRO B C 1
ATOM 3070 O O . PRO B 1 123 ? -9.938 -23.922 -23.828 1 81.81 123 PRO B O 1
ATOM 3073 N N . GLY B 1 124 ? -9.531 -25.062 -21.938 1 79.5 124 GLY B N 1
ATOM 3074 C CA . GLY B 1 124 ? -8.102 -25.156 -22.188 1 79.5 124 GLY B CA 1
ATOM 3075 C C . GLY B 1 124 ? -7.352 -23.875 -21.875 1 79.5 124 GLY B C 1
ATOM 3076 O O . GLY B 1 124 ? -6.184 -23.734 -22.234 1 79.5 124 GLY B O 1
ATOM 3077 N N . GLN B 1 125 ? -8.062 -22.984 -21.312 1 86 125 GLN B N 1
ATOM 3078 C CA . GLN B 1 125 ? -7.418 -21.703 -21.016 1 86 125 GLN B CA 1
ATOM 3079 C C . GLN B 1 125 ? -7.422 -21.406 -19.531 1 86 125 GLN B C 1
ATOM 3081 O O . GLN B 1 125 ? -8.273 -21.922 -18.797 1 86 125 GLN B O 1
ATOM 3086 N N . GLU B 1 126 ? -6.395 -20.75 -19.188 1 91.06 126 GLU B N 1
ATOM 3087 C CA . GLU B 1 126 ? -6.273 -20.203 -17.844 1 91.06 126 GLU B CA 1
ATOM 3088 C C . GLU B 1 126 ? -6.336 -18.672 -17.859 1 91.06 126 GLU B C 1
ATOM 3090 O O . GLU B 1 126 ? -5.668 -18.031 -18.688 1 91.06 126 GLU B O 1
ATOM 3095 N N . GLN B 1 127 ? -7.195 -18.156 -17.047 1 93.62 127 GLN B N 1
ATOM 3096 C CA . GLN B 1 127 ? -7.23 -16.703 -16.891 1 93.62 127 GLN B CA 1
ATOM 3097 C C . GLN B 1 127 ? -6.684 -16.281 -15.523 1 93.62 127 GLN B C 1
ATOM 3099 O O . GLN B 1 127 ? -6.977 -16.922 -14.508 1 93.62 127 GLN B O 1
ATOM 3104 N N . ALA B 1 128 ? -5.863 -15.25 -15.625 1 96.38 128 ALA B N 1
ATOM 3105 C CA . ALA B 1 128 ? -5.172 -14.812 -14.414 1 96.38 128 ALA B CA 1
ATOM 3106 C C . ALA B 1 128 ? -5.758 -13.508 -13.891 1 96.38 128 ALA B C 1
ATOM 3108 O O . ALA B 1 128 ? -6.039 -12.594 -14.664 1 96.38 128 ALA B O 1
ATOM 3109 N N . PHE B 1 129 ? -5.922 -13.438 -12.57 1 97 129 PHE B N 1
ATOM 3110 C CA . PHE B 1 129 ? -6.402 -12.258 -11.867 1 97 129 PHE B CA 1
ATOM 3111 C C . PHE B 1 129 ? -5.551 -11.969 -10.633 1 97 129 PHE B C 1
ATOM 3113 O O . PHE B 1 129 ? -4.805 -12.836 -10.18 1 97 129 PHE B O 1
ATOM 3120 N N . ARG B 1 130 ? -5.602 -10.742 -10.234 1 97 130 ARG B N 1
ATOM 3121 C CA . ARG B 1 130 ? -5.039 -10.352 -8.945 1 97 130 ARG B CA 1
ATOM 3122 C C . ARG B 1 130 ? -6.121 -9.82 -8.016 1 97 130 ARG B C 1
ATOM 3124 O O . ARG B 1 130 ? -6.883 -8.93 -8.383 1 97 130 ARG B O 1
ATOM 3131 N N . VAL B 1 131 ? -6.211 -10.484 -6.871 1 97.38 131 VAL B N 1
ATOM 3132 C CA . VAL B 1 131 ? -7.113 -10.023 -5.824 1 97.38 131 VAL B CA 1
ATOM 3133 C C . VAL B 1 131 ? -6.367 -9.086 -4.879 1 97.38 131 VAL B C 1
ATOM 3135 O O . VAL B 1 131 ? -5.348 -9.461 -4.293 1 97.38 131 VAL B O 1
ATOM 3138 N N . LEU B 1 132 ? -6.867 -7.934 -4.777 1 96.62 132 LEU B N 1
ATOM 3139 C CA . LEU B 1 132 ? -6.297 -6.965 -3.844 1 96.62 132 LEU B CA 1
ATOM 3140 C C . LEU B 1 132 ? -7.172 -6.824 -2.605 1 96.62 132 LEU B C 1
ATOM 3142 O O . LEU B 1 132 ? -8.367 -6.547 -2.713 1 96.62 132 LEU B O 1
ATOM 3146 N N . LEU B 1 133 ? -6.582 -7.094 -1.457 1 95.81 133 LEU B N 1
ATOM 3147 C CA . LEU B 1 133 ? -7.203 -6.816 -0.167 1 95.81 133 LEU B CA 1
ATOM 3148 C C . LEU B 1 133 ? -6.539 -5.621 0.508 1 95.81 133 LEU B C 1
ATOM 3150 O O . LEU B 1 133 ? -5.398 -5.715 0.962 1 95.81 133 LEU B O 1
ATOM 3154 N N . ASP B 1 134 ? -7.301 -4.57 0.583 1 94 134 ASP B N 1
ATOM 3155 C CA . ASP B 1 134 ? -6.785 -3.342 1.183 1 94 134 ASP B CA 1
ATOM 3156 C C . ASP B 1 134 ? -7.387 -3.113 2.568 1 94 134 ASP B C 1
ATOM 3158 O O . ASP B 1 134 ? -8.602 -3.178 2.742 1 94 134 ASP B O 1
ATOM 3162 N N . GLU B 1 135 ? -6.496 -2.846 3.471 1 89.5 135 GLU B N 1
ATOM 3163 C CA . GLU B 1 135 ? -6.992 -2.359 4.754 1 89.5 135 GLU B CA 1
ATOM 3164 C C . GLU B 1 135 ? -7.336 -0.874 4.688 1 89.5 135 GLU B C 1
ATOM 3166 O O . GLU B 1 135 ? -6.48 -0.049 4.355 1 89.5 135 GLU B O 1
ATOM 3171 N N . LEU B 1 136 ? -8.602 -0.618 4.992 1 83.5 136 LEU B N 1
ATOM 3172 C CA . LEU B 1 136 ? -9.047 0.769 4.945 1 83.5 136 LEU B CA 1
ATOM 3173 C C . LEU B 1 136 ? -8.773 1.475 6.27 1 83.5 136 LEU B C 1
ATOM 3175 O O . LEU B 1 136 ? -8.805 0.848 7.332 1 83.5 136 LEU B O 1
ATOM 3179 N N . PRO B 1 137 ? -8.383 2.668 6.164 1 68.25 137 PRO B N 1
ATOM 3180 C CA . PRO B 1 137 ? -8.18 3.406 7.414 1 68.25 137 PRO B CA 1
ATOM 3181 C C . PRO B 1 137 ? -9.406 3.402 8.312 1 68.25 137 PRO B C 1
ATOM 3183 O O . PRO B 1 137 ? -10.539 3.355 7.824 1 68.25 137 PRO B O 1
ATOM 3186 N N . ALA B 1 138 ? -9.258 2.953 9.648 1 57.34 138 ALA B N 1
ATOM 3187 C CA . ALA B 1 138 ? -10.352 2.869 10.617 1 57.34 138 ALA B CA 1
ATOM 3188 C C . ALA B 1 138 ? -11.148 4.172 10.664 1 57.34 138 ALA B C 1
ATOM 3190 O O . ALA B 1 138 ? -10.57 5.262 10.664 1 57.34 138 ALA B O 1
ATOM 3191 N N . PRO B 1 139 ? -12.516 3.904 10.32 1 47.25 139 PRO B N 1
ATOM 3192 C CA . PRO B 1 139 ? -13.289 5.098 10.664 1 47.25 139 PRO B CA 1
ATOM 3193 C C . PRO B 1 139 ? -13.156 5.488 12.133 1 47.25 139 PRO B C 1
ATOM 3195 O O . PRO B 1 139 ? -12.859 4.637 12.977 1 47.25 139 PRO B O 1
ATOM 3198 N N . PRO B 1 140 ? -12.859 6.711 12.43 1 40.31 140 PRO B N 1
ATOM 3199 C CA . PRO B 1 140 ? -12.852 7.066 13.852 1 40.31 140 PRO B CA 1
ATOM 3200 C C . PRO B 1 140 ? -13.961 6.379 14.648 1 40.31 140 PRO B C 1
ATOM 3202 O O . PRO B 1 140 ? -15.055 6.172 14.125 1 40.31 140 PRO B O 1
ATOM 3205 N N . ALA B 1 141 ? -13.586 5.219 15.258 1 40.69 141 ALA B N 1
ATOM 3206 C CA . ALA B 1 141 ? -14.641 4.617 16.062 1 40.69 141 ALA B CA 1
ATOM 3207 C C . ALA B 1 141 ? -15.469 5.691 16.766 1 40.69 141 ALA B C 1
ATOM 3209 O O . ALA B 1 141 ? -14.922 6.641 17.328 1 40.69 141 ALA B O 1
ATOM 3210 N N . PRO B 1 142 ? -16.781 5.781 16.391 1 36.59 142 PRO B N 1
ATOM 3211 C CA . PRO B 1 142 ? -17.594 6.742 17.141 1 36.59 142 PRO B CA 1
ATOM 3212 C C . PRO B 1 142 ? -17.156 6.887 18.594 1 36.59 142 PRO B C 1
ATOM 3214 O O . PRO B 1 142 ? -17.078 8.008 19.109 1 36.59 142 PRO B O 1
ATOM 3217 N N . GLY B 1 143 ? -17.531 5.895 19.438 1 34.16 143 GLY B N 1
ATOM 3218 C CA . GLY B 1 143 ? -17.609 5.895 20.891 1 34.16 143 GLY B CA 1
ATOM 3219 C C . GLY B 1 143 ? -16.25 5.797 21.562 1 34.16 143 GLY B C 1
ATOM 3220 O O . GLY B 1 143 ? -16.156 5.457 22.734 1 34.16 143 GLY B O 1
ATOM 3221 N N . ALA B 1 144 ? -15.258 5.453 20.875 1 34.62 144 ALA B N 1
ATOM 3222 C CA . ALA B 1 144 ? -14.141 5.25 21.797 1 34.62 144 ALA B CA 1
ATOM 3223 C C . ALA B 1 144 ? -13.883 6.496 22.625 1 34.62 144 ALA B C 1
ATOM 3225 O O . ALA B 1 144 ? -13.609 7.574 22.094 1 34.62 144 ALA B O 1
ATOM 3226 N N . MET B 1 145 ? -14.484 6.629 23.859 1 29.45 145 MET B N 1
ATOM 3227 C CA . MET B 1 145 ? -14.117 7.469 25 1 29.45 145 MET B CA 1
ATOM 3228 C C . MET B 1 145 ? -12.609 7.684 25.062 1 29.45 145 MET B C 1
ATOM 3230 O O . MET B 1 145 ? -11.844 6.867 24.562 1 29.45 145 MET B O 1
ATOM 3234 N N . GLN B 1 146 ? -12.102 8.945 25.75 1 30.22 146 GLN B N 1
ATOM 3235 C CA . GLN B 1 146 ? -10.891 9.633 26.188 1 30.22 146 GLN B CA 1
ATOM 3236 C C . GLN B 1 146 ? -9.852 8.641 26.703 1 30.22 146 GLN B C 1
ATOM 3238 O O . GLN B 1 146 ? -8.781 9.039 27.172 1 30.22 146 GLN B O 1
ATOM 3243 N N . GLY B 1 147 ? -10.211 7.492 27.266 1 27.08 147 GLY B N 1
ATOM 3244 C CA . GLY B 1 147 ? -9.266 6.961 28.25 1 27.08 147 GLY B CA 1
ATOM 3245 C C . GLY B 1 147 ? -7.918 6.617 27.641 1 27.08 147 GLY B C 1
ATOM 3246 O O . GLY B 1 147 ? -6.906 7.238 27.969 1 27.08 147 GLY B O 1
ATOM 3247 N N . ALA B 1 148 ? -7.703 5.184 27.484 1 29.47 148 ALA B N 1
ATOM 3248 C CA . ALA B 1 148 ? -6.352 4.645 27.609 1 29.47 148 ALA B CA 1
ATOM 3249 C C . ALA B 1 148 ? -5.434 5.211 26.531 1 29.47 148 ALA B C 1
ATOM 3251 O O . ALA B 1 148 ? -5.871 5.457 25.406 1 29.47 148 ALA B O 1
ATOM 3252 N N . SER B 1 149 ? -4.242 5.941 26.766 1 28.16 149 SER B N 1
ATOM 3253 C CA . SER B 1 149 ? -2.967 6.41 26.234 1 28.16 149 SER B CA 1
ATOM 3254 C C . SER B 1 149 ? -2.459 5.488 25.125 1 28.16 149 SER B C 1
ATOM 3256 O O . SER B 1 149 ? -1.338 4.98 25.203 1 28.16 149 SER B O 1
ATOM 3258 N N . ARG B 1 150 ? -3.084 4.465 24.797 1 32.84 150 ARG B N 1
ATOM 3259 C CA . ARG B 1 150 ? -2.285 3.643 23.891 1 32.84 150 ARG B CA 1
ATOM 3260 C C . ARG B 1 150 ? -1.737 4.473 22.734 1 32.84 150 ARG B C 1
ATOM 3262 O O . ARG B 1 150 ? -2.408 5.383 22.25 1 32.84 150 ARG B O 1
ATOM 3269 N N . ALA B 1 151 ? -0.408 4.285 22.516 1 33.69 151 ALA B N 1
ATOM 3270 C CA . ALA B 1 151 ? 0.355 4.91 21.438 1 33.69 151 ALA B CA 1
ATOM 3271 C C . ALA B 1 151 ? -0.525 5.156 20.219 1 33.69 151 ALA B C 1
ATOM 3273 O O . ALA B 1 151 ? -1.156 4.23 19.703 1 33.69 151 ALA B O 1
ATOM 3274 N N . ALA B 1 152 ? -1.179 6.227 20.203 1 37 152 ALA B N 1
ATOM 3275 C CA . ALA B 1 152 ? -2.068 6.648 19.125 1 37 152 ALA B CA 1
ATOM 3276 C C . ALA B 1 152 ? -1.596 6.098 17.781 1 37 152 ALA B C 1
ATOM 3278 O O . ALA B 1 152 ? -0.418 6.215 17.438 1 37 152 ALA B O 1
ATOM 3279 N N . PRO B 1 153 ? -2.287 5.07 17.25 1 42 153 PRO B N 1
ATOM 3280 C CA . PRO B 1 153 ? -1.841 4.637 15.914 1 42 153 PRO B CA 1
ATOM 3281 C C . PRO B 1 153 ? -1.363 5.797 15.047 1 42 153 PRO B C 1
ATOM 3283 O O . PRO B 1 153 ? -1.761 6.945 15.266 1 42 153 PRO B O 1
ATOM 3286 N N . PRO B 1 154 ? -0.193 5.625 14.289 1 41.84 154 PRO B N 1
ATOM 3287 C CA . PRO B 1 154 ? 0.322 6.68 13.414 1 41.84 154 PRO B CA 1
ATOM 3288 C C . PRO B 1 154 ? -0.789 7.496 12.758 1 41.84 154 PRO B C 1
ATOM 3290 O O . PRO B 1 154 ? -0.593 8.672 12.453 1 41.84 154 PRO B O 1
ATOM 3293 N N . ALA B 1 155 ? -2.031 6.926 12.664 1 46.47 155 ALA B N 1
ATOM 3294 C CA . ALA B 1 155 ? -3.068 7.645 11.93 1 46.47 155 ALA B CA 1
ATOM 3295 C C . ALA B 1 155 ? -3.471 8.922 12.656 1 46.47 155 ALA B C 1
ATOM 3297 O O . ALA B 1 155 ? -3.869 9.906 12.031 1 46.47 155 ALA B O 1
ATOM 3298 N N . GLN B 1 156 ? -3.303 8.859 13.984 1 48.81 156 GLN B N 1
ATOM 3299 C CA . GLN B 1 156 ? -3.758 10.047 14.695 1 48.81 156 GLN B CA 1
ATOM 3300 C C . GLN B 1 156 ? -2.885 11.25 14.367 1 48.81 156 GLN B C 1
ATOM 3302 O O . GLN B 1 156 ? -3.34 12.398 14.445 1 48.81 156 GLN B O 1
ATOM 3307 N N . PHE B 1 157 ? -1.636 10.922 13.992 1 52.47 157 PHE B N 1
ATOM 3308 C CA . PHE B 1 157 ? -0.773 12.094 13.93 1 52.47 157 PHE B CA 1
ATOM 3309 C C . PHE B 1 157 ? -0.458 12.453 12.484 1 52.47 157 PHE B C 1
ATOM 3311 O O . PHE B 1 157 ? 0.598 13.023 12.195 1 52.47 157 PHE B O 1
ATOM 3318 N N . GLY B 1 158 ? -1.368 12.07 11.578 1 63.78 158 GLY B N 1
ATOM 3319 C CA . GLY B 1 158 ? -1.223 12.594 10.227 1 63.78 158 GLY B CA 1
ATOM 3320 C C . GLY B 1 158 ? -0.539 11.625 9.281 1 63.78 158 GLY B C 1
ATOM 3321 O O . GLY B 1 158 ? -0.465 11.875 8.078 1 63.78 158 GLY B O 1
ATOM 3322 N N . VAL B 1 159 ? -0.019 10.547 9.875 1 78 159 VAL B N 1
ATOM 3323 C CA . VAL B 1 159 ? 0.589 9.555 8.992 1 78 159 VAL B CA 1
ATOM 3324 C C . VAL B 1 159 ? -0.486 8.617 8.461 1 78 159 VAL B C 1
ATOM 3326 O O . VAL B 1 159 ? -1.256 8.039 9.227 1 78 159 VAL B O 1
ATOM 3329 N N . ARG B 1 160 ? -0.573 8.586 7.188 1 84.06 160 ARG B N 1
ATOM 3330 C CA . ARG B 1 160 ? -1.499 7.641 6.574 1 84.06 160 ARG B CA 1
ATOM 3331 C C . ARG B 1 160 ? -0.815 6.309 6.297 1 84.06 160 ARG B C 1
ATOM 3333 O O . ARG B 1 160 ? 0.202 6.258 5.602 1 84.06 160 ARG B O 1
ATOM 3340 N N . LEU B 1 161 ? -1.4 5.242 6.902 1 85.69 161 LEU B N 1
ATOM 3341 C CA . LEU B 1 161 ? -0.896 3.891 6.695 1 85.69 161 LEU B CA 1
ATOM 3342 C C . LEU B 1 161 ? -1.747 3.143 5.676 1 85.69 161 LEU B C 1
ATOM 3344 O O . LEU B 1 161 ? -2.977 3.215 5.715 1 85.69 161 LEU B O 1
ATOM 3348 N N . GLN B 1 162 ? -1.07 2.535 4.781 1 88.19 162 GLN B N 1
ATOM 3349 C CA . GLN B 1 162 ? -1.748 1.696 3.797 1 88.19 162 GLN B CA 1
ATOM 3350 C C . GLN B 1 162 ? -1.183 0.279 3.801 1 88.19 162 GLN B C 1
ATOM 3352 O O . GLN B 1 162 ? 0.03 0.089 3.693 1 88.19 162 GLN B O 1
ATOM 3357 N N . ILE B 1 163 ? -2.094 -0.681 3.977 1 88.31 163 ILE B N 1
ATOM 3358 C CA . ILE B 1 163 ? -1.731 -2.094 3.928 1 88.31 163 ILE B CA 1
ATOM 3359 C C . ILE B 1 163 ? -2.502 -2.785 2.807 1 88.31 163 ILE B C 1
ATOM 3361 O O . ILE B 1 163 ? -3.721 -2.631 2.695 1 88.31 163 ILE B O 1
ATOM 3365 N N . ARG B 1 164 ? -1.761 -3.471 2 1 91.44 164 ARG B N 1
ATOM 3366 C CA . ARG B 1 164 ? -2.379 -4.18 0.884 1 91.44 164 ARG B CA 1
ATOM 3367 C C . ARG B 1 164 ? -1.844 -5.605 0.776 1 91.44 164 ARG B C 1
ATOM 3369 O O . ARG B 1 164 ? -0.635 -5.828 0.868 1 91.44 164 ARG B O 1
ATOM 3376 N N . TYR B 1 165 ? -2.811 -6.539 0.623 1 91.69 165 TYR B N 1
ATOM 3377 C CA . TYR B 1 165 ? -2.482 -7.922 0.295 1 91.69 165 TYR B CA 1
ATOM 3378 C C . TYR B 1 165 ? -2.854 -8.242 -1.148 1 91.69 165 TYR B C 1
ATOM 3380 O O . TYR B 1 165 ? -3.996 -8.039 -1.563 1 91.69 165 TYR B O 1
ATOM 3388 N N . ALA B 1 166 ? -1.891 -8.703 -1.89 1 93.19 166 ALA B N 1
ATOM 3389 C CA . ALA B 1 166 ? -2.131 -9.086 -3.279 1 93.19 166 ALA B CA 1
ATOM 3390 C C . ALA B 1 166 ? -2.062 -10.602 -3.453 1 93.19 166 ALA B C 1
ATOM 3392 O O . ALA B 1 166 ? -1.04 -11.219 -3.146 1 93.19 166 ALA B O 1
ATOM 3393 N N . ILE B 1 167 ? -3.129 -11.148 -3.939 1 94 167 ILE B N 1
ATOM 3394 C CA . ILE B 1 167 ? -3.273 -12.602 -4.027 1 94 167 ILE B CA 1
ATOM 3395 C C . ILE B 1 167 ? -3.529 -13.008 -5.477 1 94 167 ILE B C 1
ATOM 3397 O O . ILE B 1 167 ? -4.418 -12.453 -6.133 1 94 167 ILE B O 1
ATOM 3401 N N . PRO B 1 168 ? -2.777 -13.961 -6 1 94.62 168 PRO B N 1
ATOM 3402 C CA . PRO B 1 168 ? -3.104 -14.453 -7.34 1 94.62 168 PRO B CA 1
ATOM 3403 C C . PRO B 1 168 ? -4.391 -15.273 -7.367 1 94.62 168 PRO B C 1
ATOM 3405 O O . PRO B 1 168 ? -4.73 -15.93 -6.379 1 94.62 168 PRO B O 1
ATOM 3408 N N . LEU B 1 169 ? -5.078 -15.172 -8.43 1 94.88 169 LEU B N 1
ATOM 3409 C CA . LEU B 1 169 ? -6.254 -15.992 -8.703 1 94.88 169 LEU B CA 1
ATOM 3410 C C . LEU B 1 169 ? -6.238 -16.5 -10.141 1 94.88 169 LEU B C 1
ATOM 3412 O O . LEU B 1 169 ? -6.121 -15.711 -11.078 1 94.88 169 LEU B O 1
ATOM 3416 N N . PHE B 1 170 ? -6.332 -17.797 -10.234 1 93.06 170 PHE B N 1
ATOM 3417 C CA . PHE B 1 170 ? -6.402 -18.406 -11.555 1 93.06 170 PHE B CA 1
ATOM 3418 C C . PHE B 1 170 ? -7.742 -19.094 -11.766 1 93.06 170 PHE B C 1
ATOM 3420 O O . PHE B 1 170 ? -8.211 -19.828 -10.891 1 93.06 170 PHE B O 1
ATOM 3427 N N . VAL B 1 171 ? -8.312 -18.844 -12.906 1 92.62 171 VAL B N 1
ATOM 3428 C CA . VAL B 1 171 ? -9.625 -19.375 -13.234 1 92.62 171 VAL B CA 1
ATOM 3429 C C . VAL B 1 171 ? -9.523 -20.297 -14.453 1 92.62 171 VAL B C 1
ATOM 3431 O O . VAL B 1 171 ? -8.859 -19.969 -15.438 1 92.62 171 VAL B O 1
ATOM 3434 N N . TYR B 1 172 ? -10.242 -21.406 -14.344 1 88.75 172 TYR B N 1
ATOM 3435 C CA . TYR B 1 172 ? -10.234 -22.422 -15.383 1 88.75 172 TYR B CA 1
ATOM 3436 C C . TYR B 1 172 ? -11.656 -22.734 -15.844 1 88.75 172 TYR B C 1
ATOM 3438 O O . TYR B 1 172 ? -12.617 -22.469 -15.125 1 88.75 172 TYR B O 1
ATOM 3446 N N . ALA B 1 173 ? -11.711 -23.234 -17.094 1 83.25 173 ALA B N 1
ATOM 3447 C CA . ALA B 1 173 ? -13.008 -23.734 -17.547 1 83.25 173 ALA B CA 1
ATOM 3448 C C . ALA B 1 173 ? -13.461 -24.922 -16.719 1 83.25 173 ALA B C 1
ATOM 3450 O O . ALA B 1 173 ? -12.633 -25.703 -16.219 1 83.25 173 ALA B O 1
ATOM 3451 N N . PRO B 1 174 ? -14.852 -24.938 -16.641 1 72.81 174 PRO B N 1
ATOM 3452 C CA . PRO B 1 174 ? -15.336 -26.125 -15.953 1 72.81 174 PRO B CA 1
ATOM 3453 C C . PRO B 1 174 ? -14.844 -27.422 -16.594 1 72.81 174 PRO B C 1
ATOM 3455 O O . PRO B 1 174 ? -14.75 -27.516 -17.812 1 72.81 174 PRO B O 1
ATOM 3458 N N . GLY B 1 175 ? -14.461 -28.391 -15.836 1 67.69 175 GLY B N 1
ATOM 3459 C CA . GLY B 1 175 ? -14.062 -29.688 -16.344 1 67.69 175 GLY B CA 1
ATOM 3460 C C . GLY B 1 175 ? -12.586 -29.766 -16.688 1 67.69 175 GLY B C 1
ATOM 3461 O O . GLY B 1 175 ? -12.078 -30.844 -17.031 1 67.69 175 GLY B O 1
ATOM 3462 N N . THR B 1 176 ? -11.977 -28.562 -16.781 1 63.16 176 THR B N 1
ATOM 3463 C CA . THR B 1 176 ? -10.57 -28.547 -17.156 1 63.16 176 THR B CA 1
ATOM 3464 C C . THR B 1 176 ? -9.75 -29.406 -16.203 1 63.16 176 THR B C 1
ATOM 3466 O O . THR B 1 176 ? -8.828 -30.109 -16.625 1 63.16 176 THR B O 1
ATOM 3469 N N . LEU B 1 177 ? -10.164 -29.281 -14.898 1 60.25 177 LEU B N 1
ATOM 3470 C CA . LEU B 1 177 ? -9.273 -29.906 -13.938 1 60.25 177 LEU B CA 1
ATOM 3471 C C . LEU B 1 177 ? -9.922 -31.156 -13.328 1 60.25 177 LEU B C 1
ATOM 3473 O O . LEU B 1 177 ? -9.484 -31.641 -12.281 1 60.25 177 LEU B O 1
ATOM 3477 N N . GLY B 1 178 ? -10.633 -31.859 -14.055 1 57.28 178 GLY B N 1
ATOM 3478 C CA . GLY B 1 178 ? -11.281 -33.062 -13.57 1 57.28 178 GLY B CA 1
ATOM 3479 C C . GLY B 1 178 ? -12.375 -32.781 -12.555 1 57.28 178 GLY B C 1
ATOM 3480 O O . GLY B 1 178 ? -12.758 -31.625 -12.344 1 57.28 178 GLY B O 1
ATOM 3481 N N . PRO B 1 179 ? -12.961 -33.906 -11.977 1 54.53 179 PRO B N 1
ATOM 3482 C CA . PRO B 1 179 ? -14.156 -33.812 -11.141 1 54.53 179 PRO B CA 1
ATOM 3483 C C . PRO B 1 179 ? -13.883 -33.156 -9.789 1 54.53 179 PRO B C 1
ATOM 3485 O O . PRO B 1 179 ? -14.82 -32.719 -9.109 1 54.53 179 PRO B O 1
ATOM 3488 N N . ARG B 1 180 ? -12.594 -33.188 -9.359 1 55.06 180 ARG B N 1
ATOM 3489 C CA . ARG B 1 180 ? -12.336 -32.625 -8.031 1 55.06 180 ARG B CA 1
ATOM 3490 C C . ARG B 1 180 ? -12.203 -31.109 -8.094 1 55.06 180 ARG B C 1
ATOM 3492 O O . ARG B 1 180 ? -11.672 -30.562 -9.07 1 55.06 180 ARG B O 1
ATOM 3499 N N . MET B 1 181 ? -12.938 -30.438 -7.191 1 61.69 181 MET B N 1
ATOM 3500 C CA . MET B 1 181 ? -12.961 -28.984 -7.086 1 61.69 181 MET B CA 1
ATOM 3501 C C . MET B 1 181 ? -11.781 -28.469 -6.266 1 61.69 181 MET B C 1
ATOM 3503 O O . MET B 1 181 ? -11.898 -28.266 -5.055 1 61.69 181 MET B O 1
ATOM 3507 N N . PRO B 1 182 ? -10.633 -28.312 -6.902 1 65.44 182 PRO B N 1
ATOM 3508 C CA . PRO B 1 182 ? -9.523 -27.844 -6.078 1 65.44 182 PRO B CA 1
ATOM 3509 C C . PRO B 1 182 ? -9.695 -26.391 -5.641 1 65.44 182 PRO B C 1
ATOM 3511 O O . PRO B 1 182 ? -10.234 -25.562 -6.387 1 65.44 182 PRO B O 1
ATOM 3514 N N . ALA B 1 183 ? -9.391 -26.125 -4.309 1 67.19 183 ALA B N 1
ATOM 3515 C CA . ALA B 1 183 ? -9.445 -24.766 -3.801 1 67.19 183 ALA B CA 1
ATOM 3516 C C . ALA B 1 183 ? -8.117 -24.047 -4.016 1 67.19 183 ALA B C 1
ATOM 3518 O O . ALA B 1 183 ? -8.062 -22.812 -4.004 1 67.19 183 ALA B O 1
ATOM 3519 N N . THR B 1 184 ? -7.047 -24.828 -4.234 1 74.06 184 THR B N 1
ATOM 3520 C CA . THR B 1 184 ? -5.711 -24.281 -4.387 1 74.06 184 THR B CA 1
ATOM 3521 C C . THR B 1 184 ? -5.047 -24.797 -5.656 1 74.06 184 THR B C 1
ATOM 3523 O O . THR B 1 184 ? -5.453 -25.844 -6.191 1 74.06 184 THR B O 1
ATOM 3526 N N . HIS B 1 185 ? -4.148 -24.016 -6.105 1 74 185 HIS B N 1
ATOM 3527 C CA . HIS B 1 185 ? -3.385 -24.453 -7.266 1 74 185 HIS B CA 1
ATOM 3528 C C . HIS B 1 185 ? -2.643 -25.766 -6.969 1 74 185 HIS B C 1
ATOM 3530 O O . HIS B 1 185 ? -2.58 -26.656 -7.82 1 74 185 HIS B O 1
ATOM 3536 N N . ALA B 1 186 ? -2.178 -25.844 -5.797 1 69.81 186 ALA B N 1
ATOM 3537 C CA . ALA B 1 186 ? -1.479 -27.062 -5.402 1 69.81 186 ALA B CA 1
ATOM 3538 C C . ALA B 1 186 ? -2.393 -28.281 -5.52 1 69.81 186 ALA B C 1
ATOM 3540 O O . ALA B 1 186 ? -1.979 -29.328 -6.031 1 69.81 186 ALA B O 1
ATOM 3541 N N . ASP B 1 187 ? -3.584 -28.125 -5.074 1 70.44 187 ASP B N 1
ATOM 3542 C CA . ASP B 1 187 ? -4.562 -29.188 -5.184 1 70.44 187 ASP B CA 1
ATOM 3543 C C . ASP B 1 187 ? -4.859 -29.516 -6.648 1 70.44 187 ASP B C 1
ATOM 3545 O O . ASP B 1 187 ? -5.012 -30.688 -7.008 1 70.44 187 ASP B O 1
ATOM 3549 N N . LEU B 1 188 ? -4.871 -28.484 -7.359 1 68 188 LEU B N 1
ATOM 3550 C CA . LEU B 1 188 ? -5.16 -28.641 -8.781 1 68 188 LEU B CA 1
ATOM 3551 C C . LEU B 1 188 ? -4.047 -29.406 -9.484 1 68 188 LEU B C 1
ATOM 3553 O O . LEU B 1 188 ? -4.309 -30.359 -10.219 1 68 188 LEU B O 1
ATOM 3557 N N . LEU B 1 189 ? -2.844 -29.031 -9.242 1 69.38 189 LEU B N 1
ATOM 3558 C CA . LEU B 1 189 ? -1.703 -29.672 -9.891 1 69.38 189 LEU B CA 1
ATOM 3559 C C . LEU B 1 189 ? -1.65 -31.156 -9.562 1 69.38 189 LEU B C 1
ATOM 3561 O O . LEU B 1 189 ? -1.309 -31.969 -10.414 1 69.38 189 LEU B O 1
ATOM 3565 N N . SER B 1 190 ? -1.995 -31.469 -8.336 1 67.44 190 SER B N 1
ATOM 3566 C CA . SER B 1 190 ? -1.976 -32.875 -7.902 1 67.44 190 SER B CA 1
ATOM 3567 C C . SER B 1 190 ? -3.037 -33.688 -8.633 1 67.44 190 SER B C 1
ATOM 3569 O O . SER B 1 190 ? -2.924 -34.906 -8.734 1 67.44 190 SER B O 1
ATOM 3571 N N . SER B 1 191 ? -4.023 -33 -9.047 1 65.88 191 SER B N 1
ATOM 3572 C CA . SER B 1 191 ? -5.129 -33.688 -9.703 1 65.88 191 SER B CA 1
ATOM 3573 C C . SER B 1 191 ? -4.895 -33.812 -11.211 1 65.88 191 SER B C 1
ATOM 3575 O O . SER B 1 191 ? -5.582 -34.562 -11.891 1 65.88 191 SER B O 1
ATOM 3577 N N . LEU B 1 192 ? -3.941 -33.031 -11.602 1 62.81 192 LEU B N 1
ATOM 3578 C CA . LEU B 1 192 ? -3.688 -33 -13.039 1 62.81 192 LEU B CA 1
ATOM 3579 C C . LEU B 1 192 ? -2.814 -34.188 -13.445 1 62.81 192 LEU B C 1
ATOM 3581 O O . LEU B 1 192 ? -1.905 -34.562 -12.711 1 62.81 192 LEU B O 1
ATOM 3585 N N . ALA B 1 193 ? -3.41 -35.062 -14.445 1 56.75 193 ALA B N 1
ATOM 3586 C CA . ALA B 1 193 ? -2.637 -36.156 -15.016 1 56.75 193 ALA B CA 1
ATOM 3587 C C . ALA B 1 193 ? -1.414 -35.625 -15.766 1 56.75 193 ALA B C 1
ATOM 3589 O O . ALA B 1 193 ? -1.409 -34.5 -16.234 1 56.75 193 ALA B O 1
ATOM 3590 N N . PRO B 1 194 ? -0.309 -36.406 -15.594 1 52.56 194 PRO B N 1
ATOM 3591 C CA . PRO B 1 194 ? 0.783 -36.062 -16.516 1 52.56 194 PRO B CA 1
ATOM 3592 C C . PRO B 1 194 ? 0.309 -35.875 -17.953 1 52.56 194 PRO B C 1
ATOM 3594 O O . PRO B 1 194 ? -0.517 -36.656 -18.438 1 52.56 194 PRO B O 1
ATOM 3597 N N . GLY B 1 195 ? 0.586 -34.75 -18.594 1 53.75 195 GLY B N 1
ATOM 3598 C CA . GLY B 1 195 ? 0.148 -34.469 -19.953 1 53.75 195 GLY B CA 1
ATOM 3599 C C . GLY B 1 195 ? -0.924 -33.375 -20 1 53.75 195 GLY B C 1
ATOM 3600 O O . GLY B 1 195 ? -1.384 -33 -21.094 1 53.75 195 GLY B O 1
ATOM 3601 N N . ASP B 1 196 ? -1.394 -33.156 -18.844 1 59.5 196 ASP B N 1
ATOM 3602 C CA . ASP B 1 196 ? -2.447 -32.156 -18.875 1 59.5 196 ASP B CA 1
ATOM 3603 C C . ASP B 1 196 ? -1.929 -30.828 -19.453 1 59.5 196 ASP B C 1
ATOM 3605 O O . ASP B 1 196 ? -0.752 -30.5 -19.297 1 59.5 196 ASP B O 1
ATOM 3609 N N . THR B 1 197 ? -2.777 -30.234 -20.328 1 63.06 197 THR B N 1
ATOM 3610 C CA . THR B 1 197 ? -2.486 -29.203 -21.312 1 63.06 197 THR B CA 1
ATOM 3611 C C . THR B 1 197 ? -2.225 -27.859 -20.641 1 63.06 197 THR B C 1
ATOM 3613 O O . THR B 1 197 ? -1.799 -26.906 -21.281 1 63.06 197 THR B O 1
ATOM 3616 N N . LEU B 1 198 ? -2.279 -27.734 -19.297 1 80.38 198 LEU B N 1
ATOM 3617 C CA . LEU B 1 198 ? -2.082 -26.391 -18.75 1 80.38 198 LEU B CA 1
ATOM 3618 C C . LEU B 1 198 ? -0.804 -26.328 -17.922 1 80.38 198 LEU B C 1
ATOM 3620 O O . LEU B 1 198 ? -0.842 -25.969 -16.75 1 80.38 198 LEU B O 1
ATOM 3624 N N . GLU B 1 199 ? 0.245 -26.75 -18.609 1 84.62 199 GLU B N 1
ATOM 3625 C CA . GLU B 1 199 ? 1.563 -26.703 -17.984 1 84.62 199 GLU B CA 1
ATOM 3626 C C . GLU B 1 199 ? 2.396 -25.547 -18.531 1 84.62 199 GLU B C 1
ATOM 3628 O O . GLU B 1 199 ? 2.26 -25.188 -19.703 1 84.62 199 GLU B O 1
ATOM 3633 N N . PRO B 1 200 ? 3.252 -25.016 -17.656 1 92.44 200 PRO B N 1
ATOM 3634 C CA . PRO B 1 200 ? 4.184 -24.031 -18.188 1 92.44 200 PRO B CA 1
ATOM 3635 C C . PRO B 1 200 ? 5.332 -24.656 -18.984 1 92.44 200 PRO B C 1
ATOM 3637 O O . PRO B 1 200 ? 5.688 -25.812 -18.75 1 92.44 200 PRO B O 1
ATOM 3640 N N . GLU B 1 201 ? 5.781 -23.969 -19.984 1 93.94 201 GLU B N 1
ATOM 3641 C CA . GLU B 1 201 ? 7.008 -24.25 -20.719 1 93.94 201 GLU B CA 1
ATOM 3642 C C . GLU B 1 201 ? 7.961 -23.062 -20.688 1 93.94 201 GLU B C 1
ATOM 3644 O O . GLU B 1 201 ? 7.754 -22.062 -21.391 1 93.94 201 GLU B O 1
ATOM 3649 N N . LEU B 1 202 ? 9.047 -23.234 -19.859 1 97.19 202 LEU B N 1
ATOM 3650 C CA . LEU B 1 202 ? 9.836 -22.047 -19.516 1 97.19 202 LEU B CA 1
ATOM 3651 C C . LEU B 1 202 ? 11.219 -22.125 -20.172 1 97.19 202 LEU B C 1
ATOM 3653 O O . LEU B 1 202 ? 11.812 -23.203 -20.25 1 97.19 202 LEU B O 1
ATOM 3657 N N . ARG B 1 203 ? 11.656 -21 -20.594 1 97.56 203 ARG B N 1
ATOM 3658 C CA . ARG B 1 203 ? 13.047 -20.75 -20.984 1 97.56 203 ARG B CA 1
ATOM 3659 C C . ARG B 1 203 ? 13.57 -19.453 -20.375 1 97.56 203 ARG B C 1
ATOM 3661 O O . ARG B 1 203 ? 12.805 -18.516 -20.156 1 97.56 203 ARG B O 1
ATOM 3668 N N . TRP B 1 204 ? 14.852 -19.406 -20.125 1 97.12 204 TRP B N 1
ATOM 3669 C CA . TRP B 1 204 ? 15.398 -18.203 -19.516 1 97.12 204 TRP B CA 1
ATOM 3670 C C . TRP B 1 204 ? 16.531 -17.641 -20.359 1 97.12 204 TRP B C 1
ATOM 3672 O O . TRP B 1 204 ? 17.125 -18.359 -21.172 1 97.12 204 TRP B O 1
ATOM 3682 N N . SER B 1 205 ? 16.781 -16.391 -20.234 1 95.38 205 SER B N 1
ATOM 3683 C CA . SER B 1 205 ? 17.922 -15.68 -20.766 1 95.38 205 SER B CA 1
ATOM 3684 C C . SER B 1 205 ? 18.344 -14.539 -19.859 1 95.38 205 SER B C 1
ATOM 3686 O O . SER B 1 205 ? 17.656 -14.211 -18.891 1 95.38 205 SER B O 1
ATOM 3688 N N . VAL B 1 206 ? 19.516 -14.094 -20.016 1 93.5 206 VAL B N 1
ATOM 3689 C CA . VAL B 1 206 ? 19.984 -12.891 -19.328 1 93.5 206 VAL B CA 1
ATOM 3690 C C . VAL B 1 206 ? 20.219 -11.773 -20.344 1 93.5 206 VAL B C 1
ATOM 3692 O O . VAL B 1 206 ? 20.938 -11.953 -21.328 1 93.5 206 VAL B O 1
ATOM 3695 N N . ASP B 1 207 ? 19.484 -10.703 -20.062 1 91.06 207 ASP B N 1
ATOM 3696 C CA . ASP B 1 207 ? 19.609 -9.539 -20.938 1 91.06 207 ASP B CA 1
ATOM 3697 C C . ASP B 1 207 ? 20.297 -8.391 -20.203 1 91.06 207 ASP B C 1
ATOM 3699 O O . ASP B 1 207 ? 20.266 -8.312 -18.984 1 91.06 207 ASP B O 1
ATOM 3703 N N . ARG B 1 208 ? 20.984 -7.578 -20.984 1 89.69 208 ARG B N 1
ATOM 3704 C CA . ARG B 1 208 ? 21.641 -6.391 -20.438 1 89.69 208 ARG B CA 1
ATOM 3705 C C . ARG B 1 208 ? 20.953 -5.121 -20.938 1 89.69 208 ARG B C 1
ATOM 3707 O O . ARG B 1 208 ? 20.75 -4.945 -22.141 1 89.69 208 ARG B O 1
ATOM 3714 N N . SER B 1 209 ? 20.5 -4.34 -20.016 1 87.88 209 SER B N 1
ATOM 3715 C CA . SER B 1 209 ? 19.922 -3.047 -20.359 1 87.88 209 SER B CA 1
ATOM 3716 C C . SER B 1 209 ? 21 -2.043 -20.75 1 87.88 209 SER B C 1
ATOM 3718 O O . SER B 1 209 ? 22.188 -2.264 -20.484 1 87.88 209 SER B O 1
ATOM 3720 N N . PRO B 1 210 ? 20.594 -0.975 -21.516 1 86.5 210 PRO B N 1
ATOM 3721 C CA . PRO B 1 210 ? 21.562 0.042 -21.922 1 86.5 210 PRO B CA 1
ATOM 3722 C C . PRO B 1 210 ? 22.328 0.636 -20.734 1 86.5 210 PRO B C 1
ATOM 3724 O O . PRO B 1 210 ? 23.484 1.041 -20.875 1 86.5 210 PRO B O 1
ATOM 3727 N N . ASP B 1 211 ? 21.734 0.683 -19.672 1 85.25 211 ASP B N 1
ATOM 3728 C CA . ASP B 1 211 ? 22.359 1.245 -18.484 1 85.25 211 ASP B CA 1
ATOM 3729 C C . ASP B 1 211 ? 23.344 0.255 -17.859 1 85.25 211 ASP B C 1
ATOM 3731 O O . ASP B 1 211 ? 23.969 0.552 -16.828 1 85.25 211 ASP B O 1
ATOM 3735 N N . GLY B 1 212 ? 23.453 -0.894 -18.375 1 85.44 212 GLY B N 1
ATOM 3736 C CA . GLY B 1 212 ? 24.422 -1.877 -17.938 1 85.44 212 GLY B CA 1
ATOM 3737 C C . GLY B 1 212 ? 23.859 -2.885 -16.953 1 85.44 212 GLY B C 1
ATOM 3738 O O . GLY B 1 212 ? 24.516 -3.867 -16.609 1 85.44 212 GLY B O 1
ATOM 3739 N N . ARG B 1 213 ? 22.672 -2.738 -16.516 1 88.25 213 ARG B N 1
ATOM 3740 C CA . ARG B 1 213 ? 22.078 -3.672 -15.57 1 88.25 213 ARG B CA 1
ATOM 3741 C C . ARG B 1 213 ? 21.656 -4.965 -16.266 1 88.25 213 ARG B C 1
ATOM 3743 O O . ARG B 1 213 ? 21.203 -4.941 -17.406 1 88.25 213 ARG B O 1
ATOM 3750 N N . GLN B 1 214 ? 21.891 -6.066 -15.508 1 93.19 214 GLN B N 1
ATOM 3751 C CA . GLN B 1 214 ? 21.5 -7.371 -16.031 1 93.19 214 GLN B CA 1
ATOM 3752 C C . GLN B 1 214 ? 20.109 -7.781 -15.516 1 93.19 214 GLN B C 1
ATOM 3754 O O . GLN B 1 214 ? 19.781 -7.535 -14.359 1 93.19 214 GLN B O 1
ATOM 3759 N N . HIS B 1 215 ? 19.438 -8.398 -16.5 1 94.56 215 HIS B N 1
ATOM 3760 C CA . HIS B 1 215 ? 18.094 -8.867 -16.172 1 94.56 215 HIS B CA 1
ATOM 3761 C C . HIS B 1 215 ? 17.938 -10.352 -16.469 1 94.56 215 HIS B C 1
ATOM 3763 O O . HIS B 1 215 ? 18.406 -10.828 -17.5 1 94.56 215 HIS B O 1
ATOM 3769 N N . LEU B 1 216 ? 17.359 -11.031 -15.555 1 95.44 216 LEU B N 1
ATOM 3770 C CA . LEU B 1 216 ? 16.875 -12.375 -15.836 1 95.44 216 LEU B CA 1
ATOM 3771 C C . LEU B 1 216 ? 15.523 -12.32 -16.547 1 95.44 216 LEU B C 1
ATOM 3773 O O . LEU B 1 216 ? 14.578 -11.695 -16.062 1 95.44 216 LEU B O 1
ATOM 3777 N N . VAL B 1 217 ? 15.508 -12.883 -17.703 1 96.62 217 VAL B N 1
ATOM 3778 C CA . VAL B 1 217 ? 14.273 -12.953 -18.469 1 96.62 217 VAL B CA 1
ATOM 3779 C C . VAL B 1 217 ? 13.781 -14.391 -18.531 1 96.62 217 VAL B C 1
ATOM 3781 O O . VAL B 1 217 ? 14.531 -15.305 -18.875 1 96.62 217 VAL B O 1
ATOM 3784 N N . VAL B 1 218 ? 12.562 -14.617 -18.094 1 97.5 218 VAL B N 1
ATOM 3785 C CA . VAL B 1 218 ? 11.938 -15.938 -18.188 1 97.5 218 VAL B CA 1
ATOM 3786 C C . VAL B 1 218 ? 10.703 -15.859 -19.094 1 97.5 218 VAL B C 1
ATOM 3788 O O . VAL B 1 218 ? 9.812 -15.039 -18.859 1 97.5 218 VAL B O 1
ATOM 3791 N N . ARG B 1 219 ? 10.711 -16.688 -20.078 1 97.62 219 ARG B N 1
ATOM 3792 C CA . ARG B 1 219 ? 9.602 -16.766 -21.031 1 97.62 219 ARG B CA 1
ATOM 3793 C C . ARG B 1 219 ? 8.812 -18.062 -20.828 1 97.62 219 ARG B C 1
ATOM 3795 O O . ARG B 1 219 ? 9.398 -19.125 -20.656 1 97.62 219 ARG B O 1
ATOM 3802 N N . ASN B 1 220 ? 7.504 -17.938 -20.844 1 97.25 220 ASN B N 1
ATOM 3803 C CA . ASN B 1 220 ? 6.586 -19.078 -20.766 1 97.25 220 ASN B CA 1
ATOM 3804 C C . ASN B 1 220 ? 5.801 -19.266 -22.062 1 97.25 220 ASN B C 1
ATOM 3806 O O . ASN B 1 220 ? 4.922 -18.453 -22.375 1 97.25 220 ASN B O 1
ATOM 3810 N N . THR B 1 221 ? 6.074 -20.312 -22.781 1 95.69 221 THR B N 1
ATOM 3811 C CA . THR B 1 221 ? 5.344 -20.594 -24.016 1 95.69 221 THR B CA 1
ATOM 3812 C C . THR B 1 221 ? 4.219 -21.594 -23.766 1 95.69 221 THR B C 1
ATOM 3814 O O . THR B 1 221 ? 3.482 -21.953 -24.688 1 95.69 221 THR B O 1
ATOM 3817 N N . GLY B 1 222 ? 4.117 -22.062 -22.516 1 92.94 222 GLY B N 1
ATOM 3818 C CA . GLY B 1 222 ? 3.109 -23.047 -22.156 1 92.94 222 GLY B CA 1
ATOM 3819 C C . GLY B 1 222 ? 1.753 -22.438 -21.859 1 92.94 222 GLY B C 1
ATOM 3820 O O . GLY B 1 222 ? 1.596 -21.219 -21.906 1 92.94 222 GLY B O 1
ATOM 3821 N N . ALA B 1 223 ? 0.796 -23.297 -21.547 1 90 223 ALA B N 1
ATOM 3822 C CA . ALA B 1 223 ? -0.6 -22.891 -21.406 1 90 223 ALA B CA 1
ATOM 3823 C C . ALA B 1 223 ? -0.957 -22.656 -19.938 1 90 223 ALA B C 1
ATOM 3825 O O . ALA B 1 223 ? -2.049 -22.172 -19.625 1 90 223 ALA B O 1
ATOM 3826 N N . GLY B 1 224 ? -0.049 -22.906 -19.047 1 90 224 GLY B N 1
ATOM 3827 C CA . GLY B 1 224 ? -0.246 -22.672 -17.625 1 90 224 GLY B CA 1
ATOM 3828 C C . GLY B 1 224 ? 0.737 -21.672 -17.047 1 90 224 GLY B C 1
ATOM 3829 O O . GLY B 1 224 ? 1.809 -21.438 -17.625 1 90 224 GLY B O 1
ATOM 3830 N N . HIS B 1 225 ? 0.378 -21.094 -15.922 1 93.56 225 HIS B N 1
ATOM 3831 C CA . HIS B 1 225 ? 1.284 -20.156 -15.281 1 93.56 225 HIS B CA 1
ATOM 3832 C C . HIS B 1 225 ? 2.42 -20.875 -14.57 1 93.56 225 HIS B C 1
ATOM 3834 O O . HIS B 1 225 ? 2.312 -22.062 -14.273 1 93.56 225 HIS B O 1
ATOM 3840 N N . ALA B 1 226 ? 3.449 -20.125 -14.352 1 93.06 226 ALA B N 1
ATOM 3841 C CA . ALA B 1 226 ? 4.574 -20.609 -13.555 1 93.06 226 ALA B CA 1
ATOM 3842 C C . ALA B 1 226 ? 4.789 -19.719 -12.328 1 93.06 226 ALA B C 1
ATOM 3844 O O . ALA B 1 226 ? 4.957 -18.5 -12.453 1 93.06 226 ALA B O 1
ATOM 3845 N N . ARG B 1 227 ? 4.656 -20.328 -11.25 1 91.75 227 ARG B N 1
ATOM 3846 C CA . ARG B 1 227 ? 5.109 -19.719 -10.008 1 91.75 227 ARG B CA 1
ATOM 3847 C C . ARG B 1 227 ? 6.562 -20.078 -9.719 1 91.75 227 ARG B C 1
ATOM 3849 O O . ARG B 1 227 ? 6.891 -21.234 -9.5 1 91.75 227 ARG B O 1
ATOM 3856 N N . LEU B 1 228 ? 7.406 -19.062 -9.672 1 92.19 228 LEU B N 1
ATOM 3857 C CA . LEU B 1 228 ? 8.836 -19.297 -9.5 1 92.19 228 LEU B CA 1
ATOM 3858 C C . LEU B 1 228 ? 9.273 -18.953 -8.078 1 92.19 228 LEU B C 1
ATOM 3860 O O . LEU B 1 228 ? 9.148 -17.812 -7.641 1 92.19 228 LEU B O 1
ATOM 3864 N N . THR B 1 229 ? 9.781 -19.953 -7.422 1 88.88 229 THR B N 1
ATOM 3865 C CA . THR B 1 229 ? 10.344 -19.75 -6.094 1 88.88 229 THR B CA 1
ATOM 3866 C C . THR B 1 229 ? 11.727 -20.375 -5.988 1 88.88 229 THR B C 1
ATOM 3868 O O . THR B 1 229 ? 12.102 -21.203 -6.82 1 88.88 229 THR B O 1
ATOM 3871 N N . ALA B 1 230 ? 12.523 -19.969 -5.008 1 87.81 230 ALA B N 1
ATOM 3872 C CA . ALA B 1 230 ? 13.828 -20.562 -4.688 1 87.81 230 ALA B CA 1
ATOM 3873 C C . ALA B 1 230 ? 14.703 -20.641 -5.93 1 87.81 230 ALA B C 1
ATOM 3875 O O . ALA B 1 230 ? 15.234 -21.719 -6.246 1 87.81 230 ALA B O 1
ATOM 3876 N N . VAL B 1 231 ? 14.891 -19.547 -6.582 1 92 231 VAL B N 1
ATOM 3877 C CA . VAL B 1 231 ? 15.625 -19.5 -7.84 1 92 231 VAL B CA 1
ATOM 3878 C C . VAL B 1 231 ? 17.125 -19.344 -7.559 1 92 231 VAL B C 1
ATOM 3880 O O . VAL B 1 231 ? 17.531 -18.484 -6.773 1 92 231 VAL B O 1
ATOM 3883 N N . ARG B 1 232 ? 17.875 -20.188 -8.18 1 92.25 232 ARG B N 1
ATOM 3884 C CA . ARG B 1 232 ? 19.312 -20.109 -7.973 1 92.25 232 ARG B CA 1
ATOM 3885 C C . ARG B 1 232 ? 20.078 -20.594 -9.203 1 92.25 232 ARG B C 1
ATOM 3887 O O . ARG B 1 232 ? 19.547 -21.375 -10 1 92.25 232 ARG B O 1
ATOM 3894 N N . TRP B 1 233 ? 21.25 -20.078 -9.266 1 92.56 233 TRP B N 1
ATOM 3895 C CA . TRP B 1 233 ? 22.156 -20.547 -10.297 1 92.56 233 TRP B CA 1
ATOM 3896 C C . TRP B 1 233 ? 22.812 -21.859 -9.875 1 92.56 233 TRP B C 1
ATOM 3898 O O . TRP B 1 233 ? 23.016 -22.109 -8.688 1 92.56 233 TRP B O 1
ATOM 3908 N N . GLN B 1 234 ? 22.969 -22.625 -10.805 1 86.31 234 GLN B N 1
ATOM 3909 C CA . GLN B 1 234 ? 23.703 -23.844 -10.555 1 86.31 234 GLN B CA 1
ATOM 3910 C C . GLN B 1 234 ? 24.953 -23.922 -11.43 1 86.31 234 GLN B C 1
ATOM 3912 O O . GLN B 1 234 ? 24.922 -23.562 -12.602 1 86.31 234 GLN B O 1
ATOM 3917 N N . ALA B 1 235 ? 26.062 -24.094 -10.734 1 74.25 235 ALA B N 1
ATOM 3918 C CA . ALA B 1 235 ? 27.312 -24.391 -11.438 1 74.25 235 ALA B CA 1
ATOM 3919 C C . ALA B 1 235 ? 27.734 -25.828 -11.219 1 74.25 235 ALA B C 1
ATOM 3921 O O . ALA B 1 235 ? 27.312 -26.469 -10.242 1 74.25 235 ALA B O 1
ATOM 3922 N N . PRO B 1 236 ? 28.391 -26.438 -12.289 1 69.12 236 PRO B N 1
ATOM 3923 C CA . PRO B 1 236 ? 28.859 -27.797 -12.078 1 69.12 236 PRO B CA 1
ATOM 3924 C C . PRO B 1 236 ? 29.562 -27.984 -10.734 1 69.12 236 PRO B C 1
ATOM 3926 O O . PRO B 1 236 ? 30.562 -27.312 -10.461 1 69.12 236 PRO B O 1
ATOM 3929 N N . GLY B 1 237 ? 29.016 -28.891 -9.891 1 63.59 237 GLY B N 1
ATOM 3930 C CA . GLY B 1 237 ? 29.641 -29.328 -8.648 1 63.59 237 GLY B CA 1
ATOM 3931 C C . GLY B 1 237 ? 29.359 -28.391 -7.484 1 63.59 237 GLY B C 1
ATOM 3932 O O . GLY B 1 237 ? 29.812 -28.625 -6.367 1 63.59 237 GLY B O 1
ATOM 3933 N N . ARG B 1 238 ? 28.812 -27.125 -7.762 1 67.25 238 ARG B N 1
ATOM 3934 C CA . ARG B 1 238 ? 28.625 -26.25 -6.617 1 67.25 238 ARG B CA 1
ATOM 3935 C C . ARG B 1 238 ? 27.297 -25.484 -6.734 1 67.25 238 ARG B C 1
ATOM 3937 O O . ARG B 1 238 ? 26.828 -25.219 -7.844 1 67.25 238 ARG B O 1
ATOM 3944 N N . ASP B 1 239 ? 26.734 -25.359 -5.59 1 73.12 239 ASP B N 1
ATOM 3945 C CA . ASP B 1 239 ? 25.578 -24.469 -5.531 1 73.12 239 ASP B CA 1
ATOM 3946 C C . ASP B 1 239 ? 26 -23.031 -5.85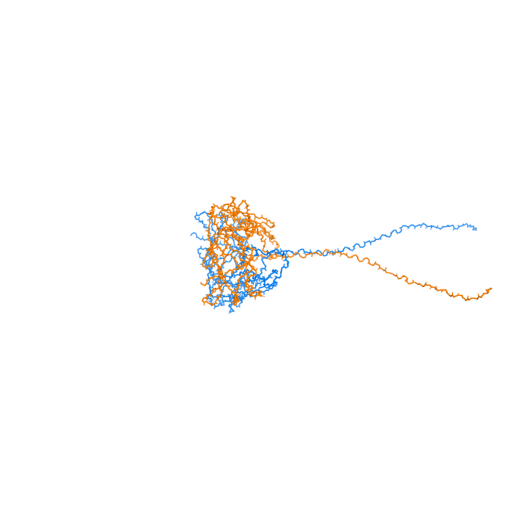5 1 73.12 239 ASP B C 1
ATOM 3948 O O . ASP B 1 239 ? 27.016 -22.547 -5.379 1 73.12 239 ASP B O 1
ATOM 3952 N N . GLY B 1 240 ? 25.406 -22.531 -6.93 1 74.44 240 GLY B N 1
ATOM 3953 C CA . GLY B 1 240 ? 25.688 -21.156 -7.293 1 74.44 240 GLY B CA 1
ATOM 3954 C C . GLY B 1 240 ? 24.938 -20.141 -6.438 1 74.44 240 GLY B C 1
ATOM 3955 O O . GLY B 1 240 ? 24.328 -20.516 -5.43 1 74.44 240 GLY B O 1
ATOM 3956 N N . PRO B 1 241 ? 25.125 -18.922 -6.875 1 83 241 PRO B N 1
ATOM 3957 C CA . PRO B 1 241 ? 24.484 -17.828 -6.129 1 83 241 PRO B CA 1
ATOM 3958 C C . PRO B 1 241 ? 22.969 -17.891 -6.199 1 83 241 PRO B C 1
ATOM 3960 O O . PRO B 1 241 ? 22.406 -18.281 -7.227 1 83 241 PRO B O 1
ATOM 3963 N N . VAL B 1 242 ? 22.375 -17.562 -5.109 1 84.94 242 VAL B N 1
ATOM 3964 C CA . VAL B 1 242 ? 20.922 -17.531 -5.004 1 84.94 242 VAL B CA 1
ATOM 3965 C C . VAL B 1 242 ? 20.391 -16.25 -5.629 1 84.94 242 VAL B C 1
ATOM 3967 O O . VAL B 1 242 ? 20.891 -15.156 -5.352 1 84.94 242 VAL B O 1
ATOM 3970 N N . VAL B 1 243 ? 19.547 -16.422 -6.59 1 86.94 243 VAL B N 1
ATOM 3971 C CA . VAL B 1 243 ? 18.844 -15.266 -7.125 1 86.94 243 VAL B CA 1
ATOM 3972 C C . VAL B 1 243 ? 17.812 -14.766 -6.105 1 86.94 243 VAL B C 1
ATOM 3974 O O . VAL B 1 243 ? 17.797 -13.578 -5.773 1 86.94 243 VAL B O 1
ATOM 3977 N N . THR B 1 244 ? 16.938 -15.664 -5.613 1 84.62 244 THR B N 1
ATOM 3978 C CA . THR B 1 244 ? 16.016 -15.383 -4.516 1 84.62 244 THR B CA 1
ATOM 3979 C C . THR B 1 244 ? 15.633 -16.672 -3.791 1 84.62 244 THR B C 1
ATOM 3981 O O . THR B 1 244 ? 15.312 -17.672 -4.43 1 84.62 244 THR B O 1
ATOM 3984 N N . PRO B 1 245 ? 15.594 -16.641 -2.477 1 79.5 245 PRO B N 1
ATOM 3985 C CA . PRO B 1 245 ? 15.156 -17.828 -1.728 1 79.5 245 PRO B CA 1
ATOM 3986 C C . PRO B 1 245 ? 13.633 -17.969 -1.69 1 79.5 245 PRO B C 1
ATOM 3988 O O . PRO B 1 245 ? 13.117 -19.062 -1.46 1 79.5 245 PRO B O 1
ATOM 3991 N N . GLY B 1 246 ? 12.945 -16.859 -1.843 1 82.31 246 GLY B N 1
ATOM 3992 C CA . GLY B 1 246 ? 11.492 -16.844 -1.794 1 82.31 246 GLY B CA 1
ATOM 3993 C C . GLY B 1 246 ? 10.852 -16.75 -3.164 1 82.31 246 GLY B C 1
ATOM 3994 O O . GLY B 1 246 ? 11.305 -17.406 -4.113 1 82.31 246 GLY B O 1
ATOM 3995 N N . LEU B 1 247 ? 9.75 -16.094 -3.223 1 85.31 247 LEU B N 1
ATOM 3996 C CA . LEU B 1 247 ? 9 -15.891 -4.461 1 85.31 247 LEU B CA 1
ATOM 3997 C C . LEU B 1 247 ? 9.711 -14.906 -5.375 1 85.31 247 LEU B C 1
ATOM 3999 O O . LEU B 1 247 ? 9.953 -13.758 -4.988 1 85.31 247 LEU B O 1
ATOM 4003 N N . LEU B 1 248 ? 10.125 -15.391 -6.562 1 89.12 248 LEU B N 1
ATOM 4004 C CA . LEU B 1 248 ? 10.594 -14.461 -7.586 1 89.12 248 LEU B CA 1
ATOM 4005 C C . LEU B 1 248 ? 9.422 -13.773 -8.273 1 89.12 248 LEU B C 1
ATOM 4007 O O . LEU B 1 248 ? 9.453 -12.555 -8.492 1 89.12 248 LEU B O 1
ATOM 4011 N N . GLY B 1 249 ? 8.453 -14.594 -8.602 1 91.94 249 GLY B N 1
ATOM 4012 C CA . GLY B 1 249 ? 7.27 -14.086 -9.273 1 91.94 249 GLY B CA 1
ATOM 4013 C C . GLY B 1 249 ? 6.535 -15.141 -10.078 1 91.94 249 GLY B C 1
ATOM 4014 O O . GLY B 1 249 ? 6.75 -16.344 -9.875 1 91.94 249 GLY B O 1
ATOM 4015 N N . TYR B 1 250 ? 5.566 -14.633 -10.867 1 94.62 250 TYR B N 1
ATOM 4016 C CA . TYR B 1 250 ? 4.773 -15.469 -11.758 1 94.62 250 TYR B CA 1
ATOM 4017 C C . TYR B 1 250 ? 5.066 -15.148 -13.219 1 94.62 250 TYR B C 1
ATOM 4019 O O . TYR B 1 250 ? 5.277 -13.992 -13.578 1 94.62 250 TYR B O 1
ATOM 4027 N N . VAL B 1 251 ? 5.133 -16.172 -13.992 1 97.31 251 VAL B N 1
ATOM 4028 C CA . VAL B 1 251 ? 5.125 -15.984 -15.438 1 97.31 251 VAL B CA 1
ATOM 4029 C C . VAL B 1 251 ? 3.854 -16.594 -16.031 1 97.31 251 VAL B C 1
ATOM 4031 O O . VAL B 1 251 ? 3.656 -17.812 -15.977 1 97.31 251 VAL B O 1
ATOM 4034 N N . LEU B 1 252 ? 3.066 -15.727 -16.594 1 97.38 252 LEU B N 1
ATOM 4035 C CA . LEU B 1 252 ? 1.771 -16.156 -17.109 1 97.38 252 LEU B CA 1
ATOM 4036 C C . LEU B 1 252 ? 1.93 -16.891 -18.422 1 97.38 252 LEU B C 1
ATOM 4038 O O . LEU B 1 252 ? 3.01 -16.891 -19.016 1 97.38 252 LEU B O 1
ATOM 4042 N N . PRO B 1 253 ? 0.82 -17.594 -18.844 1 95.38 253 PRO B N 1
ATOM 4043 C CA . PRO B 1 253 ? 0.878 -18.297 -20.125 1 95.38 253 PRO B CA 1
ATOM 4044 C C . PRO B 1 253 ? 1.189 -17.359 -21.297 1 95.38 253 PRO B C 1
ATOM 4046 O O . PRO B 1 253 ? 0.667 -16.25 -21.344 1 95.38 253 PRO B O 1
ATOM 4049 N N . HIS B 1 254 ? 2.078 -17.828 -22.141 1 95.88 254 HIS B N 1
ATOM 4050 C CA . HIS B 1 254 ? 2.422 -17.125 -23.375 1 95.88 254 HIS B CA 1
ATOM 4051 C C . HIS B 1 254 ? 2.889 -15.703 -23.062 1 95.88 254 HIS B C 1
ATOM 4053 O O . HIS B 1 254 ? 2.52 -14.766 -23.781 1 95.88 254 HIS B O 1
ATOM 4059 N N . SER B 1 255 ? 3.652 -15.594 -22 1 97.69 255 SER B N 1
ATOM 4060 C CA . SER B 1 255 ? 4.148 -14.289 -21.562 1 97.69 255 SER B CA 1
ATOM 4061 C C . SER B 1 255 ? 5.598 -14.383 -21.109 1 97.69 255 SER B C 1
ATOM 4063 O O . SER B 1 255 ? 6.242 -15.422 -21.266 1 97.69 255 SER B O 1
ATOM 4065 N N . GLN B 1 256 ? 6.125 -13.219 -20.688 1 97.38 256 GLN B N 1
ATOM 4066 C CA . GLN B 1 256 ? 7.48 -13.172 -20.156 1 97.38 256 GLN B CA 1
ATOM 4067 C C . GLN B 1 256 ? 7.582 -12.156 -19.016 1 97.38 256 GLN B C 1
ATOM 4069 O O . GLN B 1 256 ? 6.77 -11.234 -18.922 1 97.38 256 GLN B O 1
ATOM 4074 N N . ARG B 1 257 ? 8.562 -12.406 -18.188 1 96.94 257 ARG B N 1
ATOM 4075 C CA . ARG B 1 257 ? 8.875 -11.484 -17.109 1 96.94 257 ARG B CA 1
ATOM 4076 C C . ARG B 1 257 ? 10.367 -11.203 -17.031 1 96.94 257 ARG B C 1
ATOM 4078 O O . ARG B 1 257 ? 11.18 -12.023 -17.469 1 96.94 257 ARG B O 1
ATOM 4085 N N . ARG B 1 258 ? 10.625 -10.016 -16.547 1 95.38 258 ARG B N 1
ATOM 4086 C CA . ARG B 1 258 ? 12.008 -9.586 -16.391 1 95.38 258 ARG B CA 1
ATOM 4087 C C . ARG B 1 258 ? 12.273 -9.117 -14.961 1 95.38 258 ARG B C 1
ATOM 4089 O O . ARG B 1 258 ? 11.43 -8.445 -14.352 1 95.38 258 ARG B O 1
ATOM 4096 N N . TRP B 1 259 ? 13.461 -9.523 -14.422 1 92.88 259 TRP B N 1
ATOM 4097 C CA . TRP B 1 259 ? 13.875 -9.102 -13.086 1 92.88 259 TRP B CA 1
ATOM 4098 C C . TRP B 1 259 ? 15.328 -8.633 -13.094 1 92.88 259 TRP B C 1
ATOM 4100 O O . TRP B 1 259 ? 16.172 -9.219 -13.773 1 92.88 259 TRP B O 1
ATOM 4110 N N . VAL B 1 260 ? 15.57 -7.648 -12.383 1 89.56 260 VAL B N 1
ATOM 4111 C CA . VAL B 1 260 ? 16.938 -7.164 -12.273 1 89.56 260 VAL B CA 1
ATOM 4112 C C . VAL B 1 260 ? 17.781 -8.156 -11.461 1 89.56 260 VAL B C 1
ATOM 4114 O O . VAL B 1 260 ? 17.312 -8.664 -10.438 1 89.56 260 VAL B O 1
ATOM 4117 N N . LEU B 1 261 ? 18.984 -8.391 -11.945 1 90.44 261 LEU B N 1
ATOM 4118 C CA . LEU B 1 261 ? 19.906 -9.25 -11.227 1 90.44 261 LEU B CA 1
ATOM 4119 C C . LEU B 1 261 ? 20.891 -8.422 -10.406 1 90.44 261 LEU B C 1
ATOM 4121 O O . LEU B 1 261 ? 21.594 -7.559 -10.953 1 90.44 261 LEU B O 1
ATOM 4125 N N . ASP B 1 262 ? 20.922 -8.75 -9.156 1 81.38 262 ASP B N 1
ATOM 4126 C CA . ASP B 1 262 ? 21.859 -8.047 -8.289 1 81.38 262 ASP B CA 1
ATOM 4127 C C . ASP B 1 262 ? 23.297 -8.484 -8.578 1 81.38 262 ASP B C 1
ATOM 4129 O O . ASP B 1 262 ? 24.234 -7.695 -8.43 1 81.38 262 ASP B O 1
ATOM 4133 N N . GLU B 1 263 ? 23.453 -9.727 -8.898 1 83.31 263 GLU B N 1
ATOM 4134 C CA . GLU B 1 263 ? 24.75 -10.297 -9.234 1 83.31 263 GLU B CA 1
ATOM 4135 C C . GLU B 1 263 ? 24.719 -10.992 -10.594 1 83.31 263 GLU B C 1
ATOM 4137 O O . GLU B 1 263 ? 23.734 -11.656 -10.93 1 83.31 263 GLU B O 1
ATOM 4142 N N . PRO B 1 264 ? 25.844 -10.797 -11.234 1 84.88 264 PRO B N 1
ATOM 4143 C CA . PRO B 1 264 ? 25.891 -11.477 -12.523 1 84.88 264 PRO B CA 1
ATOM 4144 C C . PRO B 1 264 ? 25.859 -13 -12.391 1 84.88 264 PRO B C 1
ATOM 4146 O O . PRO B 1 264 ? 26.344 -13.547 -11.398 1 84.88 264 PRO B O 1
ATOM 4149 N N . PRO B 1 265 ? 25.328 -13.578 -13.445 1 87.69 265 PRO B N 1
ATOM 4150 C CA . PRO B 1 265 ? 25.344 -15.047 -13.438 1 87.69 265 PRO B CA 1
ATOM 4151 C C . PRO B 1 265 ? 26.75 -15.625 -13.586 1 87.69 265 PRO B C 1
ATOM 4153 O O . PRO B 1 265 ? 27.656 -14.938 -14.07 1 87.69 265 PRO B O 1
ATOM 4156 N N . PRO B 1 266 ? 26.859 -16.844 -13.141 1 85.88 266 PRO B N 1
ATOM 4157 C CA . PRO B 1 266 ? 28.141 -17.516 -13.359 1 85.88 266 PRO B CA 1
ATOM 4158 C C . PRO B 1 266 ? 28.406 -17.812 -14.828 1 85.88 266 PRO B C 1
ATOM 4160 O O . PRO B 1 266 ? 27.531 -17.609 -15.68 1 85.88 266 PRO B O 1
ATOM 4163 N N . ALA B 1 267 ? 29.609 -18.234 -15.203 1 80.44 267 ALA B N 1
ATOM 4164 C CA . ALA B 1 267 ? 30.062 -18.422 -16.578 1 80.44 267 ALA B CA 1
ATOM 4165 C C . ALA B 1 267 ? 29.203 -19.453 -17.312 1 80.44 267 ALA B C 1
ATOM 4167 O O . ALA B 1 267 ? 28.828 -19.25 -18.453 1 80.44 267 ALA B O 1
ATOM 4168 N N . LYS B 1 268 ? 28.984 -20.625 -16.781 1 81.62 268 LYS B N 1
ATOM 4169 C CA . LYS B 1 268 ? 28.109 -21.641 -17.344 1 81.62 268 LYS B CA 1
ATOM 4170 C C . LYS B 1 268 ? 26.859 -21.828 -16.484 1 81.62 268 LYS B C 1
ATOM 4172 O O . LYS B 1 268 ? 26.688 -22.891 -15.859 1 81.62 268 LYS B O 1
ATOM 4177 N N . PRO B 1 269 ? 26.031 -20.797 -16.719 1 84.38 269 PRO B N 1
ATOM 4178 C CA . PRO B 1 269 ? 24.953 -20.781 -15.734 1 84.38 269 PRO B CA 1
ATOM 4179 C C . PRO B 1 269 ? 23.812 -21.734 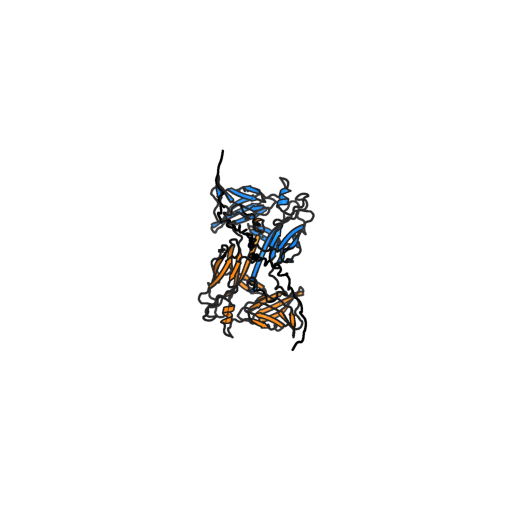-16.094 1 84.38 269 PRO B C 1
ATOM 4181 O O . PRO B 1 269 ? 23.438 -21.844 -17.266 1 84.38 269 PRO B O 1
ATOM 4184 N N . GLU B 1 270 ? 23.453 -22.484 -15.156 1 90.5 270 GLU B N 1
ATOM 4185 C CA . GLU B 1 270 ? 22.172 -23.188 -15.156 1 90.5 270 GLU B CA 1
ATOM 4186 C C . GLU B 1 270 ? 21.219 -22.594 -14.117 1 90.5 270 GLU B C 1
ATOM 4188 O O . GLU B 1 270 ? 21.656 -22.156 -13.047 1 90.5 270 GLU B O 1
ATOM 4193 N N . LEU B 1 271 ? 20.031 -22.578 -14.555 1 94.06 271 LEU B N 1
ATOM 4194 C CA . LEU B 1 271 ? 19.062 -21.984 -13.648 1 94.06 271 LEU B CA 1
ATOM 4195 C C . LEU B 1 271 ? 18.172 -23.047 -13.031 1 94.06 271 LEU B C 1
ATOM 4197 O O . LEU B 1 271 ? 17.547 -23.844 -13.758 1 94.06 271 LEU B O 1
ATOM 4201 N N . LEU B 1 272 ? 18.125 -23.109 -11.758 1 94 272 LEU B N 1
ATOM 4202 C CA . LEU B 1 272 ? 17.234 -23.984 -11.016 1 94 272 LEU B CA 1
ATOM 4203 C C . LEU B 1 272 ? 16.156 -23.188 -10.289 1 94 272 LEU B C 1
ATOM 4205 O O . LEU B 1 272 ? 16.422 -22.078 -9.805 1 94 272 LEU B O 1
ATOM 4209 N N . ALA B 1 273 ? 14.992 -23.766 -10.273 1 94.12 273 ALA B N 1
ATOM 4210 C CA . ALA B 1 273 ? 13.883 -23.125 -9.57 1 94.12 273 ALA B CA 1
ATOM 421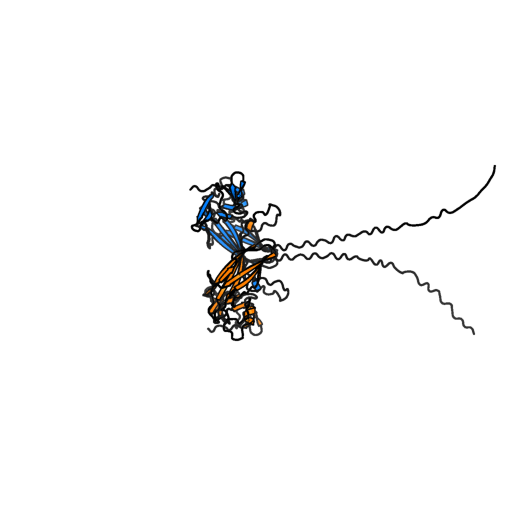1 C C . ALA B 1 273 ? 12.852 -24.141 -9.125 1 94.12 273 ALA B C 1
ATOM 4213 O O . ALA B 1 273 ? 12.852 -25.281 -9.602 1 94.12 273 ALA B O 1
ATOM 4214 N N . THR B 1 274 ? 12.062 -23.797 -8.125 1 89.56 274 THR B N 1
ATOM 4215 C CA . THR B 1 274 ? 10.828 -24.516 -7.844 1 89.56 274 THR B CA 1
ATOM 4216 C C . THR B 1 274 ? 9.664 -23.922 -8.633 1 89.56 274 THR B C 1
ATOM 4218 O O . THR B 1 274 ? 9.305 -22.766 -8.438 1 89.56 274 THR B O 1
ATOM 4221 N N . ILE B 1 275 ? 9.164 -24.734 -9.555 1 90.94 275 ILE B N 1
ATOM 4222 C CA . ILE B 1 275 ? 8.086 -24.312 -10.438 1 90.94 275 ILE B CA 1
ATOM 4223 C C . ILE B 1 275 ? 6.773 -24.953 -9.992 1 90.94 275 ILE B C 1
ATOM 4225 O O . ILE B 1 275 ? 6.602 -26.172 -10.109 1 90.94 275 ILE B O 1
ATOM 4229 N N . ASN B 1 276 ? 5.887 -24.094 -9.523 1 86.5 276 ASN B N 1
ATOM 4230 C CA . ASN B 1 276 ? 4.605 -24.609 -9.047 1 86.5 276 ASN B CA 1
ATOM 4231 C C . ASN B 1 276 ? 4.793 -25.766 -8.07 1 86.5 276 ASN B C 1
ATOM 4233 O O . ASN B 1 276 ? 4.121 -26.781 -8.188 1 86.5 276 ASN B O 1
ATOM 4237 N N . GLY B 1 277 ? 5.777 -25.656 -7.23 1 81.31 277 GLY B N 1
ATOM 4238 C CA . GLY B 1 277 ? 5.973 -26.609 -6.148 1 81.31 277 GLY B CA 1
ATOM 4239 C C . GLY B 1 277 ? 6.949 -27.719 -6.496 1 81.31 277 GLY B C 1
ATOM 4240 O O . GLY B 1 277 ? 7.312 -28.531 -5.641 1 81.31 277 GLY B O 1
ATOM 4241 N N . ARG B 1 278 ? 7.426 -27.719 -7.719 1 84.5 278 ARG B N 1
ATOM 4242 C CA . ARG B 1 278 ? 8.352 -28.75 -8.164 1 84.5 278 ARG B CA 1
ATOM 4243 C C . ARG B 1 278 ? 9.688 -28.141 -8.578 1 84.5 278 ARG B C 1
ATOM 4245 O O . ARG B 1 278 ? 9.734 -27.234 -9.414 1 84.5 278 ARG B O 1
ATOM 4252 N N . GLU B 1 279 ? 10.719 -28.703 -8.086 1 88.75 279 GLU B N 1
ATOM 4253 C CA . GLU B 1 279 ? 12.047 -28.219 -8.469 1 88.75 279 GLU B CA 1
ATOM 4254 C C . GLU B 1 279 ? 12.406 -28.672 -9.875 1 88.75 279 GLU B C 1
ATOM 4256 O O . GLU B 1 279 ? 12.141 -29.812 -10.258 1 88.75 279 GLU B O 1
ATOM 4261 N N . ALA B 1 280 ? 12.898 -27.812 -10.617 1 90.44 280 ALA B N 1
ATOM 4262 C CA . ALA B 1 280 ? 13.297 -28.141 -11.984 1 90.44 280 ALA B CA 1
ATOM 4263 C C . ALA B 1 280 ? 14.367 -27.188 -12.5 1 90.44 280 ALA B C 1
ATOM 4265 O O . ALA B 1 280 ? 14.469 -26.047 -12.023 1 90.44 280 ALA B O 1
ATOM 4266 N N . SER B 1 281 ? 15.117 -27.672 -13.398 1 92.25 281 SER B N 1
ATOM 4267 C CA . SER B 1 281 ? 16.047 -26.812 -14.141 1 92.25 281 SER B CA 1
ATOM 4268 C C . SER B 1 281 ? 15.359 -26.172 -15.344 1 92.25 281 SER B C 1
ATOM 4270 O O . SER B 1 281 ? 14.594 -26.844 -16.047 1 92.25 281 SER B O 1
ATOM 4272 N N . LEU B 1 282 ? 15.578 -24.953 -15.43 1 94.56 282 LEU B N 1
ATOM 4273 C CA . LEU B 1 282 ? 15.008 -24.266 -16.578 1 94.56 282 LEU B CA 1
ATOM 4274 C C . LEU B 1 282 ? 16 -24.203 -17.734 1 94.56 282 LEU B C 1
ATOM 4276 O O . LEU B 1 282 ? 17.156 -23.828 -17.547 1 94.56 282 LEU B O 1
ATOM 4280 N N . PRO B 1 283 ? 15.531 -24.594 -18.938 1 94.88 283 PRO B N 1
ATOM 4281 C CA . PRO B 1 283 ? 16.438 -24.5 -20.094 1 94.88 283 PRO B CA 1
ATOM 4282 C C . PRO B 1 283 ? 16.719 -23.062 -20.531 1 94.88 283 PRO B C 1
ATOM 4284 O O . PRO B 1 283 ? 15.844 -22.203 -20.391 1 94.88 283 PRO B O 1
ATOM 4287 N N . ARG B 1 284 ? 17.844 -22.828 -21 1 93.62 284 ARG B N 1
ATOM 4288 C CA . ARG B 1 284 ? 18.219 -21.516 -21.531 1 93.62 284 ARG B CA 1
ATOM 4289 C C . ARG B 1 284 ? 17.562 -21.281 -22.891 1 93.62 284 ARG B C 1
ATOM 4291 O O . ARG B 1 284 ? 17.422 -22.203 -23.688 1 93.62 284 ARG B O 1
ATOM 4298 N N . ALA B 1 285 ? 17.156 -20.047 -23.094 1 91.88 285 ALA B N 1
ATOM 4299 C CA . ALA B 1 285 ? 16.594 -19.688 -24.391 1 91.88 285 ALA B CA 1
ATOM 4300 C C . ALA B 1 285 ? 17.656 -19.719 -25.484 1 91.88 285 ALA B C 1
ATOM 4302 O O . ALA B 1 285 ? 18.812 -19.375 -25.25 1 91.88 285 ALA B O 1
ATOM 4303 N N . GLU B 1 286 ? 17.328 -20.344 -26.594 1 80.19 286 GLU B N 1
ATOM 4304 C CA . GLU B 1 286 ? 18.234 -20.375 -27.734 1 80.19 286 GLU B CA 1
ATOM 4305 C C . GLU B 1 286 ? 18.516 -18.969 -28.25 1 80.19 286 GLU B C 1
ATOM 4307 O O . GLU B 1 286 ? 17.625 -18.109 -28.219 1 80.19 286 GLU B O 1
ATOM 4312 N N . PRO B 1 287 ? 19.797 -18.641 -28.484 1 67.38 287 PRO B N 1
ATOM 4313 C CA . PRO B 1 287 ? 20.109 -17.328 -29.031 1 67.38 287 PRO B CA 1
ATOM 4314 C C . PRO B 1 287 ? 19.281 -16.984 -30.266 1 67.38 287 PRO B C 1
ATOM 4316 O O . PRO B 1 287 ? 18.859 -17.891 -31 1 67.38 287 PRO B O 1
#

Solvent-accessible surface area (backbone atoms only — not comparable to full-atom values): 32126 Å² total; per-residue (Å²): 137,80,86,78,83,90,84,85,88,79,85,72,92,86,82,85,76,77,77,79,74,78,75,77,75,75,74,73,77,53,67,77,44,62,65,41,72,48,52,42,45,74,35,62,46,69,36,64,42,40,34,24,27,32,33,87,76,30,47,36,74,35,36,40,30,27,71,26,86,54,66,43,34,38,35,43,45,47,26,38,45,48,54,56,96,31,36,85,43,76,40,87,58,71,48,45,43,48,39,62,39,64,46,79,35,47,50,69,31,73,40,74,33,37,37,34,49,74,48,87,44,59,81,85,40,65,46,48,30,36,35,38,40,33,47,44,74,68,67,48,65,86,74,74,71,92,64,87,80,60,80,63,57,62,49,73,53,57,24,45,67,42,42,36,39,37,29,51,34,42,37,35,8,64,61,68,52,49,94,62,70,36,59,30,49,68,52,40,58,72,57,45,55,94,80,54,76,60,41,55,38,62,28,30,48,79,46,70,46,94,88,66,49,38,24,46,33,41,36,19,74,20,45,15,61,33,40,36,24,44,30,25,35,35,39,96,97,39,86,40,64,69,75,32,65,36,70,75,47,70,30,46,48,66,22,34,30,56,42,80,45,93,61,82,77,61,95,71,64,36,43,33,27,26,47,73,86,38,76,44,73,48,48,69,52,80,133,137,76,84,72,83,83,82,82,85,81,82,77,82,84,80,81,80,78,76,86,75,79,75,79,74,77,75,74,78,55,68,75,44,63,67,39,71,49,53,43,44,72,36,63,46,68,36,63,42,39,36,25,26,32,33,87,77,32,46,37,73,35,36,39,30,25,70,26,88,56,65,42,34,36,36,42,44,45,25,38,46,48,55,58,97,30,34,85,43,76,41,88,60,72,48,44,44,47,41,63,40,65,46,76,36,47,50,70,33,75,42,74,33,35,38,36,49,75,49,86,45,60,81,84,39,66,46,48,30,38,35,37,40,33,47,45,75,70,68,48,64,86,74,73,72,90,65,87,77,61,81,63,57,61,50,74,54,57,24,46,65,40,43,36,39,37,29,50,34,42,35,36,8,64,61,68,54,49,92,62,66,36,59,29,49,70,52,41,56,72,58,47,58,93,80,53,74,59,40,56,38,62,27,29,49,78,45,70,46,95,88,66,50,40,25,44,32,41,36,18,75,19,43,14,61,34,43,39,26,44,30,25,36,37,37,94,97,40,87,40,63,70,74,33,65,37,68,75,48,71,30,45,47,67,23,34,31,57,43,79,43,93,63,82,77,62,94,70,64,36,41,33,29,25,48,73,86,39,76,44,72,49,47,68,53,79,132

Nearest PDB structures (foldseek):
  6fjy-assembly1_A  TM=8.300E-01  e=6.966E-20  Acinetobacter baumannii
  6fqa-assembly2_C  TM=8.243E-01  e=4.715E-19  Acinetobacter baumannii
  5d6h-assembly1_A  TM=7.963E-01  e=1.024E-18  Acinetobacter baumannii
  6fq0-assembly2_C  TM=8.330E-01  e=7.296E-18  Acinetobacter baumannii
  6fq0-assembly1_A  TM=8.317E-01  e=5.200E-17  Acinetobacter baumannii

Foldseek 3Di:
DDDDDDDDDDPDDDDDPDPPPPPPPPPPPPPPPPPDPPPPPPQKDKPDQAFEQAAPQQKAKMKIFGQDQAKWKKFKDKWFWDFDPQDIDTHHDDQKDKPPGIDIHHHGGMDIIMIGGPDADDALAKTKMKMKMKTDDDDPPPPPDPDDPDPPPPVVVPDDDIDMDIGMYMYHGHCLQHPDGDGGLLVSVVSDDVPRQADWAKAWDWDADPVGWIKIKIFTQGRHKWWWAFKFKDDVPDTGGTQHHGTPDMAGHRHMHIDTGPDDADPPTWMWTQTSNRIDIHHHDDD/DDDDDDDDDDPPDDDDPDDPPPPPPPPPPPPPPPPDPPPPPPQKDKPDQAFEQAAPQQKAKMKIFGQDQAKWKKFKDKWFWDFDPQDIDTHHDDQKDKPPGIDIHHHGGMDIIMIGGPDADDALAKTKMKMKMKTDDDDPPPPPDPDDPDPPPPVVVPDDDIDMDIGMYMYHGHCLQHPDGDGGPLVSVVSDPVPRQADWAKAWDWDADPVGWIKIKIFTQGRHKWWWAFKFKDDVPDTGGTQHHGTPDMAGHRHMHIDTGPDDADPPTWMWTQTSNRIDIHHHDDD

Secondary structure (DSSP, 8-state):
------------------------------------------SEEEE-SSBEE-STT-EEEEEEEE-SSS-EEEEEEEEEEEEETTEEEEEE-SSEEEESSEEEE-TT-EEEEEEEE-SPPPTT-EEEEEEEEEEEPPP--TT--S-------GGGGTPEEEEEEEEEEEEE-TTTT-SS--SBHHHHHHHS-TT-S----EEEEEEE-TTS-EEEEEEE-SSS-EEEEEEEEEETTEEEEEEEEEEEEEE-TTEEEEEE-SSPPPSS-EEEEEETTEEEEEPBPP-/------------------------------------------SEEEE-SSBEE-STT-EEEEEEEE-SSS-EEEEEEEEEEEEETTEEEEEE-SSEEEESSEEEE-TT-EEEEEEEE-SPPPTT-EEEEEEEEEEEPPP--TT--S-------GGGGTPEEEEEEEEEEEEE-TTTT-SS--SBHHHHHHHS-TT-S----EEEEEEE-TTS-EEEEEEE-SSS-EEEEEEEEEETTEEEEEEEEEEEEEE-TTEEEEEE-SSPPPSS-EEEEEETTEEEEEPBPP-

Radius of gyration: 36.58 Å; Cα contacts (8 Å, |Δi|>4): 1315; chains: 2; bounding box: 78×116×153 Å

Sequence (574 aa):
MVGSGPPSPLRSPDRRACLRLTASALACALPAALPGTAHAAAPLMIWPVDPVIAGEQRAVALWVENRGTEPVAMQARVFAWHQEEGDDHFTPQQAVVASPPISQIPPGARQMVRLIATQPVPPGQEQAFRVLLDELPAPPAPGAMQGASRAAPPAQFGVRLQIRYAIPLFVYAPGTLGPRMPATHADLLSSLAPGDTLEPELRWSVDRSPDGRQHLVVRNTGAGHARLTAVRWQAPGRDGPVVTPGLLGYVLPHSQRRWVLDEPPPAKPELLATINGREASLPRAEPMVGSGPPSPLRSPDRRACLRLTASALACALPAALPGTAHAAAPLMIWPVDPVIAGEQRAVALWVENRGTEPVAMQARVFAWHQEEGDDHFTPQQAVVASPPISQIPPGARQMVRLIATQPVPPGQEQAFRVLLDELPAPPAPGAMQGASRAAPPAQFGVRLQIRYAIPLFVYAPGTLGPRMPATHADLLSSLAPGDTLEPELRWSVDRSPDGRQHLVVRNTGAGHARLTAVRWQAPGRDGPVVTPGLLGYVLPHSQRRWVLDEPPPAKPELLATINGREASLPRAEP

pLDDT: mean 75.71, std 24.07, range [18.52, 98.19]

InterPro domains:
  IPR006311 Twin-arginine translocation pathway, signal sequence [PS51318] (1-40)
  IPR008962 PapD-like superfamily [SSF49354] (38-172)
  IPR013783 Immunoglobulin-like fold [G3DSA:2.60.40.10] (51-177)
  IPR016147 Pili assembly chaperone, N-terminal [PF00345] (53-171)
  IPR050643 Periplasmic Pilus Chaperone [PTHR30251] (24-276)